Protein AF-0000000082541937 (afdb_homodimer)

Organism: Quercus lobata (NCBI:txid97700)

Radius of gyration: 30.72 Å; Cα contacts (8 Å, |Δi|>4): 1133; chains: 2; bounding box: 49×147×85 Å

pLDDT: mean 83.55, std 17.48, range [22.91, 98.81]

Secondary structure (DSSP, 8-state):
------SS--HHHHHHHTTTT-GGGEEEEETTEEEEEEE-TTS-EEEEEEEEGGGS-GGGHHHHHHHHHHHHH---TTBPPEEEEEEETTEEEEEEE--TT-BHHHHHTTTTS----HHHHHHHHHHHHHHHHHHHHSSSS----S---GGGEEE-TT--EEE-S-SS---SSEEEEETTTS-TTHHHH----GGG-THHHHHHHHHHH---SB-TTS-HHHHBHHHHHHHHHHTT-GGGGS-TTS---HHHHHHHHHHHHHHHHHT-SSGGGSPPHHHHHHHHHHHHHHHHHHHHHHHHHHHHHHHHHHHHHHGGGSSTT-/------SS--HHHHHHHTTTT-GGGEEEEETTEEEEEEE-TTS-EEEEEEEEGGGS-GGGHHHHHHHHHHHHH---TTBPPEEEEEEETTEEEEEEE--TT-BHHHHHTTTTS----HHHHHHHHHHHHHHHHHHHHSSSS----S---GGGEEE-TT--EEE-S-SS---TTEEEEETTTS-TTHHHH----GGG-THHHHHHHHHHH---SB-TTS-HHHHBHHHHHHHHHHTT-GGGGS-TTS---HHHHHHHHHHHHHHHHHT-SSGGGSPPHHHHHHHHHHHHHHHHHHHHHHHHHHHHHHHHHHHHHHGGGSSTT-

InterPro domains:
  IPR000719 Protein kinase domain [PF00069] (26-285)
  IPR000719 Protein kinase domain [PS50011] (21-286)
  IPR000719 Protein kinase domain [SM00220] (21-286)
  IPR008271 Serine/threonine-protein kinase, active site [PS00108] (143-155)
  IPR011009 Protein kinase-like domain superfamily [SSF56112] (6-287)
  IPR017441 Protein kinase, ATP binding site [PS00107] (27-53)

Solvent-accessible surface area (backbone atoms only — not comparable to full-atom values): 34013 Å² total; per-residue (Å²): 130,86,57,64,54,78,35,90,63,53,68,67,52,49,35,62,25,24,60,65,70,34,75,90,33,50,73,45,75,47,69,71,30,42,29,28,41,31,43,41,94,88,61,50,54,28,26,38,35,39,21,52,32,34,61,46,49,71,85,28,55,69,62,40,50,53,41,51,53,53,44,54,67,52,80,50,93,20,34,51,43,46,56,33,46,39,56,56,93,67,26,32,36,38,35,28,52,52,61,87,52,44,32,43,38,47,40,57,66,33,73,82,73,51,77,75,49,70,66,55,42,50,52,27,51,46,31,45,35,51,32,53,34,43,34,41,66,73,40,100,58,64,45,55,55,47,58,49,39,42,77,38,23,30,18,38,92,83,56,44,31,22,41,45,88,56,61,68,60,78,51,92,54,45,46,70,36,43,55,75,22,55,32,59,49,31,77,72,66,74,54,85,48,81,61,33,44,20,4,51,19,35,32,49,43,30,63,49,31,45,50,55,60,61,34,85,89,45,58,78,77,48,16,38,32,42,61,29,48,50,50,33,40,76,70,71,39,44,72,75,43,43,27,82,88,53,83,80,50,73,44,47,50,54,42,50,49,52,49,52,51,52,20,50,33,32,53,38,66,46,61,90,61,30,67,54,48,68,56,48,43,53,52,50,51,48,45,54,51,52,38,52,53,46,54,52,52,53,53,49,50,54,50,46,50,51,51,53,54,53,56,60,64,62,66,67,68,67,66,72,82,109,128,86,58,63,54,79,37,90,63,53,70,68,52,49,33,60,23,24,59,65,70,34,73,90,32,50,75,45,74,46,68,70,30,39,28,28,41,30,42,41,95,86,62,50,54,27,28,37,36,39,20,51,32,32,61,46,51,71,87,27,58,66,62,40,48,53,39,51,53,54,45,52,68,53,80,50,93,21,34,52,42,47,55,33,46,38,55,55,92,68,27,31,35,38,35,27,52,50,62,86,52,44,31,43,40,46,40,56,65,33,73,82,73,52,78,74,49,69,68,54,44,50,50,25,52,47,31,45,34,53,32,51,34,42,34,41,66,74,40,100,59,64,45,58,57,46,57,50,37,46,77,38,25,30,18,38,91,85,55,44,32,24,42,46,88,54,61,70,61,77,52,92,53,45,46,70,36,42,55,75,22,56,31,60,49,31,78,73,66,73,54,86,49,81,60,33,43,19,4,50,19,34,32,50,42,31,62,51,29,45,50,56,59,60,33,85,88,46,58,78,77,48,17,39,34,44,59,30,47,50,52,32,40,75,71,71,41,46,74,78,44,43,27,83,88,54,82,78,50,73,43,47,50,56,43,49,49,51,48,51,51,50,20,52,34,32,54,39,64,46,60,89,63,30,67,54,47,68,56,49,43,54,52,49,50,49,46,53,53,52,37,55,54,46,54,52,50,52,54,51,50,55,49,48,50,53,51,52,55,53,54,60,64,63,66,67,67,66,67,72,81,109

Sequence (644 aa):
MRQTVVLQVTMEEILKATRNFSPSFKIGQGGFGTVFRGRLEDGTLVAVKRAKKSVYDKHLGVEFQSEIRTLAQVEHLNLVKFYGYLEHGDEGIVVVEYVPNGTLREHLDCIHGNILDLVARLDIAIDVDHAINNLHTYTDHPIVHRDIKSSNILLTENFRAKVADFGVTHGFTEVKGTAGYLDPEYLRTYQLTEKSDVSFGALLVELVTGRRPNEPKRELKERITAKWAMKKFIDGEAITTLDPRLECDAADNLAIEKILELALQCLAPRRQNRPCMRRCAEILWSIRRDYREVSASAKVTTKRETLEGLNYTSSGLHDEFLMRQTVVLQVTMEEILKATRNFSPSFKIGQGGFGTVFRGRLEDGTLVAVKRAKKSVYDKHLGVEFQSEIRTLAQVEHLNLVKFYGYLEHGDEGIVVVEYVPNGTLREHLDCIHGNILDLVARLDIAIDVDHAINNLHTYTDHPIVHRDIKSSNILLTENFRAKVADFGVTHGFTEVKGTAGYLDPEYLRTYQLTEKSDVSFGALLVELVTGRRPNEPKRELKERITAKWAMKKFIDGEAITTLDPRLECDAADNLAIEKILELALQCLAPRRQNRPCMRRCAEILWSIRRDYREVSASAKVTTKRETLEGLNYTSSGLHDEFL

Nearest PDB structures (foldseek):
  8peh-assembly3_A  TM=9.026E-01  e=3.530E-29  Lotus japonicus
  8peh-assembly1_B  TM=8.751E-01  e=6.278E-29  Lotus japonicus
  8peh-assembly2_C  TM=8.704E-01  e=7.045E-29  Lotus japonicus
  8hod-assembly1_A  TM=8.540E-01  e=2.979E-24  Saccharum hybrid cultivar
  5lpz-assembly1_A  TM=8.492E-01  e=1.257E-22  Arabidopsis thaliana

Foldseek 3Di:
DDWPWPFDADPVQVCQFCVNVDPVQWDDQDPAATWGWGAGPVGFIKIKGKGFCVSQPPVCPVVQVVLQVQLQPDDDPQAWHWGTWTDDPRMIMTITHDAPQAWQLCQLVCVVVDHDALLLLLQQLLSVLVSLLCQQPVGPHRWAQFEDARNQWGAHPVGHTHGHNTRGHPPLPDDDYAVLQFQLVCVVVVDDHSLGRLNSLVRLQCSFQSDGCADPVDDPCPGGSLNNQLVCLVVVNQVVRGHPVYDDDPLSVVLSNQSNVLSCQSSDNDSVSHDHSVVVSVSSVVSSVSSVVVVVVVVVVVVVVVVVVVVVVVVPPPPDPD/DPWPWPFDADPVQVCQFCVNVDPVQWDDQDPAATWGWGAGPVGFIKIKGKGFCVLQPPVCPVVQVVLQVQLQPDDDPQAWHWGTWTDDPRMIMTITHDAPQAWQLCQLVCVVVDHDALLLLLQQLLSVLVSLLCQQPVGPHRWAQFEDARNQWGAHPVGHTHGHNTRGHPDLPDDDYDVLQFQLVCVVVVDDHSLGRLNSLVRLQCSFQSDGCADPVDDPCPGGSLNNQLVCLVVVNQVVRGHPVYDDDPLSVVLSNQSNVLSCQSSDNDSVSHDHSVVVSVSSVVSSVSSVVVVVVVVVVVVVVVVVVVVVVVVPPPPPPD

Structure (mmCIF, N/CA/C/O backbone):
data_AF-0000000082541937-model_v1
#
loop_
_entity.id
_entity.type
_entity.pdbx_description
1 polymer 'Protein kinase domain-containing protein'
#
loop_
_atom_site.group_PDB
_atom_site.id
_atom_site.type_symbol
_atom_site.label_atom_id
_atom_site.label_alt_id
_atom_site.label_comp_id
_atom_site.label_asym_id
_atom_site.label_entity_id
_atom_site.label_seq_id
_atom_site.pdbx_PDB_ins_code
_atom_site.Cartn_x
_atom_site.Cartn_y
_atom_site.Cartn_z
_atom_site.occupancy
_atom_site.B_iso_or_equiv
_atom_site.auth_seq_id
_atom_site.auth_comp_id
_atom_site.auth_asym_id
_atom_site.auth_atom_id
_atom_site.pdbx_PDB_model_num
ATOM 1 N N . MET A 1 1 ? 19.109 15.117 -20 1 25.31 1 MET A N 1
ATOM 2 C CA . MET A 1 1 ? 18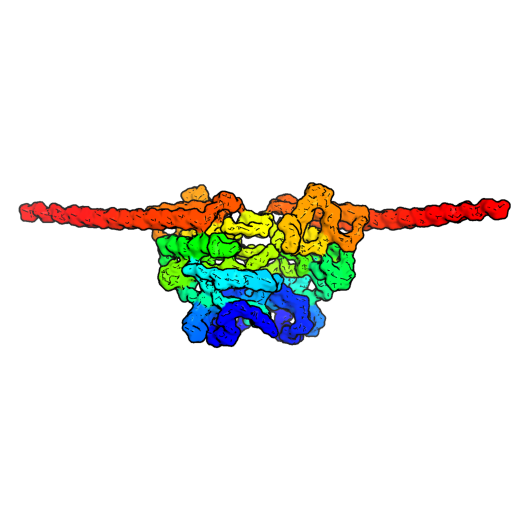.25 14.258 -19.188 1 25.31 1 MET A CA 1
ATOM 3 C C . MET A 1 1 ? 18.938 12.922 -18.906 1 25.31 1 MET A C 1
ATOM 5 O O . MET A 1 1 ? 19.312 12.203 -19.828 1 25.31 1 MET A O 1
ATOM 9 N N . ARG A 1 2 ? 19.703 12.906 -17.938 1 29.3 2 ARG A N 1
ATOM 10 C CA . ARG A 1 2 ? 20.672 11.844 -17.688 1 29.3 2 ARG A CA 1
ATOM 11 C C . ARG A 1 2 ? 19.984 10.484 -17.594 1 29.3 2 ARG A C 1
ATOM 13 O O . ARG A 1 2 ? 19.047 10.305 -16.828 1 29.3 2 ARG A O 1
ATOM 20 N N . GLN A 1 3 ? 19.922 9.734 -18.75 1 36.06 3 GLN A N 1
ATOM 21 C CA . GLN A 1 3 ? 19.5 8.344 -18.859 1 36.06 3 GLN A CA 1
ATOM 22 C C . GLN A 1 3 ? 20.266 7.453 -17.875 1 36.06 3 GLN A C 1
ATOM 24 O O . GLN A 1 3 ? 21.484 7.289 -18 1 36.06 3 GLN A O 1
ATOM 29 N N . THR A 1 4 ? 20.156 7.605 -16.75 1 37.56 4 THR A N 1
ATOM 30 C CA . THR A 1 4 ? 20.922 6.621 -15.984 1 37.56 4 THR A CA 1
ATOM 31 C C . THR A 1 4 ? 20.547 5.203 -16.406 1 37.56 4 THR A C 1
ATOM 33 O O . THR A 1 4 ? 19.391 4.781 -16.234 1 37.56 4 THR A O 1
ATOM 36 N N . VAL A 1 5 ? 21 4.855 -17.578 1 44.69 5 VAL A N 1
ATOM 37 C CA . VAL A 1 5 ? 20.906 3.527 -18.172 1 44.69 5 VAL A CA 1
ATOM 38 C C . VAL A 1 5 ? 21.703 2.529 -17.344 1 44.69 5 VAL A C 1
ATOM 40 O O . VAL A 1 5 ? 22.906 2.699 -17.141 1 44.69 5 VAL A O 1
ATOM 43 N N . VAL A 1 6 ? 21.156 2.121 -16.266 1 48.03 6 VAL A N 1
ATOM 44 C CA . VAL A 1 6 ? 22.016 1.044 -15.766 1 48.03 6 VAL A CA 1
ATOM 45 C C . VAL A 1 6 ? 22.234 0.013 -16.875 1 48.03 6 VAL A C 1
ATOM 47 O O . VAL A 1 6 ? 23.203 -0.746 -16.844 1 48.03 6 VAL A O 1
ATOM 50 N N . LEU A 1 7 ? 21.078 -0.647 -17.5 1 53.12 7 LEU A N 1
ATOM 51 C CA . LEU A 1 7 ? 21.297 -1.843 -18.297 1 53.12 7 LEU A CA 1
ATOM 52 C C . LEU A 1 7 ? 21.438 -1.485 -19.781 1 53.12 7 LEU A C 1
ATOM 54 O O . LEU A 1 7 ? 21.188 -0.344 -20.172 1 53.12 7 LEU A O 1
ATOM 58 N N . GLN A 1 8 ? 21.562 -2.676 -20.672 1 62 8 GLN A N 1
ATOM 59 C CA . GLN A 1 8 ? 21.938 -3.176 -21.984 1 62 8 GLN A CA 1
ATOM 60 C C . GLN A 1 8 ? 21 -2.652 -23.078 1 62 8 GLN A C 1
ATOM 62 O O . GLN A 1 8 ? 21.219 -2.914 -24.25 1 62 8 GLN A O 1
ATOM 67 N N . VAL A 1 9 ? 19.922 -1.922 -22.656 1 76.69 9 VAL A N 1
ATOM 68 C CA . VAL A 1 9 ? 18.984 -1.61 -23.734 1 76.69 9 VAL A CA 1
ATOM 69 C C . VAL A 1 9 ? 18.75 -0.103 -23.797 1 76.69 9 VAL A C 1
ATOM 71 O O . VAL A 1 9 ? 18.609 0.553 -22.766 1 76.69 9 VAL A O 1
ATOM 74 N N . THR A 1 10 ? 18.797 0.51 -24.875 1 83.94 10 THR A N 1
ATOM 75 C CA . THR A 1 10 ? 18.547 1.935 -25.062 1 83.94 10 THR A CA 1
ATOM 76 C C . THR A 1 10 ? 17.062 2.201 -25.328 1 83.94 10 THR A C 1
ATOM 78 O O . THR A 1 10 ? 16.312 1.283 -25.656 1 83.94 10 THR A O 1
ATOM 81 N N . MET A 1 11 ? 16.641 3.439 -25.172 1 88.12 11 MET A N 1
ATOM 82 C CA . MET A 1 11 ? 15.258 3.816 -25.453 1 88.12 11 MET A CA 1
ATOM 83 C C . MET A 1 11 ? 14.914 3.576 -26.906 1 88.12 11 MET A C 1
ATOM 85 O O . MET A 1 11 ? 13.789 3.178 -27.234 1 88.12 11 MET A O 1
ATOM 89 N N . GLU A 1 12 ? 15.859 3.838 -27.703 1 88.62 12 GLU A N 1
ATOM 90 C CA . GLU A 1 12 ? 15.648 3.602 -29.125 1 88.62 12 GLU A CA 1
ATOM 91 C C . GLU A 1 12 ? 15.32 2.137 -29.406 1 88.62 12 GLU A C 1
ATOM 93 O O . GLU A 1 12 ? 14.422 1.833 -30.188 1 88.62 12 GLU A O 1
ATOM 98 N N . GLU A 1 13 ? 16.016 1.282 -28.828 1 89.94 13 GLU A N 1
ATOM 99 C CA . GLU A 1 13 ? 15.773 -0.151 -28.969 1 89.94 13 GLU A CA 1
ATOM 100 C C . GLU A 1 13 ? 14.391 -0.535 -28.453 1 89.94 13 GLU A C 1
ATOM 102 O O . GLU A 1 13 ? 13.703 -1.367 -29.047 1 89.94 13 GLU A O 1
ATOM 107 N N . ILE A 1 14 ? 13.992 0.088 -27.375 1 91.38 14 ILE A N 1
ATOM 108 C CA . ILE A 1 14 ? 12.703 -0.209 -26.75 1 91.38 14 ILE A CA 1
ATOM 109 C C . ILE A 1 14 ? 11.578 0.266 -27.672 1 91.38 14 ILE A C 1
ATOM 111 O O . ILE A 1 14 ? 10.594 -0.452 -27.891 1 91.38 14 ILE A O 1
ATOM 115 N N . LEU A 1 15 ? 11.758 1.462 -28.172 1 93 15 LEU A N 1
ATOM 116 C CA . LEU A 1 15 ? 10.742 2.012 -29.078 1 93 15 LEU A CA 1
ATOM 117 C C . LEU A 1 15 ? 10.586 1.139 -30.312 1 93 15 LEU A C 1
ATOM 119 O O . LEU A 1 15 ? 9.461 0.873 -30.75 1 93 15 LEU A O 1
ATOM 123 N N . LYS A 1 16 ? 11.68 0.683 -30.797 1 93.31 16 LYS A N 1
ATOM 124 C CA . LYS A 1 16 ? 11.656 -0.212 -31.953 1 93.31 16 LYS A CA 1
ATOM 125 C C . LYS A 1 16 ? 11.008 -1.549 -31.594 1 93.31 16 LYS A C 1
ATOM 127 O O . LYS A 1 16 ? 10.156 -2.051 -32.344 1 93.31 16 LYS A O 1
ATOM 132 N N . ALA A 1 17 ? 11.383 -2.061 -30.5 1 93.06 17 ALA A N 1
ATOM 133 C CA . ALA A 1 17 ? 10.922 -3.379 -30.078 1 93.06 17 ALA A CA 1
ATOM 134 C C . ALA A 1 17 ? 9.414 -3.373 -29.828 1 93.06 17 ALA A C 1
ATOM 136 O O . ALA A 1 17 ? 8.734 -4.379 -30.062 1 93.06 17 ALA A O 1
ATOM 137 N N . THR A 1 18 ? 8.867 -2.266 -29.375 1 93.62 18 THR A N 1
ATOM 138 C CA . THR A 1 18 ? 7.465 -2.18 -28.984 1 93.62 18 THR A CA 1
ATOM 139 C C . THR A 1 18 ? 6.66 -1.427 -30.047 1 93.62 18 THR A C 1
ATOM 141 O O . THR A 1 18 ? 5.488 -1.112 -29.828 1 93.62 18 THR A O 1
ATOM 144 N N . ARG A 1 19 ? 7.285 -1.073 -31.156 1 93.25 19 ARG A N 1
ATOM 145 C CA . ARG A 1 19 ? 6.656 -0.236 -32.188 1 93.25 19 ARG A CA 1
ATOM 146 C C . ARG A 1 19 ? 6.039 1.011 -31.547 1 93.25 19 ARG A C 1
ATOM 148 O O . ARG A 1 19 ? 4.855 1.286 -31.75 1 93.25 19 ARG A O 1
ATOM 155 N N . ASN A 1 20 ? 6.848 1.672 -30.812 1 92.31 20 ASN A N 1
ATOM 156 C CA . ASN A 1 20 ? 6.469 2.898 -30.125 1 92.31 20 ASN A CA 1
ATOM 157 C C . ASN A 1 20 ? 5.289 2.67 -29.188 1 92.31 20 ASN A C 1
ATOM 159 O O . ASN A 1 20 ? 4.297 3.4 -29.234 1 92.31 20 ASN A O 1
ATOM 163 N N . PHE A 1 21 ? 5.391 1.565 -28.516 1 90 21 PHE A N 1
ATOM 164 C CA . PHE A 1 21 ? 4.383 1.194 -27.531 1 90 21 PHE A CA 1
ATOM 165 C C . PHE A 1 21 ? 3.002 1.111 -28.172 1 90 21 PHE A C 1
ATOM 167 O O . PHE A 1 21 ? 2.031 1.646 -27.625 1 90 21 PHE A O 1
ATOM 174 N N . SER A 1 22 ? 2.936 0.407 -29.188 1 91.5 22 SER A N 1
ATOM 175 C CA . SER A 1 22 ? 1.679 0.185 -29.891 1 91.5 22 SER A CA 1
ATOM 176 C C . SER A 1 22 ? 0.698 -0.613 -29.031 1 91.5 22 SER A C 1
ATOM 178 O O . SER A 1 22 ? 1.091 -1.56 -28.359 1 91.5 22 SER A O 1
ATOM 180 N N . PRO A 1 23 ? -0.543 -0.315 -29.078 1 87.5 23 PRO A N 1
ATOM 181 C CA . PRO A 1 23 ? -1.56 -1.052 -28.328 1 87.5 23 PRO A CA 1
ATOM 182 C C . PRO A 1 23 ? -1.632 -2.525 -28.719 1 87.5 23 PRO A C 1
ATOM 184 O O . PRO A 1 23 ? -1.989 -3.369 -27.891 1 87.5 23 PRO A O 1
ATOM 187 N N . SER A 1 24 ? -1.283 -2.801 -29.906 1 91.62 24 SER A N 1
ATOM 188 C CA . SER A 1 24 ? -1.328 -4.184 -30.375 1 91.62 24 SER A CA 1
ATOM 189 C C . SER A 1 24 ? -0.287 -5.039 -29.656 1 91.62 24 SER A C 1
ATOM 191 O O . SER A 1 24 ? -0.374 -6.27 -29.672 1 91.62 24 SER A O 1
ATOM 193 N N . PHE A 1 25 ? 0.659 -4.422 -29.016 1 92.62 25 PHE A N 1
ATOM 194 C CA . PHE A 1 25 ? 1.728 -5.145 -28.344 1 92.62 25 PHE A CA 1
ATOM 195 C C . PHE A 1 25 ? 1.517 -5.129 -26.828 1 92.62 25 PHE A C 1
ATOM 197 O O . PHE A 1 25 ? 2.334 -5.664 -26.078 1 92.62 25 PHE A O 1
ATOM 204 N N . LYS A 1 26 ? 0.385 -4.574 -26.438 1 89.38 26 LYS A N 1
ATOM 205 C CA . LYS A 1 26 ? 0.058 -4.531 -25.016 1 89.38 26 LYS A CA 1
ATOM 206 C C . LYS A 1 26 ? -0.353 -5.91 -24.516 1 89.38 26 LYS A C 1
ATOM 208 O O . LYS A 1 26 ? -1.196 -6.574 -25.109 1 89.38 26 LYS A O 1
ATOM 213 N N . ILE A 1 27 ? 0.22 -6.363 -23.438 1 86.94 27 ILE A N 1
ATOM 214 C CA . ILE A 1 27 ? -0.089 -7.703 -22.953 1 86.94 27 ILE A CA 1
ATOM 215 C C . ILE A 1 27 ? -0.705 -7.613 -21.547 1 86.94 27 ILE A C 1
ATOM 217 O O . ILE A 1 27 ? -1.237 -8.602 -21.031 1 86.94 27 ILE A O 1
ATOM 221 N N . GLY A 1 28 ? -0.513 -6.523 -20.969 1 78.12 28 GLY A N 1
ATOM 222 C CA . GLY A 1 28 ? -1.1 -6.41 -19.641 1 78.12 28 GLY A CA 1
ATOM 223 C C . GLY A 1 28 ? -1.113 -4.992 -19.109 1 78.12 28 GLY A C 1
ATOM 224 O O . GLY A 1 28 ? -0.412 -4.121 -19.641 1 78.12 28 GLY A O 1
ATOM 225 N N . GLN A 1 29 ? -2.055 -4.762 -18.156 1 70.81 29 GLN A N 1
ATOM 226 C CA . GLN A 1 29 ? -2.152 -3.477 -17.484 1 70.81 29 GLN A CA 1
ATOM 227 C C . GLN A 1 29 ? -2.525 -3.66 -16.016 1 70.81 29 GLN A C 1
ATOM 229 O O . GLN A 1 29 ? -3.375 -4.488 -15.68 1 70.81 29 GLN A O 1
ATOM 234 N N . GLY A 1 30 ? -1.687 -3.223 -15.133 1 60.78 30 GLY A N 1
ATOM 235 C CA . GLY A 1 30 ? -2.018 -3.266 -13.711 1 60.78 30 GLY A CA 1
ATOM 236 C C . GLY A 1 30 ? -1.674 -1.981 -12.984 1 60.78 30 GLY A C 1
ATOM 237 O O . GLY A 1 30 ? -1.497 -0.933 -13.609 1 60.78 30 GLY A O 1
ATOM 238 N N . GLY A 1 31 ? -1.792 -1.936 -11.656 1 57.56 31 GLY A N 1
ATOM 239 C CA . GLY A 1 31 ? -1.537 -0.793 -10.789 1 57.56 31 GLY A CA 1
ATOM 240 C C . GLY A 1 31 ? -0.174 -0.166 -11.016 1 57.56 31 GLY A C 1
ATOM 241 O O . GLY A 1 31 ? 0.022 1.021 -10.75 1 57.56 31 GLY A O 1
ATOM 242 N N . PHE A 1 32 ? 0.719 -0.97 -11.586 1 59.75 32 PHE A N 1
ATOM 243 C CA . PHE A 1 32 ? 2.09 -0.48 -11.664 1 59.75 32 PHE A CA 1
ATOM 244 C C . PHE A 1 32 ? 2.438 -0.06 -13.086 1 59.75 32 PHE A C 1
ATOM 246 O O . PHE A 1 32 ? 3.584 0.294 -13.367 1 59.75 32 PHE A O 1
ATOM 253 N N . GLY A 1 33 ? 1.487 -0.169 -13.984 1 72.44 33 GLY A N 1
ATOM 254 C CA . GLY A 1 33 ? 1.798 0.304 -15.328 1 72.44 33 GLY A CA 1
ATOM 255 C C . GLY A 1 33 ? 1.334 -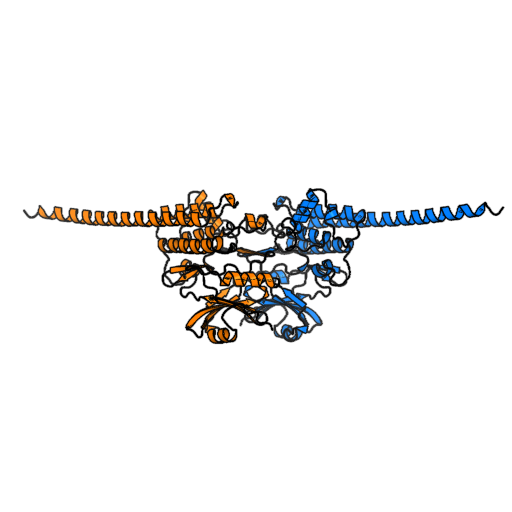0.643 -16.422 1 72.44 33 GLY A C 1
ATOM 256 O O . GLY A 1 33 ? 0.521 -1.534 -16.172 1 72.44 33 GLY A O 1
ATOM 257 N N . THR A 1 34 ? 1.756 -0.276 -17.562 1 82.31 34 THR A N 1
ATOM 258 C CA . THR A 1 34 ? 1.393 -1.051 -18.75 1 82.31 34 THR A CA 1
ATOM 259 C C . THR A 1 34 ? 2.572 -1.893 -19.234 1 82.31 34 THR A C 1
ATOM 261 O O . THR A 1 34 ? 3.721 -1.451 -19.172 1 82.31 34 THR A O 1
ATOM 264 N N . VAL A 1 35 ? 2.199 -3.086 -19.625 1 89.62 35 VAL A N 1
ATOM 265 C CA . VAL A 1 35 ? 3.254 -3.986 -20.078 1 89.62 35 VAL A CA 1
ATOM 266 C C . VAL A 1 35 ? 3.082 -4.277 -21.578 1 89.62 35 VAL A C 1
ATOM 268 O O . VAL A 1 35 ? 1.975 -4.578 -22.031 1 89.62 35 VAL A O 1
ATOM 271 N N . PHE A 1 36 ? 4.199 -4.156 -22.359 1 92.81 36 PHE A N 1
ATOM 272 C CA . PHE A 1 36 ? 4.219 -4.43 -23.781 1 92.81 36 PHE A CA 1
ATOM 273 C C . PHE A 1 36 ? 5.184 -5.562 -24.109 1 92.81 36 PHE A C 1
ATOM 275 O O . PHE A 1 36 ? 6.23 -5.695 -23.469 1 92.81 36 PHE A O 1
ATOM 282 N N . ARG A 1 37 ? 4.789 -6.324 -25.047 1 95 37 ARG A N 1
ATOM 283 C CA . ARG A 1 37 ? 5.746 -7.293 -25.578 1 95 37 ARG A CA 1
ATOM 284 C C . ARG A 1 37 ? 6.594 -6.68 -26.688 1 95 37 ARG A C 1
ATOM 286 O O . ARG A 1 37 ? 6.164 -5.742 -27.359 1 95 37 ARG A O 1
ATOM 293 N N . GLY A 1 38 ? 7.781 -7.16 -26.781 1 94.12 38 GLY A N 1
ATOM 294 C CA . GLY A 1 38 ? 8.688 -6.699 -27.828 1 94.12 38 GLY A CA 1
ATOM 295 C C . GLY A 1 38 ? 9.781 -7.695 -28.156 1 94.12 38 GLY A C 1
ATOM 296 O O . GLY A 1 38 ? 9.898 -8.734 -27.5 1 94.12 38 GLY A O 1
ATOM 297 N N . ARG A 1 39 ? 10.461 -7.34 -29.25 1 93.44 39 ARG A N 1
ATOM 298 C CA . ARG A 1 39 ? 11.617 -8.117 -29.672 1 93.44 39 ARG A CA 1
ATOM 299 C C . ARG A 1 39 ? 12.82 -7.215 -29.922 1 93.44 39 ARG A C 1
ATOM 301 O O . ARG A 1 39 ? 12.734 -6.266 -30.703 1 93.44 39 ARG A O 1
ATOM 308 N N . LEU A 1 40 ? 13.844 -7.539 -29.234 1 90.75 40 LEU A N 1
ATOM 309 C CA . LEU A 1 40 ? 15.062 -6.766 -29.422 1 90.75 40 LEU A CA 1
ATOM 310 C C . LEU A 1 40 ? 15.742 -7.137 -30.734 1 90.75 40 LEU A C 1
ATOM 312 O O . LEU A 1 40 ? 15.32 -8.07 -31.422 1 90.75 40 LEU A O 1
ATOM 316 N N . GLU A 1 41 ? 16.781 -6.371 -31.031 1 87.62 41 GLU A N 1
ATOM 317 C CA . GLU A 1 41 ? 17.484 -6.551 -32.312 1 87.62 41 GLU A CA 1
ATOM 318 C C . GLU A 1 41 ? 18.109 -7.938 -32.406 1 87.62 41 GLU A C 1
ATOM 320 O O . GLU A 1 41 ? 18.172 -8.516 -33.469 1 87.62 41 GLU A O 1
ATOM 325 N N . ASP A 1 42 ? 18.531 -8.438 -31.312 1 88.81 42 ASP A N 1
ATOM 326 C CA . ASP A 1 42 ? 19.188 -9.742 -31.312 1 88.81 42 ASP A CA 1
ATOM 327 C C . ASP A 1 42 ? 18.156 -10.875 -31.297 1 88.81 42 ASP A C 1
ATOM 329 O O . ASP A 1 42 ? 18.516 -12.047 -31.234 1 88.81 42 ASP A O 1
ATOM 333 N N . GLY A 1 43 ? 16.891 -10.555 -31.312 1 91.19 43 GLY A N 1
ATOM 334 C CA . GLY A 1 43 ? 15.844 -11.547 -31.359 1 91.19 43 GLY A CA 1
ATOM 335 C C . GLY A 1 43 ? 15.25 -11.875 -30 1 91.19 43 GLY A C 1
ATOM 336 O O . GLY A 1 43 ? 14.242 -12.578 -29.906 1 91.19 43 GLY A O 1
ATOM 337 N N . THR A 1 44 ? 15.82 -11.352 -29.016 1 91.25 44 THR A N 1
ATOM 338 C CA . THR A 1 44 ? 15.359 -11.641 -27.656 1 91.25 44 THR A CA 1
ATOM 339 C C . THR A 1 44 ? 13.953 -11.086 -27.438 1 91.25 44 THR A C 1
ATOM 341 O O . THR A 1 44 ? 13.68 -9.922 -27.75 1 91.25 44 THR A O 1
ATOM 344 N N . LEU A 1 45 ? 13.094 -11.984 -26.953 1 94 45 LEU A N 1
ATOM 345 C CA . LEU A 1 45 ? 11.75 -11.539 -26.609 1 94 45 LEU A CA 1
ATOM 346 C C . LEU A 1 45 ? 11.727 -10.898 -25.219 1 94 45 LEU A C 1
ATOM 348 O O . LEU A 1 45 ? 12.273 -11.453 -24.266 1 94 45 LEU A O 1
ATOM 352 N N . VAL A 1 46 ? 11.055 -9.664 -25.203 1 94.06 46 VAL A N 1
ATOM 353 C CA . VAL A 1 46 ? 11.094 -8.93 -23.938 1 94.06 46 VAL A CA 1
ATOM 354 C C . VAL A 1 46 ? 9.695 -8.422 -23.594 1 94.06 46 VAL A C 1
ATOM 356 O O . VAL A 1 46 ? 8.836 -8.312 -24.469 1 94.06 46 VAL A O 1
ATOM 359 N N . ALA A 1 47 ? 9.477 -8.266 -22.344 1 93.75 47 ALA A N 1
ATOM 360 C CA . ALA A 1 47 ? 8.344 -7.516 -21.797 1 93.75 47 ALA A CA 1
ATOM 361 C C . ALA A 1 47 ? 8.789 -6.168 -21.25 1 93.75 47 ALA A C 1
ATOM 363 O O . ALA A 1 47 ? 9.734 -6.098 -20.453 1 93.75 47 ALA A O 1
ATOM 364 N N . VAL A 1 48 ? 8.141 -5.145 -21.688 1 91.81 48 VAL A N 1
ATOM 365 C CA . VAL A 1 48 ? 8.5 -3.783 -21.297 1 91.81 48 VAL A CA 1
ATOM 366 C C . VAL A 1 48 ? 7.395 -3.186 -20.438 1 91.81 48 VAL A C 1
ATOM 368 O O . VAL A 1 48 ? 6.27 -2.986 -20.891 1 91.81 48 VAL A O 1
ATOM 371 N N . LYS A 1 49 ? 7.789 -2.945 -19.172 1 85.81 49 LYS A N 1
ATOM 372 C CA . LYS A 1 49 ? 6.848 -2.348 -18.234 1 85.81 49 LYS A CA 1
ATOM 373 C C . LYS A 1 49 ? 7.07 -0.844 -18.109 1 85.81 49 LYS A C 1
ATOM 375 O O . LYS A 1 49 ? 8.18 -0.4 -17.812 1 85.81 49 LYS A O 1
ATOM 380 N N . ARG A 1 50 ? 6.051 -0.185 -18.422 1 83 50 ARG A N 1
ATOM 381 C CA . ARG A 1 50 ? 6.086 1.271 -18.328 1 83 50 ARG A CA 1
ATOM 382 C C . ARG A 1 50 ? 5.262 1.762 -17.141 1 83 50 ARG A C 1
ATOM 384 O O . ARG A 1 50 ? 4.102 1.379 -16.984 1 83 50 ARG A O 1
ATOM 391 N N . ALA A 1 51 ? 5.961 2.461 -16.266 1 73.38 51 ALA A N 1
ATOM 392 C CA . ALA A 1 51 ? 5.242 3.033 -15.133 1 73.38 51 ALA A CA 1
ATOM 393 C C . ALA A 1 51 ? 5.711 4.457 -14.852 1 73.38 51 ALA A C 1
ATOM 395 O O . ALA A 1 51 ? 6.793 4.859 -15.281 1 73.38 51 ALA A O 1
ATOM 396 N N . LYS A 1 52 ? 4.758 5.148 -14.219 1 65.06 52 LYS A N 1
ATOM 397 C CA . LYS A 1 52 ? 5.188 6.473 -13.781 1 65.06 52 LYS A CA 1
ATOM 398 C C . LYS A 1 52 ? 6.34 6.375 -12.789 1 65.06 52 LYS A C 1
ATOM 400 O O . LYS A 1 52 ? 6.383 5.457 -11.961 1 65.06 52 LYS A O 1
ATOM 405 N N . LYS A 1 53 ? 7.219 7.324 -12.906 1 62.97 53 LYS A N 1
ATOM 406 C CA . LYS A 1 53 ? 8.398 7.363 -12.047 1 62.97 53 LYS A CA 1
ATOM 407 C C . LYS A 1 53 ? 8.008 7.336 -10.578 1 62.97 53 LYS A C 1
ATOM 409 O O . LYS A 1 53 ? 8.75 6.801 -9.742 1 62.97 53 LYS A O 1
ATOM 414 N N . SER A 1 54 ? 6.816 7.922 -10.383 1 58.06 54 SER A N 1
ATOM 415 C CA . SER A 1 54 ? 6.379 8.047 -8.992 1 58.06 54 SER A CA 1
ATOM 416 C C . SER A 1 54 ? 6.09 6.68 -8.383 1 58.06 54 SER A C 1
ATOM 418 O O . SER A 1 54 ? 6.129 6.52 -7.16 1 58.06 54 SER A O 1
ATOM 420 N N . VAL A 1 55 ? 5.75 5.773 -9.281 1 55.88 55 VAL A N 1
ATOM 421 C CA . VAL A 1 55 ? 5.547 4.406 -8.82 1 55.88 55 VAL A CA 1
ATOM 422 C C . VAL A 1 55 ? 6.863 3.836 -8.297 1 55.88 55 VAL A C 1
ATOM 424 O O . VAL A 1 55 ? 6.871 3.037 -7.355 1 55.88 55 VAL A O 1
ATOM 427 N N . TYR A 1 56 ? 7.836 4.375 -8.984 1 52.69 56 TYR A N 1
ATOM 428 C CA . TYR A 1 56 ? 9.172 3.953 -8.57 1 52.69 56 TYR A CA 1
ATOM 429 C C . TYR A 1 56 ? 9.781 4.953 -7.594 1 52.69 56 TYR A C 1
ATOM 431 O O . TYR A 1 56 ? 9.938 6.133 -7.918 1 52.69 56 TYR A O 1
ATOM 439 N N . ASP A 1 57 ? 9.18 5.199 -6.363 1 50.06 57 ASP A N 1
ATOM 440 C CA . ASP A 1 57 ? 9.438 6.199 -5.332 1 50.06 57 ASP A CA 1
ATOM 441 C C . ASP A 1 57 ? 10.594 7.109 -5.734 1 50.06 57 ASP A C 1
ATOM 443 O O . ASP A 1 57 ? 11.633 6.637 -6.203 1 50.06 57 ASP A O 1
ATOM 447 N N . LYS A 1 58 ? 10.328 8.344 -5.949 1 45.25 58 LYS A N 1
ATOM 448 C CA . LYS A 1 58 ? 11.242 9.453 -6.203 1 45.25 58 LYS A CA 1
ATOM 449 C C . LYS A 1 58 ? 12.508 9.32 -5.367 1 45.25 58 LYS A C 1
ATOM 451 O O . LYS A 1 58 ? 13.586 9.75 -5.789 1 45.25 58 LYS A O 1
ATOM 456 N N . HIS A 1 59 ? 12.359 9.094 -4.07 1 43.5 59 HIS A N 1
ATOM 457 C CA . HIS A 1 59 ? 13.562 9.203 -3.256 1 43.5 59 HIS A CA 1
ATOM 458 C C . HIS A 1 59 ? 14.539 8.07 -3.566 1 43.5 59 HIS A C 1
ATOM 460 O O . HIS A 1 59 ? 15.562 7.922 -2.891 1 43.5 59 HIS A O 1
ATOM 466 N N . LEU A 1 60 ? 14.133 7.316 -4.535 1 46.09 60 LEU A N 1
ATOM 467 C CA . LEU A 1 60 ? 14.922 6.129 -4.848 1 46.09 60 LEU A CA 1
ATOM 468 C C . LEU A 1 60 ? 16.156 6.5 -5.672 1 46.09 60 LEU A C 1
ATOM 470 O O . LEU A 1 60 ? 16.75 5.641 -6.324 1 46.09 60 LEU A O 1
ATOM 474 N N . GLY A 1 61 ? 16.469 7.738 -5.531 1 46.06 61 GLY A N 1
ATOM 475 C CA . GLY A 1 61 ? 17.578 7.914 -6.461 1 46.06 61 GLY A CA 1
ATOM 476 C C . GLY A 1 61 ? 18.672 6.887 -6.281 1 46.06 61 GLY A C 1
ATOM 477 O O . GLY A 1 61 ? 18.922 6.078 -7.176 1 46.06 61 GLY A O 1
ATOM 478 N N . VAL A 1 62 ? 19.422 7.035 -5.242 1 53.44 62 VAL A N 1
ATOM 479 C CA . VAL A 1 62 ? 20.594 6.191 -5.09 1 53.44 62 VAL A CA 1
ATOM 480 C C . VAL A 1 62 ? 20.188 4.777 -4.691 1 53.44 62 VAL A C 1
ATOM 482 O O . VAL A 1 62 ? 20.719 3.797 -5.215 1 53.44 62 VAL A O 1
ATOM 485 N N . GLU A 1 63 ? 19.156 4.742 -3.848 1 56.66 63 GLU A N 1
ATOM 486 C CA . GLU A 1 63 ? 18.719 3.439 -3.363 1 56.66 63 GLU A CA 1
ATOM 487 C C . GLU A 1 63 ? 18 2.652 -4.461 1 56.66 63 GLU A C 1
ATOM 489 O O . GLU A 1 63 ? 18.172 1.436 -4.566 1 56.66 63 GLU A O 1
ATOM 494 N N . PHE A 1 64 ? 17.453 3.42 -5.285 1 61 64 PHE A N 1
ATOM 495 C CA . PHE A 1 64 ? 16.766 2.771 -6.395 1 61 64 PHE A CA 1
ATOM 496 C C . PHE A 1 64 ? 17.766 2.193 -7.391 1 61 64 PHE A C 1
ATOM 498 O O . PHE A 1 64 ? 17.594 1.068 -7.867 1 61 64 PHE A O 1
ATOM 505 N N . GLN A 1 65 ? 18.781 2.99 -7.508 1 62.53 65 GLN A N 1
ATOM 506 C CA . GLN A 1 65 ? 19.797 2.523 -8.438 1 62.53 65 GLN A CA 1
ATOM 507 C C . GLN A 1 65 ? 20.469 1.25 -7.934 1 62.53 65 GLN A C 1
ATOM 509 O O . GLN A 1 65 ? 20.75 0.336 -8.711 1 62.53 65 GLN A O 1
ATOM 514 N N . SER A 1 66 ? 20.703 1.227 -6.664 1 63.88 66 SER A N 1
ATOM 515 C CA . SER A 1 66 ? 21.312 0.046 -6.059 1 63.88 66 SER A CA 1
ATOM 516 C C . SER A 1 66 ? 20.391 -1.161 -6.145 1 63.88 66 SER A C 1
ATOM 518 O O . SER A 1 66 ? 20.844 -2.281 -6.395 1 63.88 66 SER A O 1
ATOM 520 N N . GLU A 1 67 ? 19.188 -0.879 -6.07 1 65.62 67 GLU A N 1
ATOM 521 C CA . GLU A 1 67 ? 18.203 -1.958 -6.152 1 65.62 67 GLU A CA 1
ATOM 522 C C . GLU A 1 67 ? 18.125 -2.523 -7.566 1 65.62 67 GLU A C 1
ATOM 524 O O . GLU A 1 67 ? 18.062 -3.74 -7.754 1 65.62 67 GLU A O 1
ATOM 529 N N . ILE A 1 68 ? 18.188 -1.623 -8.445 1 68.19 68 ILE A N 1
ATOM 530 C CA . ILE A 1 68 ? 18.109 -2.037 -9.844 1 68.19 68 ILE A CA 1
ATOM 531 C C . ILE A 1 68 ? 19.344 -2.854 -10.211 1 68.19 68 ILE A C 1
ATOM 533 O O . ILE A 1 68 ? 19.25 -3.857 -10.914 1 68.19 68 ILE A O 1
ATOM 537 N N . ARG A 1 69 ? 20.438 -2.461 -9.68 1 70.06 69 ARG A N 1
ATOM 538 C CA . ARG A 1 69 ? 21.688 -3.174 -9.938 1 70.06 69 ARG A CA 1
ATOM 539 C C . ARG A 1 69 ? 21.641 -4.582 -9.352 1 70.06 69 ARG A C 1
ATOM 541 O O . ARG A 1 69 ? 22.109 -5.535 -9.969 1 70.06 69 ARG A O 1
ATOM 548 N N . THR A 1 70 ? 21.078 -4.641 -8.242 1 71 70 THR A N 1
ATOM 549 C CA . THR A 1 70 ? 20.953 -5.941 -7.59 1 71 70 THR A CA 1
ATOM 550 C C . THR A 1 70 ? 20.031 -6.859 -8.391 1 71 70 THR A C 1
ATOM 552 O O . THR A 1 70 ? 20.328 -8.039 -8.578 1 71 70 THR A O 1
ATOM 555 N N . LEU A 1 71 ? 19.016 -6.305 -8.898 1 74.75 71 LEU A N 1
ATOM 556 C CA . LEU A 1 71 ? 18.078 -7.098 -9.672 1 74.75 71 LEU A CA 1
ATOM 557 C C . LEU A 1 71 ? 18.719 -7.598 -10.961 1 74.75 71 LEU A C 1
ATOM 559 O O . LEU A 1 71 ? 18.453 -8.727 -11.398 1 74.75 71 LEU A O 1
ATOM 563 N N . ALA A 1 72 ? 19.578 -6.758 -11.445 1 75 72 ALA A N 1
ATOM 564 C CA . ALA A 1 72 ? 20.219 -7.082 -12.711 1 75 72 ALA A CA 1
ATOM 565 C C . ALA A 1 72 ? 21.188 -8.25 -12.547 1 75 72 ALA A C 1
ATOM 567 O O . ALA A 1 72 ? 21.516 -8.938 -13.516 1 75 72 ALA A O 1
ATOM 568 N N . GLN A 1 73 ? 21.578 -8.547 -11.391 1 77.62 73 GLN A N 1
ATOM 569 C CA . GLN A 1 73 ? 22.578 -9.586 -11.156 1 77.62 73 GLN A CA 1
ATOM 570 C C . GLN A 1 73 ? 21.922 -10.914 -10.812 1 77.62 73 GLN A C 1
ATOM 572 O O . GLN A 1 73 ? 22.578 -11.961 -10.805 1 77.62 73 GLN A O 1
ATOM 577 N N . VAL A 1 74 ? 20.719 -10.844 -10.625 1 82.62 74 VAL A N 1
ATOM 578 C CA . VAL A 1 74 ? 20.031 -12.055 -10.195 1 82.62 74 VAL A CA 1
ATOM 579 C C . VAL A 1 74 ? 19.594 -12.867 -11.414 1 82.62 74 VAL A C 1
ATOM 581 O O . VAL A 1 74 ? 18.859 -12.375 -12.266 1 82.62 74 VAL A O 1
ATOM 584 N N . GLU A 1 75 ? 20.203 -14.086 -11.531 1 87.19 75 GLU A N 1
ATOM 585 C CA . GLU A 1 75 ? 19.797 -15.016 -12.578 1 87.19 75 GLU A CA 1
ATOM 586 C C . GLU A 1 75 ? 19.391 -16.375 -12 1 87.19 75 GLU A C 1
ATOM 588 O O . GLU A 1 75 ? 20.141 -16.953 -11.219 1 87.19 75 GLU A O 1
ATOM 593 N N . HIS A 1 76 ? 18.281 -16.766 -12.32 1 91.19 76 HIS A N 1
ATOM 594 C CA . HIS A 1 76 ? 17.734 -18.062 -11.922 1 91.19 76 HIS A CA 1
ATOM 595 C C . HIS A 1 76 ? 16.672 -18.547 -12.906 1 91.19 76 HIS A C 1
ATOM 597 O O . HIS A 1 76 ? 15.914 -17.75 -13.453 1 91.19 76 HIS A O 1
ATOM 603 N N . LEU A 1 77 ? 16.625 -19.859 -13.078 1 94.12 77 LEU A N 1
ATOM 604 C CA . LEU A 1 77 ? 15.75 -20.438 -14.078 1 94.12 77 LEU A CA 1
ATOM 605 C C . LEU A 1 77 ? 14.289 -20.109 -13.781 1 94.12 77 LEU A C 1
ATOM 607 O O . LEU A 1 77 ? 13.477 -19.984 -14.695 1 94.12 77 LEU A O 1
ATOM 611 N N . ASN A 1 78 ? 13.953 -19.922 -12.492 1 97 78 ASN A N 1
ATOM 612 C CA . ASN A 1 78 ? 12.57 -19.688 -12.094 1 97 78 ASN A CA 1
ATOM 613 C C . ASN A 1 78 ? 12.328 -18.219 -11.758 1 97 78 ASN A C 1
ATOM 615 O O . ASN A 1 78 ? 11.328 -17.875 -11.117 1 97 78 ASN A O 1
ATOM 619 N N . LEU A 1 79 ? 13.219 -17.297 -12.133 1 94.75 79 LEU A N 1
ATOM 620 C CA . LEU A 1 79 ? 13.047 -15.859 -12.023 1 94.75 79 LEU A CA 1
ATOM 621 C C . LEU A 1 79 ? 13.023 -15.211 -13.398 1 94.75 79 LEU A C 1
ATOM 623 O O . LEU A 1 79 ? 13.812 -15.57 -14.281 1 94.75 79 LEU A O 1
ATOM 627 N N . VAL A 1 80 ? 12.07 -14.336 -13.492 1 93.12 80 VAL A N 1
ATOM 628 C CA . VAL A 1 80 ? 12.055 -13.57 -14.734 1 93.12 80 VAL A CA 1
ATOM 629 C C . VAL A 1 80 ? 13.352 -12.773 -14.867 1 93.12 80 VAL A C 1
ATOM 631 O O . VAL A 1 80 ? 13.758 -12.078 -13.93 1 93.12 80 VAL A O 1
ATOM 634 N N . LYS A 1 81 ? 13.961 -12.922 -15.961 1 90.38 81 LYS A N 1
ATOM 635 C CA . LYS A 1 81 ? 15.234 -12.242 -16.172 1 90.38 81 LYS A CA 1
ATOM 636 C C . LYS A 1 81 ? 15.031 -10.734 -16.328 1 90.38 81 LYS A C 1
ATOM 638 O O . LYS A 1 81 ? 14.125 -10.289 -17.031 1 90.38 81 LYS A O 1
ATOM 643 N N . PHE A 1 82 ? 15.852 -10.023 -15.602 1 87 82 PHE A N 1
ATOM 644 C CA . PHE A 1 82 ? 15.844 -8.57 -15.664 1 87 82 PHE A CA 1
ATOM 645 C C . PHE A 1 82 ? 16.891 -8.062 -16.641 1 87 82 PHE A C 1
ATOM 647 O O . PHE A 1 82 ? 18.078 -8.383 -16.516 1 87 82 PHE A O 1
ATOM 654 N N . TYR A 1 83 ? 16.469 -7.273 -17.641 1 85.44 83 TYR A N 1
ATOM 655 C CA . TYR A 1 83 ? 17.422 -6.805 -18.641 1 85.44 83 TYR A CA 1
ATOM 656 C C . TYR A 1 83 ? 17.844 -5.367 -18.375 1 85.44 83 TYR A C 1
ATOM 658 O O . TYR A 1 83 ? 18.969 -4.973 -18.688 1 85.44 83 TYR A O 1
ATOM 666 N N . GLY A 1 84 ? 16.844 -4.562 -17.812 1 80.75 84 GLY A N 1
ATOM 667 C CA . GLY A 1 84 ? 17.281 -3.197 -17.562 1 80.75 84 GLY A CA 1
ATOM 668 C C . GLY A 1 84 ? 16.156 -2.279 -17.141 1 80.75 84 GLY A C 1
ATOM 669 O O . GLY A 1 84 ? 14.992 -2.691 -17.109 1 80.75 84 GLY A O 1
ATOM 670 N N . TYR A 1 85 ? 16.594 -1.11 -16.703 1 81.44 85 TYR A N 1
ATOM 671 C CA . TYR A 1 85 ? 15.719 -0.017 -16.312 1 81.44 85 TYR A CA 1
ATOM 672 C C . TYR A 1 85 ? 16.141 1.29 -16.969 1 81.44 85 TYR A C 1
ATOM 674 O O . TYR A 1 85 ? 17.328 1.577 -17.078 1 81.44 85 TYR A O 1
ATOM 682 N N . LEU A 1 86 ? 15.156 2.004 -17.516 1 80.75 86 LEU A N 1
ATOM 683 C CA . LEU A 1 86 ? 15.414 3.295 -18.141 1 80.75 86 LEU A CA 1
ATOM 684 C C . LEU A 1 86 ? 14.414 4.34 -17.672 1 80.75 86 LEU A C 1
ATOM 686 O O . LEU A 1 86 ? 13.258 4.012 -17.375 1 80.75 86 LEU A O 1
ATOM 690 N N . GLU A 1 87 ? 14.898 5.492 -17.516 1 78.62 87 GLU A N 1
ATOM 691 C CA . GLU A 1 87 ? 14.016 6.625 -17.234 1 78.62 87 GLU A CA 1
ATOM 692 C C . GLU A 1 87 ? 13.812 7.473 -18.484 1 78.62 87 GLU A C 1
ATOM 694 O O . GLU A 1 87 ? 14.766 7.781 -19.203 1 78.62 87 GLU A O 1
ATOM 699 N N . HIS A 1 88 ? 12.648 7.668 -18.828 1 76.62 88 HIS A N 1
ATOM 700 C CA . HIS A 1 88 ? 12.258 8.5 -19.953 1 76.62 88 HIS A CA 1
ATOM 701 C C . HIS A 1 88 ? 11.188 9.508 -19.562 1 76.62 88 HIS A C 1
ATOM 703 O O . HIS A 1 88 ? 10.023 9.148 -19.406 1 76.62 88 HIS A O 1
ATOM 709 N N . GLY A 1 89 ? 11.648 10.758 -19.484 1 73.56 89 GLY A N 1
ATOM 710 C CA . GLY A 1 89 ? 10.703 11.734 -18.969 1 73.56 89 GLY A CA 1
ATOM 711 C C . GLY A 1 89 ? 10.258 11.453 -17.547 1 73.56 89 GLY A C 1
ATOM 712 O O . GLY A 1 89 ? 11.094 11.312 -16.641 1 73.56 89 GLY A O 1
ATOM 713 N N . ASP A 1 90 ? 8.891 11.227 -17.375 1 70.81 90 ASP A N 1
ATOM 714 C CA . ASP A 1 90 ? 8.328 10.969 -16.062 1 70.81 90 ASP A CA 1
ATOM 715 C C . ASP A 1 90 ? 8.008 9.484 -15.883 1 70.81 90 ASP A C 1
ATOM 717 O O . ASP A 1 90 ? 7.305 9.102 -14.945 1 70.81 90 ASP A O 1
ATOM 721 N N . GLU A 1 91 ? 8.633 8.789 -16.812 1 76.38 91 GLU A N 1
ATOM 722 C CA . GLU A 1 91 ? 8.305 7.371 -16.734 1 76.38 91 GLU A CA 1
ATOM 723 C C . GLU A 1 91 ? 9.547 6.527 -16.484 1 76.38 91 GLU A C 1
ATOM 725 O O . GLU A 1 91 ? 10.648 6.879 -16.922 1 76.38 91 GLU A O 1
ATOM 730 N N . GLY A 1 92 ? 9.336 5.582 -15.703 1 79.62 92 GLY A N 1
ATOM 731 C CA . GLY A 1 92 ? 10.297 4.496 -15.562 1 79.62 92 GLY A CA 1
ATOM 732 C C . GLY A 1 92 ? 9.938 3.275 -16.391 1 79.62 92 GLY A C 1
ATOM 733 O O . GLY A 1 92 ? 8.773 2.885 -16.453 1 79.62 92 GLY A O 1
ATOM 734 N N . ILE A 1 93 ? 10.93 2.793 -17.109 1 83.81 93 ILE A N 1
ATOM 735 C CA . ILE A 1 93 ? 10.719 1.665 -18 1 83.81 93 ILE A CA 1
ATOM 736 C C . ILE A 1 93 ? 11.57 0.481 -17.562 1 83.81 93 ILE A C 1
ATOM 738 O O . ILE A 1 93 ? 12.797 0.603 -17.438 1 83.81 93 ILE A O 1
ATOM 74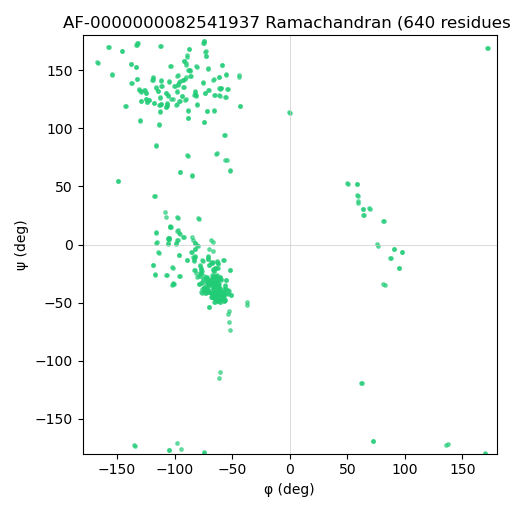2 N N . VAL A 1 94 ? 10.875 -0.624 -17.297 1 84.81 94 VAL A N 1
ATOM 743 C CA . VAL A 1 94 ? 11.555 -1.854 -16.906 1 84.81 94 VAL A CA 1
ATOM 744 C C . VAL A 1 94 ? 11.5 -2.865 -18.047 1 84.81 94 VAL A C 1
ATOM 746 O O . VAL A 1 94 ? 10.43 -3.111 -18.609 1 84.81 94 VAL A O 1
ATOM 749 N N . VAL A 1 95 ? 12.625 -3.395 -18.359 1 88.44 95 VAL A N 1
ATOM 750 C CA . VAL A 1 95 ? 12.695 -4.395 -19.422 1 88.44 95 VAL A CA 1
ATOM 751 C C . VAL A 1 95 ? 13.047 -5.754 -18.828 1 88.44 95 VAL A C 1
ATOM 753 O O . VAL A 1 95 ? 14.086 -5.906 -18.172 1 88.44 95 VAL A O 1
ATOM 756 N N . VAL A 1 96 ? 12.117 -6.723 -19.062 1 90.38 96 VAL A N 1
ATOM 757 C CA . VAL A 1 96 ? 12.328 -8.062 -18.531 1 90.38 96 VAL A CA 1
ATOM 758 C C . VAL A 1 96 ? 12.055 -9.102 -19.625 1 90.38 96 VAL A C 1
ATOM 760 O O . VAL A 1 96 ? 11.594 -8.758 -20.719 1 90.38 96 VAL A O 1
ATOM 763 N N . GLU A 1 97 ? 12.383 -10.305 -19.281 1 92.44 97 GLU A N 1
ATOM 764 C CA . GLU A 1 97 ? 12.109 -11.445 -20.141 1 92.44 97 GLU A CA 1
ATOM 765 C C . GLU A 1 97 ? 10.617 -11.609 -20.391 1 92.44 97 GLU A C 1
ATOM 767 O O . GLU A 1 97 ? 9.805 -11.445 -19.484 1 92.44 97 GLU A O 1
ATOM 772 N N . TYR A 1 98 ? 10.32 -11.828 -21.656 1 94.88 98 TYR A N 1
ATOM 773 C CA . TYR A 1 98 ? 8.938 -12.18 -21.969 1 94.88 98 TYR A CA 1
ATOM 774 C C . TYR A 1 98 ? 8.68 -13.664 -21.75 1 94.88 98 TYR A C 1
ATOM 776 O O . TYR A 1 98 ? 9.422 -14.508 -22.266 1 94.88 98 TYR A O 1
ATOM 784 N N . VAL A 1 99 ? 7.637 -14.016 -21.031 1 94.81 99 VAL A N 1
ATOM 785 C CA . VAL A 1 99 ? 7.211 -15.391 -20.797 1 94.81 99 VAL A CA 1
ATOM 786 C C . VAL A 1 99 ? 5.863 -15.641 -21.469 1 94.81 99 VAL A C 1
ATOM 788 O O . VAL A 1 99 ? 4.867 -14.984 -21.125 1 94.81 99 VAL A O 1
ATOM 791 N N . PRO A 1 100 ? 5.695 -16.531 -22.375 1 90.19 100 PRO A N 1
ATOM 792 C CA . PRO A 1 100 ? 4.625 -16.547 -23.375 1 90.19 100 PRO A CA 1
ATOM 793 C C . PRO A 1 100 ? 3.324 -17.141 -22.844 1 90.19 100 PRO A C 1
ATOM 795 O O . PRO A 1 100 ? 2.254 -16.906 -23.406 1 90.19 100 PRO A O 1
ATOM 798 N N . ASN A 1 101 ? 3.271 -17.969 -21.781 1 93.75 101 ASN A N 1
ATOM 799 C CA . ASN A 1 101 ? 2.09 -18.75 -21.438 1 93.75 101 ASN A CA 1
ATOM 800 C C . ASN A 1 101 ? 1.265 -18.062 -20.359 1 93.75 101 ASN A C 1
ATOM 802 O O . ASN A 1 101 ? 0.561 -18.719 -19.578 1 93.75 101 ASN A O 1
ATOM 806 N N . GLY A 1 102 ? 1.369 -16.734 -20.188 1 91.88 102 GLY A N 1
ATOM 807 C CA . GLY A 1 102 ? 0.539 -15.961 -19.281 1 91.88 102 GLY A CA 1
ATOM 808 C C . GLY A 1 102 ? 0.871 -16.188 -17.812 1 91.88 102 GLY A C 1
ATOM 809 O O . GLY A 1 102 ? 1.891 -16.812 -17.5 1 91.88 102 GLY A O 1
ATOM 810 N N . THR A 1 103 ? 0.003 -15.695 -16.969 1 94.25 103 THR A N 1
ATOM 811 C CA . THR A 1 103 ? 0.219 -15.781 -15.531 1 94.25 103 THR A CA 1
ATOM 812 C C . THR A 1 103 ? -0.429 -17.031 -14.961 1 94.25 103 THR A C 1
ATOM 814 O O . THR A 1 103 ? -1.355 -17.594 -15.555 1 94.25 103 THR A O 1
ATOM 817 N N . LEU A 1 104 ? 0.053 -17.453 -13.82 1 97.5 104 LEU A N 1
ATOM 818 C CA . LEU A 1 104 ? -0.582 -18.531 -13.07 1 97.5 104 LEU A CA 1
ATOM 819 C C . LEU A 1 104 ? -2.041 -18.203 -12.773 1 97.5 104 LEU A C 1
ATOM 821 O O . LEU A 1 104 ? -2.904 -19.078 -12.836 1 97.5 104 LEU A O 1
ATOM 825 N N . ARG A 1 105 ? -2.361 -16.938 -12.523 1 95.69 105 ARG A N 1
ATOM 826 C CA . ARG A 1 105 ? -3.73 -16.516 -12.242 1 95.69 105 ARG A CA 1
ATOM 827 C C . ARG A 1 105 ? -4.648 -16.828 -13.422 1 95.69 105 ARG A C 1
ATOM 829 O O . ARG A 1 105 ? -5.742 -17.359 -13.234 1 95.69 105 ARG A O 1
ATOM 836 N N . GLU A 1 106 ? -4.199 -16.547 -14.586 1 94.06 106 GLU A N 1
ATOM 837 C CA . GLU A 1 106 ? -4.984 -16.812 -15.781 1 94.06 106 GLU A CA 1
ATOM 838 C C . GLU A 1 106 ? -5.281 -18.312 -15.922 1 94.06 106 GLU A C 1
ATOM 840 O O . GLU A 1 106 ? -6.379 -18.688 -16.328 1 94.06 106 GLU A O 1
ATOM 845 N N . HIS A 1 107 ? -4.328 -19.078 -15.602 1 96.44 107 HIS A N 1
ATOM 846 C CA . HIS A 1 107 ? -4.492 -20.531 -15.719 1 96.44 107 HIS A CA 1
ATOM 847 C C . HIS A 1 107 ? -5.406 -21.078 -14.625 1 96.44 107 HIS A C 1
ATOM 849 O O . HIS A 1 107 ? -6.219 -21.969 -14.875 1 96.44 107 HIS A O 1
ATOM 855 N N . LEU A 1 108 ? -5.277 -20.547 -13.422 1 97.12 108 LEU A N 1
ATOM 856 C CA . LEU A 1 108 ? -6.16 -20.969 -12.344 1 97.12 108 LEU A CA 1
ATOM 857 C C . LEU A 1 108 ? -7.602 -20.547 -12.633 1 97.12 108 LEU A C 1
ATOM 859 O O . LEU A 1 108 ? -8.539 -21.234 -12.211 1 97.12 108 LEU A O 1
ATOM 863 N N . ASP A 1 109 ? -7.766 -19.453 -13.383 1 94.88 109 ASP A N 1
ATOM 864 C CA . ASP A 1 109 ? -9.086 -18.984 -13.781 1 94.88 109 ASP A CA 1
ATOM 865 C C . ASP A 1 109 ? -9.594 -19.734 -15.008 1 94.88 109 ASP A C 1
ATOM 867 O O . ASP A 1 109 ? -10.719 -19.516 -15.461 1 94.88 109 ASP A O 1
ATOM 871 N N . CYS A 1 110 ? -8.82 -20.578 -15.562 1 92.56 110 CYS A N 1
ATOM 872 C CA . CYS A 1 110 ? -9.148 -21.391 -16.719 1 92.56 110 CYS A CA 1
ATOM 873 C C . CYS A 1 110 ? -9.5 -20.516 -17.922 1 92.56 110 CYS A C 1
ATOM 875 O O . CYS A 1 110 ? -10.43 -20.812 -18.672 1 92.56 110 CYS A O 1
ATOM 877 N N . ILE A 1 111 ? -8.805 -19.406 -18.016 1 87 111 ILE A N 1
ATOM 878 C CA . ILE A 1 111 ? -9.055 -18.484 -19.125 1 87 111 ILE A CA 1
ATOM 879 C C . ILE A 1 111 ? -8.734 -19.156 -20.453 1 87 111 ILE A C 1
ATOM 881 O O . ILE A 1 111 ? -9.391 -18.891 -21.469 1 87 111 ILE A O 1
ATOM 885 N N . HIS A 1 112 ? -7.848 -20.125 -20.453 1 85.19 112 HIS A N 1
ATOM 886 C CA . HIS A 1 112 ? -7.426 -20.797 -21.688 1 85.19 112 HIS A CA 1
ATOM 887 C C . HIS A 1 112 ? -8.164 -22.109 -21.875 1 85.19 112 HIS A C 1
ATOM 889 O O . HIS A 1 112 ? -7.844 -22.891 -22.781 1 85.19 112 HIS A O 1
ATOM 895 N N . GLY A 1 113 ? -9.055 -22.469 -20.984 1 85.44 113 GLY A N 1
ATOM 896 C CA . GLY A 1 113 ? -9.914 -23.641 -21.141 1 85.44 113 GLY A CA 1
ATOM 897 C C . GLY A 1 113 ? -9.352 -24.875 -20.453 1 85.44 113 GLY A C 1
ATOM 898 O O . GLY A 1 113 ? -10.086 -25.828 -20.203 1 85.44 113 GLY A O 1
ATOM 899 N N . ASN A 1 114 ? -8.07 -24.875 -20.188 1 90.19 114 ASN A N 1
ATOM 900 C CA . ASN A 1 114 ? -7.461 -26.031 -19.562 1 90.19 114 ASN A CA 1
ATOM 901 C C . ASN A 1 114 ? -7.324 -25.844 -18.047 1 90.19 114 ASN A C 1
ATOM 903 O O . ASN A 1 114 ? -7.023 -24.75 -17.578 1 90.19 114 ASN A O 1
ATOM 907 N N . ILE A 1 115 ? -7.648 -26.938 -17.391 1 93.06 115 ILE A N 1
ATOM 908 C CA . ILE A 1 115 ? -7.504 -26.938 -15.938 1 93.06 115 ILE A CA 1
ATOM 909 C C . ILE A 1 115 ? -6.109 -27.438 -15.555 1 93.06 115 ILE A C 1
ATOM 911 O O . ILE A 1 115 ? -5.672 -28.484 -16.016 1 93.06 115 ILE A O 1
ATOM 915 N N . LEU A 1 116 ? -5.418 -26.672 -14.82 1 94.44 116 LEU A N 1
ATOM 916 C CA . LEU A 1 116 ? -4.156 -27.125 -14.25 1 94.44 116 LEU A CA 1
ATOM 917 C C . LEU A 1 116 ? -4.391 -28.141 -13.141 1 94.44 116 LEU A C 1
ATOM 919 O O . LEU A 1 116 ? -4.988 -27.812 -12.109 1 94.44 116 LEU A O 1
ATOM 923 N N . ASP A 1 117 ? -3.951 -29.344 -13.359 1 92.88 117 ASP A N 1
ATOM 924 C CA . ASP A 1 117 ? -4.211 -30.359 -12.344 1 92.88 117 ASP A CA 1
ATOM 925 C C . ASP A 1 117 ? -3.311 -30.156 -11.125 1 92.88 117 ASP A C 1
ATOM 927 O O . ASP A 1 117 ? -2.443 -29.281 -11.125 1 92.88 117 ASP A O 1
ATOM 931 N N . LEU A 1 118 ? -3.502 -30.922 -10.125 1 94.19 118 LEU A N 1
ATOM 932 C CA . LEU A 1 118 ? -2.834 -30.703 -8.852 1 94.19 118 LEU A CA 1
ATOM 933 C C . LEU A 1 118 ? -1.34 -30.984 -8.961 1 94.19 118 LEU A C 1
ATOM 935 O O . LEU A 1 118 ? -0.528 -30.328 -8.305 1 94.19 118 LEU A O 1
ATOM 939 N N . VAL A 1 119 ? -0.962 -31.906 -9.805 1 93.31 119 VAL A N 1
ATOM 940 C CA . VAL A 1 119 ? 0.447 -32.25 -9.992 1 93.31 119 VAL A CA 1
ATOM 941 C C . VAL A 1 119 ? 1.183 -31.031 -10.586 1 93.31 119 VAL A C 1
ATOM 943 O O . VAL A 1 119 ? 2.254 -30.656 -10.102 1 93.31 119 VAL A O 1
ATOM 946 N N . ALA A 1 120 ? 0.609 -30.531 -11.594 1 95.44 120 ALA A N 1
ATOM 947 C CA . ALA A 1 120 ? 1.193 -29.344 -12.211 1 95.44 120 ALA A CA 1
ATOM 948 C C . ALA A 1 120 ? 1.264 -28.188 -11.219 1 95.44 120 ALA A C 1
ATOM 950 O O . ALA A 1 120 ? 2.246 -27.438 -11.195 1 95.44 120 ALA A O 1
ATOM 951 N N . ARG A 1 121 ? 0.248 -28.016 -10.43 1 97.38 121 ARG A N 1
ATOM 952 C CA . ARG A 1 121 ? 0.211 -26.953 -9.414 1 97.38 121 ARG A CA 1
ATOM 953 C C . ARG A 1 121 ? 1.309 -27.156 -8.375 1 97.38 121 ARG A C 1
ATOM 955 O O . ARG A 1 121 ? 1.943 -26.188 -7.945 1 97.38 121 ARG A O 1
ATOM 962 N N . LEU A 1 122 ? 1.515 -28.406 -8 1 97 122 LEU A N 1
ATOM 963 C CA . LEU A 1 122 ? 2.574 -28.719 -7.051 1 97 122 LEU A CA 1
ATOM 964 C C . LEU A 1 122 ? 3.947 -28.422 -7.648 1 97 122 LEU A C 1
ATOM 966 O O . LEU A 1 122 ? 4.82 -27.875 -6.969 1 97 122 LEU A O 1
ATOM 970 N N . ASP A 1 123 ? 4.117 -28.766 -8.891 1 97.75 123 ASP A N 1
ATOM 971 C CA . ASP A 1 123 ? 5.371 -28.469 -9.578 1 97.75 123 ASP A CA 1
ATOM 972 C C . ASP A 1 123 ? 5.625 -26.969 -9.625 1 97.75 123 ASP A C 1
ATOM 974 O O . ASP A 1 123 ? 6.758 -26.516 -9.445 1 97.75 123 ASP A O 1
ATOM 978 N N . ILE A 1 124 ? 4.617 -26.266 -9.852 1 98.5 124 ILE A N 1
ATOM 979 C CA . ILE A 1 124 ? 4.715 -24.797 -9.883 1 98.5 124 ILE A CA 1
ATOM 980 C C . ILE A 1 124 ? 5.121 -24.281 -8.508 1 98.5 124 ILE A C 1
ATOM 982 O O . ILE A 1 124 ? 5.992 -23.422 -8.398 1 98.5 124 ILE A O 1
ATOM 986 N N . ALA A 1 125 ? 4.531 -24.797 -7.457 1 98.75 125 ALA A N 1
ATOM 987 C CA . ALA A 1 125 ? 4.895 -24.406 -6.098 1 98.75 125 ALA A CA 1
ATOM 988 C C . ALA A 1 125 ? 6.383 -24.641 -5.844 1 98.75 125 ALA A C 1
ATOM 990 O O . ALA A 1 125 ? 7.055 -23.781 -5.25 1 98.75 125 ALA A O 1
ATOM 991 N N . ILE A 1 126 ? 6.855 -25.734 -6.297 1 98.5 126 ILE A N 1
ATOM 992 C CA . ILE A 1 126 ? 8.258 -26.094 -6.109 1 98.5 126 ILE A CA 1
ATOM 993 C C . ILE A 1 126 ? 9.148 -25.125 -6.879 1 98.5 126 ILE A C 1
ATOM 995 O O . ILE A 1 126 ? 10.156 -24.641 -6.352 1 98.5 126 ILE A O 1
ATOM 999 N N . ASP A 1 127 ? 8.797 -24.844 -8.102 1 98.62 127 ASP A N 1
ATOM 1000 C CA . ASP A 1 127 ? 9.539 -23.875 -8.906 1 98.62 127 ASP A CA 1
ATOM 1001 C C . ASP A 1 127 ? 9.617 -22.516 -8.203 1 98.62 127 ASP A C 1
ATOM 1003 O O . ASP A 1 127 ? 10.688 -21.906 -8.133 1 98.62 127 ASP A O 1
ATOM 1007 N N . VAL A 1 128 ? 8.484 -22.016 -7.695 1 98.69 128 VAL A N 1
ATOM 1008 C CA . VAL A 1 128 ? 8.422 -20.719 -7.027 1 98.69 128 VAL A CA 1
ATOM 1009 C C . VAL A 1 128 ? 9.289 -20.734 -5.773 1 98.69 128 VAL A C 1
ATOM 1011 O O . VAL A 1 128 ? 10.016 -19.781 -5.492 1 98.69 128 VAL A O 1
ATOM 1014 N N . ASP A 1 129 ? 9.211 -21.828 -5.043 1 98.56 129 ASP A N 1
ATOM 1015 C CA . ASP A 1 129 ? 10.039 -21.969 -3.85 1 98.56 129 ASP A CA 1
ATOM 1016 C C . ASP A 1 129 ? 11.523 -21.828 -4.191 1 98.56 129 ASP A C 1
ATOM 1018 O O . ASP A 1 129 ? 12.258 -21.109 -3.504 1 98.56 129 ASP A O 1
ATOM 1022 N N . HIS A 1 130 ? 11.922 -22.484 -5.23 1 97.62 130 HIS A N 1
ATOM 1023 C CA . HIS A 1 130 ? 13.312 -22.422 -5.652 1 97.62 130 HIS A CA 1
ATOM 1024 C C . HIS A 1 130 ? 13.719 -20.984 -5.98 1 97.62 130 HIS A C 1
ATOM 1026 O O . HIS A 1 130 ? 14.82 -20.547 -5.629 1 97.62 130 HIS A O 1
ATOM 1032 N N . ALA A 1 131 ? 12.891 -20.312 -6.664 1 96.81 131 ALA A N 1
ATOM 1033 C CA . ALA A 1 131 ? 13.164 -18.938 -7.031 1 96.81 131 ALA A CA 1
ATOM 1034 C C . ALA A 1 131 ? 13.328 -18.062 -5.789 1 96.81 131 ALA A C 1
ATOM 1036 O O . ALA A 1 131 ? 14.297 -17.312 -5.676 1 96.81 131 ALA A O 1
ATOM 1037 N N . ILE A 1 132 ? 12.383 -18.156 -4.867 1 96.5 132 ILE A N 1
ATOM 1038 C CA . ILE A 1 132 ? 12.391 -17.328 -3.668 1 96.5 132 ILE A CA 1
ATOM 1039 C C . ILE A 1 132 ? 13.594 -17.688 -2.797 1 96.5 132 ILE A C 1
ATOM 1041 O O . ILE A 1 132 ? 14.227 -16.812 -2.201 1 96.5 132 ILE A O 1
ATOM 1045 N N . ASN A 1 133 ? 13.875 -19 -2.727 1 95.69 133 ASN A N 1
ATOM 1046 C CA . ASN A 1 133 ? 15.062 -19.438 -1.993 1 95.69 133 ASN A CA 1
ATOM 1047 C C . ASN A 1 133 ? 16.328 -18.797 -2.559 1 95.69 133 ASN A C 1
ATOM 1049 O O . ASN A 1 133 ? 17.219 -18.406 -1.805 1 95.69 133 ASN A O 1
ATOM 1053 N N . ASN A 1 134 ? 16.391 -18.781 -3.84 1 93.25 134 ASN A N 1
ATOM 1054 C CA . ASN A 1 134 ? 17.531 -18.141 -4.48 1 93.25 134 ASN A CA 1
ATOM 1055 C C . ASN A 1 134 ? 17.641 -16.672 -4.082 1 93.25 134 ASN A C 1
ATOM 1057 O O . ASN A 1 134 ? 18.734 -16.188 -3.777 1 93.25 134 ASN A O 1
ATOM 1061 N N . LEU A 1 135 ? 16.609 -15.914 -4.051 1 91.44 135 LEU A N 1
ATOM 1062 C CA . LEU A 1 135 ? 16.594 -14.508 -3.676 1 91.44 135 LEU A CA 1
ATOM 1063 C C . LEU A 1 135 ? 17.031 -14.32 -2.229 1 91.44 135 LEU A C 1
ATOM 1065 O O . LEU A 1 135 ? 17.703 -13.344 -1.899 1 91.44 135 LEU A O 1
ATOM 1069 N N . HIS A 1 136 ? 16.656 -15.258 -1.414 1 92.06 136 HIS A N 1
ATOM 1070 C CA . HIS A 1 136 ? 16.922 -15.148 0.015 1 92.06 136 HIS A CA 1
ATOM 1071 C C . HIS A 1 136 ? 18.375 -15.516 0.332 1 92.06 136 HIS A C 1
ATOM 1073 O O . HIS A 1 136 ? 18.953 -14.992 1.285 1 92.06 136 HIS A O 1
ATOM 1079 N N . THR A 1 137 ? 18.922 -16.422 -0.386 1 89.69 137 THR A N 1
ATOM 1080 C CA . THR A 1 137 ? 20.125 -17.078 0.099 1 89.69 137 THR A CA 1
ATOM 1081 C C . THR A 1 137 ? 21.312 -16.812 -0.828 1 89.69 137 THR A C 1
ATOM 1083 O O . THR A 1 137 ? 22.453 -16.781 -0.386 1 89.69 137 THR A O 1
ATOM 1086 N N . TYR A 1 138 ? 21.125 -16.531 -2.059 1 80.69 138 TYR A N 1
ATOM 1087 C CA . TYR A 1 138 ? 22.25 -16.578 -2.994 1 80.69 138 TYR A CA 1
ATOM 1088 C C . TYR A 1 138 ? 22.516 -15.18 -3.561 1 80.69 138 TYR A C 1
ATOM 1090 O O . TYR A 1 138 ? 23.203 -15.047 -4.578 1 80.69 138 TYR A O 1
ATOM 1098 N N . THR A 1 139 ? 21.906 -14.172 -2.998 1 79.19 139 THR A N 1
ATOM 1099 C CA . THR A 1 139 ? 22.234 -12.789 -3.324 1 79.19 139 THR A CA 1
ATOM 1100 C C . THR A 1 139 ? 23.062 -12.148 -2.219 1 79.19 139 THR A C 1
ATOM 1102 O O . THR A 1 139 ? 23.094 -12.641 -1.09 1 79.19 139 THR A O 1
ATOM 1105 N N . ASP A 1 140 ? 23.875 -11.133 -2.545 1 77.38 140 ASP A N 1
ATOM 1106 C CA . ASP A 1 140 ? 24.719 -10.461 -1.561 1 77.38 140 ASP A CA 1
ATOM 1107 C C . ASP A 1 140 ? 23.891 -9.984 -0.368 1 77.38 140 ASP A C 1
ATOM 1109 O O . ASP A 1 140 ? 24.328 -10.102 0.78 1 77.38 140 ASP A O 1
ATOM 1113 N N . HIS A 1 141 ? 22.734 -9.5 -0.726 1 79.06 141 HIS A N 1
ATOM 1114 C CA . HIS A 1 141 ? 21.75 -9.156 0.291 1 79.06 141 HIS A CA 1
ATOM 1115 C C . HIS A 1 141 ? 20.391 -9.789 -0.02 1 79.06 141 HIS A C 1
ATOM 1117 O O . HIS A 1 141 ? 19.938 -9.758 -1.165 1 79.06 141 HIS A O 1
ATOM 1123 N N . PRO A 1 142 ? 19.906 -10.391 1.043 1 84 142 PRO A N 1
ATOM 1124 C CA . PRO A 1 142 ? 18.609 -11.055 0.802 1 84 142 PRO A CA 1
ATOM 1125 C C . PRO A 1 142 ? 17.562 -10.117 0.21 1 84 142 PRO A C 1
ATOM 1127 O O . PRO A 1 142 ? 17.469 -8.961 0.625 1 84 142 PRO A O 1
ATOM 1130 N N . ILE A 1 143 ? 16.922 -10.609 -0.774 1 86.56 143 ILE A N 1
ATOM 1131 C CA . ILE A 1 143 ? 15.828 -9.883 -1.405 1 86.56 143 ILE A CA 1
ATOM 1132 C C . ILE A 1 143 ? 14.492 -10.516 -1.019 1 86.56 143 ILE A C 1
ATOM 1134 O O . ILE A 1 143 ? 14.289 -11.719 -1.209 1 86.56 143 ILE A O 1
ATOM 1138 N N . VAL A 1 144 ? 13.664 -9.773 -0.397 1 89.88 144 VAL A N 1
ATOM 1139 C CA . VAL A 1 144 ? 12.328 -10.227 -0.054 1 89.88 144 VAL A CA 1
ATOM 1140 C C . VAL A 1 144 ? 11.344 -9.812 -1.146 1 89.88 144 VAL A C 1
ATOM 1142 O O . VAL A 1 144 ? 11.32 -8.648 -1.557 1 89.88 144 VAL A O 1
ATOM 1145 N N . HIS A 1 145 ? 10.562 -10.703 -1.688 1 89.69 145 HIS A N 1
ATOM 1146 C CA . HIS A 1 145 ? 9.609 -10.406 -2.754 1 89.69 145 HIS A CA 1
ATOM 1147 C C . HIS A 1 145 ? 8.445 -9.57 -2.236 1 89.69 145 HIS A C 1
ATOM 1149 O O . HIS A 1 145 ? 8.086 -8.555 -2.84 1 89.69 145 HIS A O 1
ATOM 1155 N N . ARG A 1 146 ? 7.75 -10.055 -1.142 1 88.94 146 ARG A N 1
ATOM 1156 C CA . ARG A 1 146 ? 6.738 -9.352 -0.361 1 88.94 146 ARG A CA 1
ATOM 1157 C C . ARG A 1 146 ? 5.352 -9.539 -0.969 1 88.94 146 ARG A C 1
ATOM 1159 O O . ARG A 1 146 ? 4.34 -9.25 -0.326 1 88.94 146 ARG A O 1
ATOM 1166 N N . ASP A 1 147 ? 5.281 -10.062 -2.164 1 89.81 147 ASP A N 1
ATOM 1167 C CA . ASP A 1 147 ? 3.965 -10.172 -2.789 1 89.81 147 ASP A CA 1
ATOM 1168 C C . ASP A 1 147 ? 3.896 -11.375 -3.725 1 89.81 147 ASP A C 1
ATOM 1170 O O . ASP A 1 147 ? 3.529 -11.234 -4.895 1 89.81 147 ASP A O 1
ATOM 1174 N N . ILE A 1 148 ? 4.195 -12.484 -3.238 1 95.31 148 ILE A N 1
ATOM 1175 C CA . ILE A 1 148 ? 4.129 -13.727 -4 1 95.31 148 ILE A CA 1
ATOM 1176 C C . ILE A 1 148 ? 2.67 -14.148 -4.176 1 95.31 148 ILE A C 1
ATOM 1178 O O . ILE A 1 148 ? 2.039 -14.625 -3.232 1 95.31 148 ILE A O 1
ATOM 1182 N N . LYS A 1 149 ? 2.166 -13.953 -5.379 1 95.75 149 LYS A N 1
ATOM 1183 C CA . LYS A 1 149 ? 0.794 -14.336 -5.703 1 95.75 149 LYS A CA 1
ATOM 1184 C C . LYS A 1 149 ? 0.686 -14.82 -7.148 1 95.75 149 LYS A C 1
ATOM 1186 O O . LYS A 1 149 ? 1.62 -14.656 -7.934 1 95.75 149 LYS A O 1
ATOM 1191 N N . SER A 1 150 ? -0.38 -15.422 -7.461 1 97.12 150 SER A N 1
ATOM 1192 C CA . SER A 1 150 ? -0.562 -16.094 -8.742 1 97.12 150 SER A CA 1
ATOM 1193 C C . SER A 1 150 ? -0.425 -15.125 -9.906 1 97.12 150 SER A C 1
ATOM 1195 O O . SER A 1 150 ? 0.038 -15.5 -10.984 1 97.12 150 SER A O 1
ATOM 1197 N N . SER A 1 151 ? -0.76 -13.844 -9.719 1 92.62 151 SER A N 1
ATOM 1198 C CA . SER A 1 151 ? -0.685 -12.867 -10.805 1 92.62 151 SER A CA 1
ATOM 1199 C C . SER A 1 151 ? 0.756 -12.445 -11.07 1 92.62 151 SER A C 1
ATOM 1201 O O . SER A 1 151 ? 1.054 -11.852 -12.102 1 92.62 151 SER A O 1
ATOM 1203 N N . ASN A 1 152 ? 1.646 -12.773 -10.164 1 90.62 152 ASN A N 1
ATOM 1204 C CA . ASN A 1 152 ? 3.055 -12.414 -10.305 1 90.62 152 ASN A CA 1
ATOM 1205 C C . ASN A 1 152 ? 3.902 -13.625 -10.695 1 90.62 152 ASN A C 1
ATOM 1207 O O . ASN A 1 152 ? 5.133 -13.555 -10.672 1 90.62 152 ASN A O 1
ATOM 1211 N N . ILE A 1 153 ? 3.25 -14.711 -10.945 1 97.06 153 ILE A N 1
ATOM 1212 C CA . ILE A 1 153 ? 3.912 -15.922 -11.422 1 97.06 153 ILE A CA 1
ATOM 1213 C C . ILE A 1 153 ? 3.576 -16.156 -12.891 1 97.06 153 ILE A C 1
ATOM 1215 O O . ILE A 1 153 ? 2.406 -16.297 -13.258 1 97.06 153 ILE A O 1
ATOM 1219 N N . LEU A 1 154 ? 4.59 -16.141 -13.719 1 96.69 154 LEU A N 1
ATOM 1220 C CA . LEU A 1 154 ? 4.422 -16.422 -15.133 1 96.69 154 LEU A CA 1
ATOM 1221 C C . LEU A 1 154 ? 4.754 -17.875 -15.438 1 96.69 154 LEU A C 1
ATOM 1223 O O . LEU A 1 154 ? 5.598 -18.484 -14.773 1 96.69 154 LEU A O 1
ATOM 1227 N N . LEU A 1 155 ? 4.035 -18.438 -16.406 1 97.12 155 LEU A N 1
ATOM 1228 C CA . LEU A 1 155 ? 4.258 -19.828 -16.766 1 97.12 155 LEU A CA 1
ATOM 1229 C C . LEU A 1 155 ? 4.867 -19.938 -18.156 1 97.12 155 LEU A C 1
ATOM 1231 O O . LEU A 1 155 ? 4.461 -19.219 -19.078 1 97.12 155 LEU A O 1
ATOM 1235 N N . THR A 1 156 ? 5.852 -20.797 -18.266 1 96.31 156 THR A N 1
ATOM 1236 C CA . THR A 1 156 ? 6.406 -21.141 -19.562 1 96.31 156 THR A CA 1
ATOM 1237 C C . THR A 1 156 ? 5.461 -22.062 -20.328 1 96.31 156 THR A C 1
ATOM 1239 O O . THR A 1 156 ? 4.422 -22.469 -19.812 1 96.31 156 THR A O 1
ATOM 1242 N N . GLU A 1 157 ? 5.91 -22.438 -21.531 1 94.06 157 GLU A N 1
ATOM 1243 C CA . GLU A 1 157 ? 5.098 -23.312 -22.375 1 94.06 157 GLU A CA 1
ATOM 1244 C C . GLU A 1 157 ? 4.938 -24.703 -21.734 1 94.06 157 GLU A C 1
ATOM 1246 O O . GLU A 1 157 ? 3.904 -25.344 -21.906 1 94.06 157 GLU A O 1
ATOM 1251 N N . ASN A 1 158 ? 5.906 -25.078 -20.969 1 94.69 158 ASN A N 1
ATOM 1252 C CA . ASN A 1 158 ? 5.863 -26.375 -20.312 1 94.69 158 ASN A CA 1
ATOM 1253 C C . ASN A 1 158 ? 5.352 -26.266 -18.875 1 94.69 158 ASN A C 1
ATOM 1255 O O . ASN A 1 158 ? 5.613 -27.125 -18.047 1 94.69 158 ASN A O 1
ATOM 1259 N N . PHE A 1 159 ? 4.785 -25.125 -18.5 1 95.69 159 PHE A N 1
ATOM 1260 C CA . PHE A 1 159 ? 4.094 -24.844 -17.25 1 95.69 159 PHE A CA 1
ATOM 1261 C C . PHE A 1 159 ? 5.078 -24.828 -16.078 1 95.69 159 PHE A C 1
ATOM 1263 O O . PHE A 1 159 ? 4.746 -25.266 -14.977 1 95.69 159 PHE A O 1
ATOM 1270 N N . ARG A 1 160 ? 6.277 -24.406 -16.453 1 96.81 160 ARG A N 1
ATOM 1271 C CA . ARG A 1 160 ? 7.211 -24.078 -15.383 1 96.81 160 ARG A CA 1
ATOM 1272 C C . ARG A 1 160 ? 7.055 -22.625 -14.953 1 96.81 160 ARG A C 1
ATOM 1274 O O . ARG A 1 160 ? 6.75 -21.75 -15.773 1 96.81 160 ARG A O 1
ATOM 1281 N N . ALA A 1 161 ? 7.328 -22.391 -13.734 1 98.38 161 ALA A N 1
ATOM 1282 C CA . ALA A 1 161 ? 7.012 -21.078 -13.18 1 98.38 161 ALA A CA 1
ATOM 1283 C C . ALA A 1 161 ? 8.227 -20.156 -13.227 1 98.38 161 ALA A C 1
ATOM 1285 O O . ALA A 1 161 ? 9.352 -20.594 -12.977 1 98.38 161 ALA A O 1
ATOM 1286 N N . LYS A 1 162 ? 8.039 -18.938 -13.531 1 97.62 162 LYS A N 1
ATOM 1287 C CA . LYS A 1 162 ? 8.984 -17.828 -13.375 1 97.62 162 LYS A CA 1
ATOM 1288 C C . LYS A 1 162 ? 8.383 -16.703 -12.539 1 97.62 162 LYS A C 1
ATOM 1290 O O . LYS A 1 162 ? 7.324 -16.172 -12.875 1 97.62 162 LYS A O 1
ATOM 1295 N N . VAL A 1 163 ? 9.039 -16.359 -11.477 1 95.94 163 VAL A N 1
ATOM 1296 C CA . VAL A 1 163 ? 8.562 -15.336 -10.555 1 95.94 163 VAL A CA 1
ATOM 1297 C C . VAL A 1 163 ? 8.906 -13.953 -11.086 1 95.94 163 VAL A C 1
ATOM 1299 O O . VAL A 1 163 ? 10.047 -13.703 -11.5 1 95.94 163 VAL A O 1
ATOM 1302 N N . ALA A 1 164 ? 7.898 -13.141 -11.141 1 90.5 164 ALA A N 1
ATOM 1303 C CA . ALA A 1 164 ? 8.086 -11.773 -11.617 1 90.5 164 ALA A CA 1
ATOM 1304 C C . ALA A 1 164 ? 7.883 -10.766 -10.492 1 90.5 164 ALA A C 1
ATOM 1306 O O . ALA A 1 164 ? 7.543 -11.141 -9.367 1 90.5 164 ALA A O 1
ATOM 1307 N N . ASP A 1 165 ? 8.195 -9.477 -10.719 1 81.31 165 ASP A N 1
ATOM 1308 C CA . ASP A 1 165 ? 7.902 -8.32 -9.867 1 81.31 165 ASP A CA 1
ATOM 1309 C C . ASP A 1 165 ? 8.625 -8.438 -8.523 1 81.31 165 ASP A C 1
ATOM 1311 O O . ASP A 1 165 ? 8.047 -8.133 -7.48 1 81.31 165 ASP A O 1
ATOM 1315 N N . PHE A 1 166 ? 9.75 -9.055 -8.492 1 79 166 PHE A N 1
ATOM 1316 C CA . PHE A 1 166 ? 10.539 -9.086 -7.266 1 79 166 PHE A CA 1
ATOM 1317 C C . PHE A 1 166 ? 11.5 -7.898 -7.207 1 79 166 PHE A C 1
ATOM 1319 O O . PHE A 1 166 ? 12.008 -7.457 -8.242 1 79 166 PHE A O 1
ATOM 1326 N N . GLY A 1 167 ? 11.969 -7.438 -6.008 1 61.72 167 GLY A N 1
ATOM 1327 C CA . GLY A 1 167 ? 13.039 -6.48 -5.785 1 61.72 167 GLY A CA 1
ATOM 1328 C C . GLY A 1 167 ? 12.594 -5.039 -5.938 1 61.72 167 GLY A C 1
ATOM 1329 O O . GLY A 1 167 ? 13.312 -4.113 -5.551 1 61.72 167 GLY A O 1
ATOM 1330 N N . VAL A 1 168 ? 11.727 -4.855 -6.781 1 53.84 168 VAL A N 1
ATOM 1331 C CA . VAL A 1 168 ? 11.602 -3.465 -7.207 1 53.84 168 VAL A CA 1
ATOM 1332 C C . VAL A 1 168 ? 11.211 -2.594 -6.016 1 53.84 168 VAL A C 1
ATOM 1334 O O . VAL A 1 168 ? 11.859 -1.575 -5.746 1 53.84 168 VAL A O 1
ATOM 1337 N N . THR A 1 169 ? 10.016 -1.855 -5.777 1 50.91 169 THR A N 1
ATOM 1338 C CA . THR A 1 169 ? 9.695 -0.507 -5.324 1 50.91 169 THR A CA 1
ATOM 1339 C C . THR A 1 169 ? 9.125 -0.533 -3.91 1 50.91 169 THR A C 1
ATOM 1341 O O . THR A 1 169 ? 8.305 0.319 -3.549 1 50.91 169 THR A O 1
ATOM 1344 N N . HIS A 1 170 ? 9.531 -1.576 -3.098 1 52.88 170 HIS A N 1
ATOM 1345 C CA . HIS A 1 170 ? 8.805 -1.306 -1.864 1 52.88 170 HIS A CA 1
ATOM 1346 C C . HIS A 1 170 ? 9.594 -0.38 -0.947 1 52.88 170 HIS A C 1
ATOM 1348 O O . HIS A 1 170 ? 10.688 -0.731 -0.5 1 52.88 170 HIS A O 1
ATOM 1354 N N . GLY A 1 171 ? 9.609 0.938 -1.276 1 53.34 171 GLY A N 1
ATOM 1355 C CA . GLY A 1 171 ? 10.25 1.91 -0.407 1 53.34 171 GLY A CA 1
ATOM 1356 C C . GLY A 1 171 ? 9.93 1.7 1.062 1 53.34 171 GLY A C 1
ATOM 1357 O O . GLY A 1 171 ? 8.922 1.079 1.399 1 53.34 171 GLY A O 1
ATOM 1358 N N . PHE A 1 172 ? 10.891 1.948 1.997 1 55.03 172 PHE A N 1
ATOM 1359 C CA . PHE A 1 172 ? 10.789 1.788 3.443 1 55.03 172 PHE A CA 1
ATOM 1360 C C . PHE A 1 172 ? 9.633 2.604 4 1 55.03 172 PHE A C 1
ATOM 1362 O O . PHE A 1 172 ? 9.109 2.299 5.074 1 55.03 172 PHE A O 1
ATOM 1369 N N . THR A 1 173 ? 9.133 3.455 3.217 1 62.62 173 THR A N 1
ATOM 1370 C CA . THR A 1 173 ? 8.242 4.438 3.83 1 62.62 173 THR A CA 1
ATOM 1371 C C . THR A 1 173 ? 6.785 4.082 3.576 1 62.62 173 THR A C 1
ATOM 1373 O O . THR A 1 173 ? 5.914 4.387 4.398 1 62.62 173 THR A O 1
ATOM 1376 N N . GLU A 1 174 ? 6.578 3.299 2.607 1 74.88 174 GLU A N 1
ATOM 1377 C CA . GLU A 1 174 ? 5.199 3.002 2.236 1 74.88 174 GLU A CA 1
ATOM 1378 C C . GLU A 1 174 ? 4.918 1.503 2.303 1 74.88 174 GLU A C 1
ATOM 1380 O O . GLU A 1 174 ? 5.723 0.695 1.835 1 74.88 174 GLU A O 1
ATOM 1385 N N . VAL A 1 175 ? 3.924 1.211 3.074 1 78.62 175 VAL A N 1
ATOM 1386 C CA . VAL A 1 175 ? 3.434 -0.162 3.121 1 78.62 175 VAL A CA 1
ATOM 1387 C C . VAL A 1 175 ? 2.521 -0.428 1.925 1 78.62 175 VAL A C 1
ATOM 1389 O O . VAL A 1 175 ? 1.629 0.37 1.627 1 78.62 175 VAL A O 1
ATOM 1392 N N . LYS A 1 176 ? 2.922 -1.406 1.151 1 78.44 176 LYS A N 1
ATOM 1393 C CA . LYS A 1 176 ? 2.117 -1.843 0.015 1 78.44 176 LYS A CA 1
ATOM 1394 C C . LYS A 1 176 ? 2.086 -3.365 -0.084 1 78.44 176 LYS A C 1
ATOM 1396 O O . LYS A 1 176 ? 3.105 -4.027 0.126 1 78.44 176 LYS A O 1
ATOM 1401 N N . GLY A 1 177 ? 0.934 -3.873 -0.389 1 81.75 177 GLY A N 1
ATOM 1402 C CA . GLY A 1 177 ? 0.827 -5.312 -0.586 1 81.75 177 GLY A CA 1
ATOM 1403 C C . GLY A 1 177 ? -0.607 -5.793 -0.69 1 81.75 177 GLY A C 1
ATOM 1404 O O . GLY A 1 177 ? -1.539 -4.988 -0.724 1 81.75 177 GLY A O 1
ATOM 1405 N N . THR A 1 178 ? -0.718 -7.066 -0.851 1 86.94 178 THR A N 1
ATOM 1406 C CA . THR A 1 178 ? -2.023 -7.703 -0.985 1 86.94 178 THR A CA 1
ATOM 1407 C C . THR A 1 178 ? -2.541 -8.172 0.373 1 86.94 178 THR A C 1
ATOM 1409 O O . THR A 1 178 ? -1.79 -8.734 1.169 1 86.94 178 THR A O 1
ATOM 1412 N N . ALA A 1 179 ? -3.85 -7.898 0.633 1 85.94 179 ALA A N 1
ATOM 1413 C CA . ALA A 1 179 ? -4.465 -8.328 1.887 1 85.94 179 ALA A CA 1
ATOM 1414 C C . ALA A 1 179 ? -4.312 -9.836 2.086 1 85.94 179 ALA A C 1
ATOM 1416 O O . ALA A 1 179 ? -4.602 -10.617 1.182 1 85.94 179 ALA A O 1
ATOM 1417 N N . GLY A 1 180 ? -3.789 -10.234 3.23 1 87.94 180 GLY A N 1
ATOM 1418 C CA . GLY A 1 180 ? -3.611 -11.641 3.545 1 87.94 180 GLY A CA 1
ATOM 1419 C C . GLY A 1 180 ? -2.258 -12.18 3.125 1 87.94 180 GLY A C 1
ATOM 1420 O O . GLY A 1 180 ? -1.907 -13.32 3.453 1 87.94 180 GLY A O 1
ATOM 1421 N N . TYR A 1 181 ? -1.468 -11.336 2.459 1 92.25 181 TYR A N 1
ATOM 1422 C CA . TYR A 1 181 ? -0.191 -11.797 1.924 1 92.25 181 TYR A CA 1
ATOM 1423 C C . TYR A 1 181 ? 0.974 -11.109 2.627 1 92.25 181 TYR A C 1
ATOM 1425 O O . TYR A 1 181 ? 2.131 -11.492 2.443 1 92.25 181 TYR A O 1
ATOM 1433 N N . LEU A 1 182 ? 0.623 -10.172 3.43 1 91.25 182 LEU A N 1
ATOM 1434 C CA . LEU A 1 182 ? 1.653 -9.383 4.094 1 91.25 182 LEU A CA 1
ATOM 1435 C C . LEU A 1 182 ? 2.121 -10.062 5.375 1 91.25 182 LEU A C 1
ATOM 1437 O O . LEU A 1 182 ? 1.312 -10.641 6.105 1 91.25 182 LEU A O 1
ATOM 1441 N N . ASP A 1 183 ? 3.404 -9.883 5.625 1 92.75 183 ASP A N 1
ATOM 1442 C CA . ASP A 1 183 ? 3.994 -10.336 6.879 1 92.75 183 ASP A CA 1
ATOM 1443 C C . ASP A 1 183 ? 3.434 -9.562 8.07 1 92.75 183 ASP A C 1
ATOM 1445 O O . ASP A 1 183 ? 3.689 -8.359 8.203 1 92.75 183 ASP A O 1
ATOM 1449 N N . PRO A 1 184 ? 2.701 -10.297 8.969 1 91.56 184 PRO A N 1
ATOM 1450 C CA . PRO A 1 184 ? 2.135 -9.594 10.125 1 91.56 184 PRO A CA 1
ATOM 1451 C C . PRO A 1 184 ? 3.207 -8.977 11.023 1 91.56 184 PRO A C 1
ATOM 1453 O O . PRO A 1 184 ? 2.98 -7.922 11.617 1 91.56 184 PRO A O 1
ATOM 1456 N N . GLU A 1 185 ? 4.32 -9.594 11.141 1 91.06 185 GLU A N 1
ATOM 1457 C CA . GLU A 1 185 ? 5.402 -9.039 11.953 1 91.06 185 GLU A CA 1
ATOM 1458 C C . GLU A 1 185 ? 5.973 -7.773 11.312 1 91.06 185 GLU A C 1
ATOM 1460 O O . GLU A 1 185 ? 6.285 -6.805 12.008 1 91.06 185 GLU A O 1
ATOM 1465 N N . TYR A 1 186 ? 6.16 -7.758 10.039 1 89.38 186 TYR A N 1
ATOM 1466 C CA . TYR A 1 186 ? 6.586 -6.566 9.312 1 89.38 186 TYR A CA 1
ATOM 1467 C C . TYR A 1 186 ? 5.621 -5.41 9.539 1 89.38 186 TYR A C 1
ATOM 1469 O O . TYR A 1 186 ? 6.043 -4.262 9.695 1 89.38 186 TYR A O 1
ATOM 1477 N N . LEU A 1 187 ? 4.367 -5.719 9.586 1 87.25 187 LEU A N 1
ATOM 1478 C CA . LEU A 1 187 ? 3.342 -4.691 9.727 1 87.25 187 LEU A CA 1
ATOM 1479 C C . LEU A 1 187 ? 3.406 -4.043 11.102 1 87.25 187 LEU A C 1
ATOM 1481 O O . LEU A 1 187 ? 2.846 -2.967 11.312 1 87.25 187 LEU A O 1
ATOM 1485 N N . ARG A 1 188 ? 4.121 -4.703 11.984 1 84.38 188 ARG A N 1
ATOM 1486 C CA . ARG A 1 188 ? 4.262 -4.172 13.336 1 84.38 188 ARG A CA 1
ATOM 1487 C C . ARG A 1 188 ? 5.625 -3.504 13.523 1 84.38 188 ARG A C 1
ATOM 1489 O O . ARG A 1 188 ? 5.734 -2.484 14.203 1 84.38 188 ARG A O 1
ATOM 1496 N N . THR A 1 189 ? 6.57 -4.086 12.867 1 83.25 189 THR A N 1
ATOM 1497 C CA . THR A 1 189 ? 7.938 -3.662 13.164 1 83.25 189 THR A CA 1
ATOM 1498 C C . THR A 1 189 ? 8.492 -2.818 12.023 1 83.25 189 THR A C 1
ATOM 1500 O O . THR A 1 189 ? 9.477 -2.09 12.203 1 83.25 189 THR A O 1
ATOM 1503 N N . TYR A 1 190 ? 7.934 -3.088 10.852 1 81.94 190 TYR A N 1
ATOM 1504 C CA . TYR A 1 190 ? 8.367 -2.455 9.609 1 81.94 190 TYR A CA 1
ATOM 1505 C C . TYR A 1 190 ? 9.805 -2.844 9.273 1 81.94 190 TYR A C 1
ATOM 1507 O O . TYR A 1 190 ? 10.555 -2.047 8.703 1 81.94 190 TYR A O 1
ATOM 1515 N N . GLN A 1 191 ? 10.188 -3.973 9.773 1 83.38 191 GLN A N 1
ATOM 1516 C CA . GLN A 1 191 ? 11.469 -4.582 9.445 1 83.38 191 GLN A CA 1
ATOM 1517 C C . GLN A 1 191 ? 11.281 -5.867 8.641 1 83.38 191 GLN A C 1
ATOM 1519 O O . GLN A 1 191 ? 10.539 -6.762 9.062 1 83.38 191 GLN A O 1
ATOM 1524 N N . LEU A 1 192 ? 11.969 -5.871 7.516 1 86.19 192 LEU A N 1
ATOM 1525 C CA . LEU A 1 192 ? 11.867 -7.039 6.652 1 86.19 192 LEU A CA 1
ATOM 1526 C C . LEU A 1 192 ? 12.977 -8.039 6.961 1 86.19 192 LEU A C 1
ATOM 1528 O O . LEU A 1 192 ? 14.102 -7.652 7.281 1 86.19 192 LEU A O 1
ATOM 1532 N N . THR A 1 193 ? 12.656 -9.312 6.918 1 89.38 193 THR A N 1
ATOM 1533 C CA . THR A 1 193 ? 13.602 -10.422 6.988 1 89.38 193 THR A CA 1
ATOM 1534 C C . THR A 1 193 ? 13.312 -11.445 5.891 1 89.38 193 THR A C 1
ATOM 1536 O O . THR A 1 193 ? 12.305 -11.336 5.184 1 89.38 193 THR A O 1
ATOM 1539 N N . GLU A 1 194 ? 14.172 -12.438 5.738 1 90.56 194 GLU A N 1
ATOM 1540 C CA . GLU A 1 194 ? 13.961 -13.484 4.746 1 90.56 194 GLU A CA 1
ATOM 1541 C C . GLU A 1 194 ? 12.68 -14.266 5.027 1 90.56 194 GLU A C 1
ATOM 1543 O O . GLU A 1 194 ? 12.133 -14.906 4.133 1 90.56 194 GLU A O 1
ATOM 1548 N N . LYS A 1 195 ? 12.188 -14.133 6.246 1 94.38 195 LYS A N 1
ATOM 1549 C CA . LYS A 1 195 ? 10.984 -14.859 6.641 1 94.38 195 LYS A CA 1
ATOM 1550 C C . LYS A 1 195 ? 9.727 -14.031 6.383 1 94.38 195 LYS A C 1
ATOM 1552 O O . LYS A 1 195 ? 8.617 -14.453 6.727 1 94.38 195 LYS A O 1
ATOM 1557 N N . SER A 1 196 ? 9.938 -12.883 5.727 1 93.38 196 SER A N 1
ATOM 1558 C CA . SER A 1 196 ? 8.82 -11.961 5.531 1 93.38 196 SER A CA 1
ATOM 1559 C C . SER A 1 196 ? 8.016 -12.328 4.293 1 93.38 196 SER A C 1
ATOM 1561 O O . SER A 1 196 ? 6.949 -11.766 4.051 1 93.38 196 SER A O 1
ATOM 1563 N N . ASP A 1 197 ? 8.516 -13.32 3.52 1 94.75 197 ASP A N 1
ATOM 1564 C CA . ASP A 1 197 ? 7.75 -13.758 2.354 1 94.75 197 ASP A CA 1
ATOM 1565 C C . ASP A 1 197 ? 6.703 -14.797 2.742 1 94.75 197 ASP A C 1
ATOM 1567 O O . ASP A 1 197 ? 6.641 -15.875 2.146 1 94.75 197 ASP A O 1
ATOM 1571 N N . VAL A 1 198 ? 5.812 -14.367 3.645 1 94.12 198 VAL A N 1
ATOM 1572 C CA . VAL A 1 198 ? 4.695 -15.188 4.094 1 94.12 198 VAL A CA 1
ATOM 1573 C C . VAL A 1 198 ? 3.744 -15.453 2.93 1 94.12 198 VAL A C 1
ATOM 1575 O O . VAL A 1 198 ? 2.994 -16.438 2.943 1 94.12 198 VAL A O 1
ATOM 1578 N N . SER A 1 199 ? 3.857 -14.609 1.937 1 96.12 199 SER A N 1
ATOM 1579 C CA . SER A 1 199 ? 2.973 -14.688 0.778 1 96.12 199 SER A CA 1
ATOM 1580 C C . SER A 1 199 ? 3.146 -16 0.038 1 96.12 199 SER A C 1
ATOM 1582 O O . SER A 1 199 ? 2.27 -16.422 -0.725 1 96.12 199 SER A O 1
ATOM 1584 N N . PHE A 1 200 ? 4.25 -16.703 0.202 1 98.31 200 PHE A N 1
ATOM 1585 C CA . PHE A 1 200 ? 4.406 -18.031 -0.383 1 98.31 200 PHE A CA 1
ATOM 1586 C C . PHE A 1 200 ? 3.326 -18.969 0.128 1 98.31 200 PHE A C 1
ATOM 1588 O O . PHE A 1 200 ? 2.754 -19.75 -0.644 1 98.31 200 PHE A O 1
ATOM 1595 N N . GLY A 1 201 ? 3.111 -18.922 1.437 1 98.62 201 GLY A N 1
ATOM 1596 C CA . GLY A 1 201 ? 2.023 -19.703 1.999 1 98.62 201 GLY A CA 1
ATOM 1597 C C . GLY A 1 201 ? 0.673 -19.375 1.388 1 98.62 201 GLY A C 1
ATOM 1598 O O . GLY A 1 201 ? -0.128 -20.266 1.123 1 98.62 201 GLY A O 1
ATOM 1599 N N . ALA A 1 202 ? 0.432 -18.109 1.193 1 98.06 202 ALA A N 1
ATOM 1600 C CA . ALA A 1 202 ? -0.812 -17.672 0.562 1 98.06 202 ALA A CA 1
ATOM 1601 C C . ALA A 1 202 ? -0.909 -18.188 -0.871 1 98.06 202 ALA A C 1
ATOM 1603 O O . ALA A 1 202 ? -1.994 -18.547 -1.339 1 98.06 202 ALA A O 1
ATOM 1604 N N . LEU A 1 203 ? 0.208 -18.203 -1.558 1 98.69 203 LEU A N 1
ATOM 1605 C CA . LEU A 1 203 ? 0.227 -18.766 -2.906 1 98.69 203 LEU A CA 1
ATOM 1606 C C . LEU A 1 203 ? -0.166 -20.234 -2.891 1 98.69 203 LEU A C 1
ATOM 1608 O O . LEU A 1 203 ? -0.899 -20.703 -3.77 1 98.69 203 LEU A O 1
ATOM 1612 N N . LEU A 1 204 ? 0.383 -20.984 -1.891 1 98.81 204 LEU A N 1
ATOM 1613 C CA . LEU A 1 204 ? 0.009 -22.375 -1.769 1 98.81 204 LEU A CA 1
ATOM 1614 C C . LEU A 1 204 ? -1.504 -22.531 -1.652 1 98.81 204 LEU A C 1
ATOM 1616 O O . LEU A 1 204 ? -2.088 -23.438 -2.252 1 98.81 204 LEU A O 1
ATOM 1620 N N . VAL A 1 205 ? -2.09 -21.641 -0.951 1 98.69 205 VAL A N 1
ATOM 1621 C CA . VAL A 1 205 ? -3.539 -21.656 -0.778 1 98.69 205 VAL A CA 1
ATOM 1622 C C . VAL A 1 205 ? -4.223 -21.391 -2.117 1 98.69 205 VAL A C 1
ATOM 1624 O O . VAL A 1 205 ? -5.199 -22.062 -2.467 1 98.69 205 VAL A O 1
ATOM 1627 N N . GLU A 1 206 ? -3.727 -20.453 -2.855 1 98.56 206 GLU A N 1
ATOM 1628 C CA . GLU A 1 206 ? -4.277 -20.188 -4.184 1 98.56 206 GLU A CA 1
ATOM 1629 C C . GLU A 1 206 ? -4.207 -21.438 -5.059 1 98.56 206 GLU A C 1
ATOM 1631 O O . GLU A 1 206 ? -5.148 -21.75 -5.793 1 98.56 206 GLU A O 1
ATOM 1636 N N . LEU A 1 207 ? -3.117 -22.109 -4.988 1 98.44 207 LEU A N 1
ATOM 1637 C CA . LEU A 1 207 ? -2.889 -23.297 -5.824 1 98.44 207 LEU A CA 1
ATOM 1638 C C . LEU A 1 207 ? -3.869 -24.406 -5.473 1 98.44 207 LEU A C 1
ATOM 1640 O O . LEU A 1 207 ? -4.344 -25.125 -6.359 1 98.44 207 LEU A O 1
ATOM 1644 N N . VAL A 1 208 ? -4.184 -24.547 -4.207 1 98.12 208 VAL A N 1
ATOM 1645 C CA . VAL A 1 208 ? -5.09 -25.594 -3.754 1 98.12 208 VAL A CA 1
ATOM 1646 C C . VAL A 1 208 ? -6.531 -25.203 -4.082 1 98.12 208 VAL A C 1
ATOM 1648 O O . VAL A 1 208 ? -7.297 -26.031 -4.586 1 98.12 208 VAL A O 1
ATOM 1651 N N . THR A 1 209 ? -6.887 -23.938 -3.883 1 98.12 209 THR A N 1
ATOM 1652 C CA . THR A 1 209 ? -8.289 -23.531 -3.879 1 98.12 209 THR A CA 1
ATOM 1653 C C . THR A 1 209 ? -8.711 -23.016 -5.254 1 98.12 209 THR A C 1
ATOM 1655 O O . THR A 1 209 ? -9.891 -23.031 -5.59 1 98.12 209 THR A O 1
ATOM 1658 N N . GLY A 1 210 ? -7.75 -22.5 -5.98 1 97.62 210 GLY A N 1
ATOM 1659 C CA . GLY A 1 210 ? -8.078 -21.844 -7.238 1 97.62 210 GLY A CA 1
ATOM 1660 C C . GLY A 1 210 ? -8.68 -20.469 -7.055 1 97.62 210 GLY A C 1
ATOM 1661 O O . GLY A 1 210 ? -8.969 -19.766 -8.031 1 97.62 210 GLY A O 1
ATOM 1662 N N . ARG A 1 211 ? -8.828 -20.047 -5.828 1 97.06 211 ARG A N 1
ATOM 1663 C CA . ARG A 1 211 ? -9.422 -18.75 -5.523 1 97.06 211 ARG A CA 1
ATOM 1664 C C . ARG A 1 211 ? -8.398 -17.641 -5.668 1 97.06 211 ARG A C 1
ATOM 1666 O O . ARG A 1 211 ? -7.195 -17.875 -5.582 1 97.06 211 ARG A O 1
ATOM 1673 N N . ARG A 1 212 ? -8.898 -16.469 -5.957 1 94.44 212 ARG A N 1
ATOM 1674 C CA . ARG A 1 212 ? -8.055 -15.273 -5.938 1 94.44 212 ARG A CA 1
ATOM 1675 C C . ARG A 1 212 ? -7.715 -14.867 -4.508 1 94.44 212 ARG A C 1
ATOM 1677 O O . ARG A 1 212 ? -8.352 -15.32 -3.557 1 94.44 212 ARG A O 1
ATOM 1684 N N . PRO A 1 213 ? -6.703 -14.055 -4.398 1 93.31 213 PRO A N 1
ATOM 1685 C CA . PRO A 1 213 ? -6.34 -13.617 -3.047 1 93.31 213 PRO A CA 1
ATOM 1686 C C . PRO A 1 213 ? -7.516 -13.008 -2.287 1 93.31 213 PRO A C 1
ATOM 1688 O O . PRO A 1 213 ? -7.691 -13.273 -1.095 1 93.31 213 PRO A O 1
ATOM 1691 N N . ASN A 1 214 ? -8.25 -12.211 -2.988 1 89.12 214 ASN A N 1
ATOM 1692 C CA . ASN A 1 214 ? -9.43 -11.555 -2.428 1 89.12 214 ASN A CA 1
ATOM 1693 C C . ASN A 1 214 ? -10.68 -11.844 -3.254 1 89.12 214 ASN A C 1
ATOM 1695 O O . ASN A 1 214 ? -10.648 -11.781 -4.484 1 89.12 214 ASN A O 1
ATOM 1699 N N . GLU A 1 215 ? -11.711 -12.25 -2.5 1 90.25 215 GLU A N 1
ATOM 1700 C CA . GLU A 1 215 ? -13.016 -12.516 -3.102 1 90.25 215 GLU A CA 1
ATOM 1701 C C . GLU A 1 215 ? -14.078 -11.555 -2.574 1 90.25 215 GLU A C 1
ATOM 1703 O O . GLU A 1 215 ? -14.852 -11.906 -1.684 1 90.25 215 GLU A O 1
ATOM 1708 N N . PRO A 1 216 ? -14.172 -10.359 -3.189 1 80.31 216 PRO A N 1
ATOM 1709 C CA . PRO A 1 216 ? -15.016 -9.305 -2.625 1 80.31 216 PRO A CA 1
ATOM 1710 C C . PRO A 1 216 ? -16.5 -9.664 -2.646 1 80.31 216 PRO A C 1
ATOM 1712 O O . PRO A 1 216 ? -17.281 -9.133 -1.845 1 80.31 216 PRO A O 1
ATOM 1715 N N . LYS A 1 217 ? -16.891 -10.516 -3.477 1 85.56 217 LYS A N 1
ATOM 1716 C CA . LYS A 1 217 ? -18.297 -10.859 -3.617 1 85.56 217 LYS A CA 1
ATOM 1717 C C . LYS A 1 217 ? -18.719 -11.906 -2.586 1 85.56 217 LYS A C 1
ATOM 1719 O O . LYS A 1 217 ? -19.906 -12.172 -2.406 1 85.56 217 LYS A O 1
ATOM 1724 N N . ARG A 1 218 ? -17.734 -12.445 -1.956 1 89.56 218 ARG A N 1
ATOM 1725 C CA . ARG A 1 218 ? -18.047 -13.461 -0.955 1 89.56 218 ARG A CA 1
ATOM 1726 C C . ARG A 1 218 ? -18.312 -12.828 0.405 1 89.56 218 ARG A C 1
ATOM 1728 O O . ARG A 1 218 ? -18.125 -11.625 0.585 1 89.56 218 ARG A O 1
ATOM 1735 N N . GLU A 1 219 ? -18.859 -13.695 1.307 1 90.5 219 GLU A N 1
ATOM 1736 C CA . GLU A 1 219 ? -19.078 -13.234 2.674 1 90.5 219 GLU A CA 1
ATOM 1737 C C . GLU A 1 219 ? -17.766 -12.781 3.32 1 90.5 219 GLU A C 1
ATOM 1739 O O . GLU A 1 219 ? -16.703 -13.266 2.965 1 90.5 219 GLU A O 1
ATOM 1744 N N . LEU A 1 220 ? -17.891 -11.945 4.227 1 85 220 LEU A N 1
ATOM 1745 C CA . LEU A 1 220 ? -16.734 -11.305 4.867 1 85 220 LEU A CA 1
ATOM 1746 C C . LEU A 1 220 ? -15.727 -12.336 5.328 1 85 220 LEU A C 1
ATOM 1748 O O . LEU A 1 220 ? -14.531 -12.203 5.055 1 85 220 LEU A O 1
ATOM 1752 N N . LYS A 1 221 ? -16.188 -13.359 5.898 1 88.81 221 LYS A N 1
ATOM 1753 C CA . LYS A 1 221 ? -15.305 -14.367 6.477 1 88.81 221 LYS A CA 1
ATOM 1754 C C . LYS A 1 221 ? -14.594 -15.164 5.387 1 88.81 221 LYS A C 1
ATOM 1756 O O . LYS A 1 221 ? -13.641 -15.898 5.664 1 88.81 221 LYS A O 1
ATOM 1761 N N . GLU A 1 222 ? -15.023 -15 4.141 1 93.19 222 GLU A N 1
ATOM 1762 C CA . GLU A 1 222 ? -14.469 -15.789 3.045 1 93.19 222 GLU A CA 1
ATOM 1763 C C . GLU A 1 222 ? -13.734 -14.906 2.041 1 93.19 222 GLU A C 1
ATOM 1765 O O . GLU A 1 222 ? -13.203 -15.398 1.041 1 93.19 222 GLU A O 1
ATOM 1770 N N . ARG A 1 223 ? -13.664 -13.641 2.311 1 90.12 223 ARG A N 1
ATOM 1771 C CA . ARG A 1 223 ? -13.164 -12.703 1.31 1 90.12 223 ARG A CA 1
ATOM 1772 C C . ARG A 1 223 ? -11.656 -12.836 1.148 1 90.12 223 ARG A C 1
ATOM 1774 O O . ARG A 1 223 ? -11.133 -12.758 0.033 1 90.12 223 ARG A O 1
ATOM 1781 N N . ILE A 1 224 ? -11.023 -12.984 2.307 1 92.44 224 ILE A N 1
ATOM 1782 C CA . ILE A 1 224 ? -9.586 -13.203 2.25 1 92.44 224 ILE A CA 1
ATOM 1783 C C . ILE A 1 224 ? -9.297 -14.703 2.127 1 92.44 224 ILE A C 1
ATOM 1785 O O . ILE A 1 224 ? -9.422 -15.445 3.104 1 92.44 224 ILE A O 1
ATOM 1789 N N . THR A 1 225 ? -8.867 -15.102 1.01 1 96.12 225 THR A N 1
ATOM 1790 C CA . THR A 1 225 ? -8.781 -16.516 0.651 1 96.12 225 THR A CA 1
ATOM 1791 C C . THR A 1 225 ? -7.871 -17.266 1.618 1 96.12 225 THR A C 1
ATOM 1793 O O . THR A 1 225 ? -8.227 -18.344 2.107 1 96.12 225 THR A O 1
ATOM 1796 N N . ALA A 1 226 ? -6.719 -16.703 1.896 1 95.88 226 ALA A N 1
ATOM 1797 C CA . ALA A 1 226 ? -5.758 -17.375 2.775 1 95.88 226 ALA A CA 1
ATOM 1798 C C . ALA A 1 226 ? -6.348 -17.578 4.168 1 95.88 226 ALA A C 1
ATOM 1800 O O . ALA A 1 226 ? -6.234 -18.672 4.734 1 95.88 226 ALA A O 1
ATOM 1801 N N . LYS A 1 227 ? -7.035 -16.609 4.684 1 94.56 227 LYS A N 1
ATOM 1802 C CA . LYS A 1 227 ? -7.637 -16.719 6.012 1 94.56 227 LYS A CA 1
ATOM 1803 C C . LYS A 1 227 ? -8.766 -17.75 6.023 1 94.56 227 LYS A C 1
ATOM 1805 O O . LYS A 1 227 ? -8.859 -18.562 6.945 1 94.56 227 LYS A O 1
ATOM 1810 N N . TRP A 1 228 ? -9.547 -17.625 5.027 1 96.88 228 TRP A N 1
ATOM 1811 C CA . TRP A 1 228 ? -10.648 -18.562 4.887 1 96.88 228 TRP A CA 1
ATOM 1812 C C . TRP A 1 228 ? -10.133 -20 4.832 1 96.88 228 TRP A C 1
ATOM 1814 O O . TRP A 1 228 ? -10.617 -20.875 5.562 1 96.88 228 TRP A O 1
ATOM 1824 N N . ALA A 1 229 ? -9.164 -20.234 4.023 1 98.06 229 ALA A N 1
ATOM 1825 C CA . ALA A 1 229 ? -8.641 -21.578 3.83 1 98.06 229 ALA A CA 1
ATOM 1826 C C . ALA A 1 229 ? -8 -22.109 5.109 1 98.06 229 ALA A C 1
ATOM 1828 O O . ALA A 1 229 ? -8.156 -23.297 5.445 1 98.06 229 ALA A O 1
ATOM 1829 N N . MET A 1 230 ? -7.27 -21.266 5.828 1 97.31 230 MET A N 1
ATOM 1830 C CA . MET A 1 230 ? -6.648 -21.688 7.082 1 97.31 230 MET A CA 1
ATOM 1831 C C . MET A 1 230 ? -7.703 -22.062 8.117 1 97.31 230 MET A C 1
ATOM 1833 O O . MET A 1 230 ? -7.547 -23.031 8.852 1 97.31 230 MET A O 1
ATOM 1837 N N . LYS A 1 231 ? -8.766 -21.25 8.141 1 97.38 231 LYS A N 1
ATOM 1838 C CA . LYS A 1 231 ? -9.859 -21.578 9.055 1 97.38 231 LYS A CA 1
ATOM 1839 C C . LYS A 1 231 ? -10.469 -22.938 8.727 1 97.38 231 LYS A C 1
ATOM 1841 O O . LYS A 1 231 ? -10.68 -23.75 9.625 1 97.38 231 LYS A O 1
ATOM 1846 N N . LYS A 1 232 ? -10.719 -23.156 7.496 1 97.88 232 LYS A N 1
ATOM 1847 C CA . LYS A 1 232 ? -11.273 -24.438 7.066 1 97.88 232 LYS A CA 1
ATOM 1848 C C . LYS A 1 232 ? -10.336 -25.594 7.422 1 97.88 232 LYS A C 1
ATOM 1850 O O . LYS A 1 232 ? -10.781 -26.641 7.875 1 97.88 232 LYS A O 1
ATOM 1855 N N . PHE A 1 233 ? -9.086 -25.391 7.227 1 97.88 233 PHE A N 1
ATOM 1856 C CA . PHE A 1 233 ? -8.094 -26.406 7.539 1 97.88 233 PHE A CA 1
ATOM 1857 C C . PHE A 1 233 ? -8.094 -26.719 9.031 1 97.88 233 PHE A C 1
ATOM 1859 O O . PHE A 1 233 ? -8.117 -27.891 9.422 1 97.88 233 PHE A O 1
ATOM 1866 N N . ILE A 1 234 ? -8.055 -25.688 9.867 1 97.38 234 ILE A N 1
ATOM 1867 C CA . ILE A 1 234 ? -8.016 -25.844 11.32 1 97.38 234 ILE A CA 1
ATOM 1868 C C . ILE A 1 234 ? -9.289 -26.531 11.805 1 97.38 234 ILE A C 1
ATOM 1870 O O . ILE A 1 234 ? -9.25 -27.328 12.742 1 97.38 234 ILE A O 1
ATOM 1874 N N . ASP A 1 235 ? -10.375 -26.281 11.086 1 97.38 235 ASP A N 1
ATOM 1875 C CA . ASP A 1 235 ? -11.664 -26.891 11.43 1 97.38 235 ASP A CA 1
ATOM 1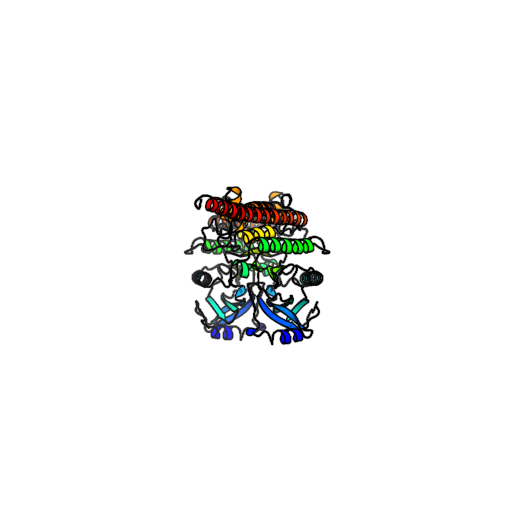876 C C . ASP A 1 235 ? -11.75 -28.328 10.914 1 97.38 235 ASP A C 1
ATOM 1878 O O . ASP A 1 235 ? -12.773 -29 11.086 1 97.38 235 ASP A O 1
ATOM 1882 N N . GLY A 1 236 ? -10.734 -28.844 10.25 1 96.31 236 GLY A N 1
ATOM 1883 C CA . GLY A 1 236 ? -10.711 -30.203 9.742 1 96.31 236 GLY A CA 1
ATOM 1884 C C . GLY A 1 236 ? -11.445 -30.375 8.43 1 96.31 236 GLY A C 1
ATOM 1885 O O . GLY A 1 236 ? -11.867 -31.484 8.078 1 96.31 236 GLY A O 1
ATOM 1886 N N . GLU A 1 237 ? -11.633 -29.25 7.715 1 97 237 GLU A N 1
ATOM 1887 C CA . GLU A 1 237 ? -12.398 -29.266 6.473 1 97 237 GLU A CA 1
ATOM 1888 C C . GLU A 1 237 ? -11.523 -28.859 5.285 1 97 237 GLU A C 1
ATOM 1890 O O . GLU A 1 237 ? -11.961 -28.125 4.402 1 97 237 GLU A O 1
ATOM 1895 N N . ALA A 1 238 ? -10.312 -29.359 5.258 1 96.31 238 ALA A N 1
ATOM 1896 C CA . ALA A 1 238 ? -9.344 -28.984 4.227 1 96.31 238 ALA A CA 1
ATOM 1897 C C . ALA A 1 238 ? -9.875 -29.297 2.834 1 96.31 238 ALA A C 1
ATOM 1899 O O . ALA A 1 238 ? -9.719 -28.5 1.905 1 96.31 238 ALA A O 1
ATOM 1900 N N . ILE A 1 239 ? -10.484 -30.422 2.693 1 94.81 239 ILE A N 1
ATOM 1901 C CA . ILE A 1 239 ? -10.898 -30.938 1.389 1 94.81 239 ILE A CA 1
ATOM 1902 C C . ILE A 1 239 ? -11.938 -30 0.779 1 94.81 239 ILE A C 1
ATOM 1904 O O . ILE A 1 239 ? -12.055 -29.906 -0.445 1 94.81 239 ILE A O 1
ATOM 1908 N N . THR A 1 240 ? -12.703 -29.281 1.613 1 95.75 240 THR A N 1
ATOM 1909 C CA . THR A 1 240 ? -13.758 -28.391 1.133 1 95.75 240 THR A CA 1
ATOM 1910 C C . THR A 1 240 ? -13.172 -27.172 0.45 1 95.75 240 THR A C 1
ATOM 1912 O O . THR A 1 240 ? -13.875 -26.438 -0.244 1 95.75 240 THR A O 1
ATOM 1915 N N . THR A 1 241 ? -11.844 -26.953 0.611 1 97.25 241 THR A N 1
ATOM 1916 C CA . THR A 1 241 ? -11.211 -25.781 0.028 1 97.25 241 THR A CA 1
ATOM 1917 C C . THR A 1 241 ? -10.719 -26.062 -1.385 1 97.25 241 THR A C 1
ATOM 1919 O O . THR A 1 241 ? -10.367 -25.156 -2.129 1 97.25 241 THR A O 1
ATOM 1922 N N . LEU A 1 242 ? -10.688 -27.328 -1.738 1 97.38 242 LEU A N 1
ATOM 1923 C CA . LEU A 1 242 ? -10.125 -27.734 -3.023 1 97.38 242 LEU A CA 1
ATOM 1924 C C . LEU A 1 242 ? -10.875 -27.078 -4.176 1 97.38 242 LEU A C 1
ATOM 1926 O O . LEU A 1 242 ? -12.109 -26.984 -4.148 1 97.38 242 LEU A O 1
ATOM 1930 N N . ASP A 1 243 ? -10.133 -26.562 -5.125 1 97.19 243 ASP A N 1
ATOM 1931 C CA . ASP A 1 243 ? -10.727 -26.078 -6.371 1 97.19 243 ASP A CA 1
ATOM 1932 C C . ASP A 1 243 ? -11.781 -27.062 -6.887 1 97.19 243 ASP A C 1
ATOM 1934 O O . ASP A 1 243 ? -11.469 -28.219 -7.16 1 97.19 243 ASP A O 1
ATOM 1938 N N . PRO A 1 244 ? -13 -26.641 -7.008 1 94.69 244 PRO A N 1
ATOM 1939 C CA . PRO A 1 244 ? -14.07 -27.562 -7.41 1 94.69 244 PRO A CA 1
ATOM 1940 C C . PRO A 1 244 ? -13.867 -28.125 -8.812 1 94.69 244 PRO A C 1
ATOM 1942 O O . PRO A 1 244 ? -14.477 -29.141 -9.172 1 94.69 244 PRO A O 1
ATOM 1945 N N . ARG A 1 245 ? -13.055 -27.656 -9.625 1 94 245 ARG A N 1
ATOM 1946 C CA . ARG A 1 245 ? -12.812 -28.125 -10.992 1 94 245 ARG A CA 1
ATOM 1947 C C . ARG A 1 245 ? -11.852 -29.312 -11.008 1 94 245 ARG A C 1
ATOM 1949 O O . ARG A 1 245 ? -11.727 -30 -12.023 1 94 245 ARG A O 1
ATOM 1956 N N . LEU A 1 246 ? -11.242 -29.453 -9.836 1 93.69 246 LEU A N 1
ATOM 1957 C CA . LEU A 1 246 ? -10.289 -30.547 -9.75 1 93.69 246 LEU A CA 1
ATOM 1958 C C . LEU A 1 246 ? -10.969 -31.828 -9.266 1 93.69 246 LEU A C 1
ATOM 1960 O O . LEU A 1 246 ? -11.883 -31.766 -8.438 1 93.69 246 LEU A O 1
ATOM 1964 N N . GLU A 1 247 ? -10.539 -32.938 -9.828 1 86.81 247 GLU A N 1
ATOM 1965 C CA . GLU A 1 247 ? -10.984 -34.219 -9.297 1 86.81 247 GLU A CA 1
ATOM 1966 C C . GLU A 1 247 ? -10.281 -34.562 -7.98 1 86.81 247 GLU A C 1
ATOM 1968 O O . GLU A 1 247 ? -9.117 -34.188 -7.785 1 86.81 247 GLU A O 1
ATOM 1973 N N . CYS A 1 248 ? -11.094 -35.094 -7.121 1 86 248 CYS A N 1
ATOM 1974 C CA . CYS A 1 248 ? -10.516 -35.375 -5.809 1 86 248 CYS A CA 1
ATOM 1975 C C . CYS A 1 248 ? -10.461 -36.875 -5.551 1 86 248 CYS A C 1
ATOM 1977 O O . CYS A 1 248 ? -11.508 -37.5 -5.383 1 86 248 CYS A O 1
ATOM 1979 N N . ASP A 1 249 ? -9.305 -37.375 -5.691 1 86.5 249 ASP A N 1
ATOM 1980 C CA . ASP A 1 249 ? -9.086 -38.75 -5.27 1 86.5 249 ASP A CA 1
ATOM 1981 C C . ASP A 1 249 ? -8.312 -38.812 -3.955 1 86.5 249 ASP A C 1
ATOM 1983 O O . ASP A 1 249 ? -8.164 -37.812 -3.273 1 86.5 249 ASP A O 1
ATOM 1987 N N . ALA A 1 250 ? -7.992 -40 -3.506 1 85.62 250 ALA A N 1
ATOM 1988 C CA . ALA A 1 250 ? -7.328 -40.156 -2.215 1 85.62 250 ALA A CA 1
ATOM 1989 C C . ALA A 1 250 ? -5.973 -39.469 -2.195 1 85.62 250 ALA A C 1
ATOM 1991 O O . ALA A 1 250 ? -5.582 -38.875 -1.184 1 85.62 250 ALA A O 1
ATOM 1992 N N . ALA A 1 251 ? -5.305 -39.531 -3.301 1 87.31 251 ALA A N 1
ATOM 1993 C CA . ALA A 1 251 ? -3.994 -38.906 -3.41 1 87.31 251 ALA A CA 1
ATOM 1994 C C . ALA A 1 251 ? -4.113 -37.375 -3.287 1 87.31 251 ALA A C 1
ATOM 1996 O O . ALA A 1 251 ? -3.312 -36.75 -2.604 1 87.31 251 ALA A O 1
ATOM 1997 N N . ASP A 1 252 ? -5.125 -36.844 -3.83 1 90 252 ASP A N 1
ATOM 1998 C CA . ASP A 1 252 ? -5.367 -35.406 -3.777 1 90 252 ASP A CA 1
ATOM 1999 C C . ASP A 1 252 ? -5.68 -34.969 -2.354 1 90 252 ASP A C 1
ATOM 2001 O O . ASP A 1 252 ? -5.18 -33.938 -1.897 1 90 252 ASP A O 1
ATOM 2005 N N . ASN A 1 253 ? -6.473 -35.781 -1.752 1 90.88 253 ASN A N 1
ATOM 2006 C CA . ASN A 1 253 ? -6.867 -35.438 -0.388 1 90.88 253 ASN A CA 1
ATOM 2007 C C . ASN A 1 253 ? -5.656 -35.344 0.535 1 90.88 253 ASN A C 1
ATOM 2009 O O . ASN A 1 253 ? -5.547 -34.406 1.322 1 90.88 253 ASN A O 1
ATOM 2013 N N . LEU A 1 254 ? -4.801 -36.312 0.412 1 91.88 254 LEU A N 1
ATOM 2014 C CA . LEU A 1 254 ? -3.604 -36.312 1.246 1 91.88 254 LEU A CA 1
ATOM 2015 C C . LEU A 1 254 ? -2.697 -35.156 0.899 1 91.88 254 LEU A C 1
ATOM 2017 O O . LEU A 1 254 ? -2.15 -34.5 1.791 1 91.88 254 LEU A O 1
ATOM 2021 N N . ALA A 1 255 ? -2.547 -34.906 -0.342 1 94.81 255 ALA A N 1
ATOM 2022 C CA . ALA A 1 255 ? -1.689 -33.812 -0.799 1 94.81 255 ALA A CA 1
ATOM 2023 C C . ALA A 1 255 ? -2.211 -32.469 -0.312 1 94.81 255 ALA A C 1
ATOM 2025 O O . ALA A 1 255 ? -1.438 -31.625 0.166 1 94.81 255 ALA A O 1
ATOM 2026 N N . ILE A 1 256 ? -3.475 -32.281 -0.341 1 95.94 256 ILE A N 1
ATOM 2027 C CA . ILE A 1 256 ? -4.098 -31.031 0.036 1 95.94 256 ILE A CA 1
ATOM 2028 C C . ILE A 1 256 ? -3.893 -30.766 1.528 1 95.94 256 ILE A C 1
ATOM 2030 O O . ILE A 1 256 ? -3.586 -29.656 1.938 1 95.94 256 ILE A O 1
ATOM 2034 N N . GLU A 1 257 ? -4.055 -31.766 2.266 1 96.75 257 GLU A N 1
ATOM 2035 C CA . GLU A 1 257 ? -3.846 -31.656 3.707 1 96.75 257 GLU A CA 1
ATOM 2036 C C . GLU A 1 257 ? -2.42 -31.219 4.023 1 96.75 257 GLU A C 1
ATOM 2038 O O . GLU A 1 257 ? -2.207 -30.328 4.848 1 96.75 257 GLU A O 1
ATOM 2043 N N . LYS A 1 258 ? -1.55 -31.844 3.357 1 97.81 258 LYS A N 1
ATOM 2044 C CA . LYS A 1 258 ? -0.143 -31.562 3.619 1 97.81 258 LYS A CA 1
ATOM 2045 C C . LYS A 1 258 ? 0.242 -30.172 3.102 1 97.81 258 LYS A C 1
ATOM 2047 O O . LYS A 1 258 ? 1.024 -29.469 3.736 1 97.81 258 LYS A O 1
ATOM 2052 N N . ILE A 1 259 ? -0.27 -29.797 1.959 1 98.5 259 ILE A N 1
ATOM 2053 C CA . ILE A 1 259 ? 0.017 -28.484 1.389 1 98.5 259 ILE A CA 1
ATOM 2054 C C . ILE A 1 259 ? -0.531 -27.391 2.305 1 98.5 259 ILE A C 1
ATOM 2056 O O . ILE A 1 259 ? 0.157 -26.422 2.59 1 98.5 259 ILE A O 1
ATOM 2060 N N . LEU A 1 260 ? -1.759 -27.562 2.793 1 98.62 260 LEU A N 1
ATOM 2061 C CA . LEU A 1 260 ? -2.371 -26.562 3.658 1 98.62 260 LEU A CA 1
ATOM 2062 C C . LEU A 1 260 ? -1.67 -26.516 5.012 1 98.62 260 LEU A C 1
ATOM 2064 O O . LEU A 1 260 ? -1.569 -25.453 5.625 1 98.62 260 LEU A O 1
ATOM 2068 N N . GLU A 1 261 ? -1.164 -27.641 5.438 1 98.62 261 GLU A N 1
ATOM 2069 C CA . GLU A 1 261 ? -0.352 -27.641 6.648 1 98.62 261 GLU A CA 1
ATOM 2070 C C . GLU A 1 261 ? 0.9 -26.781 6.473 1 98.62 261 GLU A C 1
ATOM 2072 O O . GLU A 1 261 ? 1.251 -26 7.352 1 98.62 261 GLU A O 1
ATOM 2077 N N . LEU A 1 262 ? 1.54 -27 5.395 1 98.75 262 LEU A N 1
ATOM 2078 C CA . LEU A 1 262 ? 2.709 -26.188 5.086 1 98.75 262 LEU A CA 1
ATOM 2079 C C . LEU A 1 262 ? 2.33 -24.719 4.98 1 98.75 262 LEU A C 1
ATOM 2081 O O . LEU A 1 262 ? 3.045 -23.844 5.492 1 98.75 262 LEU A O 1
ATOM 2085 N N . ALA A 1 263 ? 1.208 -24.406 4.32 1 98.75 263 ALA A N 1
ATOM 2086 C CA . ALA A 1 263 ? 0.732 -23.031 4.188 1 98.75 263 ALA A CA 1
ATOM 2087 C C . ALA A 1 263 ? 0.506 -22.391 5.559 1 98.75 263 ALA A C 1
ATOM 2089 O O . ALA A 1 263 ? 0.876 -21.234 5.785 1 98.75 263 ALA A O 1
ATOM 2090 N N . LEU A 1 264 ? -0.059 -23.156 6.441 1 98.5 264 LEU A N 1
ATOM 2091 C CA . LEU A 1 264 ? -0.31 -22.672 7.797 1 98.5 264 LEU A CA 1
ATOM 2092 C C . LEU A 1 264 ? 0.994 -22.297 8.492 1 98.5 264 LEU A C 1
ATOM 2094 O O . LEU A 1 264 ? 1.056 -21.281 9.195 1 98.5 264 LEU A O 1
ATOM 2098 N N . GLN A 1 265 ? 1.998 -23.125 8.281 1 98.44 265 GLN A N 1
ATOM 2099 C CA . GLN A 1 265 ? 3.301 -22.844 8.867 1 98.44 265 GLN A CA 1
ATOM 2100 C C . GLN A 1 265 ? 3.9 -21.562 8.281 1 98.44 265 GLN A C 1
ATOM 2102 O O . GLN A 1 265 ? 4.422 -20.719 9.008 1 98.44 265 GLN A O 1
ATOM 2107 N N . CYS A 1 266 ? 3.805 -21.375 6.992 1 98.44 266 CYS A N 1
ATOM 2108 C CA . CYS A 1 266 ? 4.367 -20.234 6.297 1 98.44 266 CYS A CA 1
ATOM 2109 C C . CYS A 1 266 ? 3.66 -18.938 6.715 1 98.44 266 CYS A C 1
ATOM 2111 O O . CYS A 1 266 ? 4.266 -17.875 6.727 1 98.44 266 CYS A O 1
ATOM 2113 N N . LEU A 1 267 ? 2.402 -19.062 7.098 1 97.31 267 LEU A N 1
ATOM 2114 C CA . LEU A 1 267 ? 1.565 -17.906 7.395 1 97.31 267 LEU A CA 1
ATOM 2115 C C . LEU A 1 267 ? 1.556 -17.609 8.891 1 97.31 267 LEU A C 1
ATOM 2117 O O . LEU A 1 267 ? 0.763 -16.797 9.359 1 97.31 267 LEU A O 1
ATOM 2121 N N . ALA A 1 268 ? 2.418 -18.281 9.609 1 97.12 268 ALA A N 1
ATOM 2122 C CA . ALA A 1 268 ? 2.465 -18.062 11.047 1 97.12 268 ALA A CA 1
ATOM 2123 C C . ALA A 1 268 ? 2.682 -16.594 11.375 1 97.12 268 ALA A C 1
ATOM 2125 O O . ALA A 1 268 ? 3.406 -15.891 10.664 1 97.12 268 ALA A O 1
ATOM 2126 N N . PRO A 1 269 ? 2.117 -16.062 12.445 1 93.12 269 PRO A N 1
ATOM 2127 C CA . PRO A 1 269 ? 2.209 -14.633 12.789 1 93.12 269 PRO A CA 1
ATOM 2128 C C . PRO A 1 269 ? 3.627 -14.211 13.156 1 93.12 269 PRO A C 1
ATOM 2130 O O . PRO A 1 269 ? 4 -13.047 12.945 1 93.12 269 PRO A O 1
ATOM 2133 N N . ARG A 1 270 ? 4.43 -15.117 13.672 1 94.56 270 ARG A N 1
ATOM 2134 C CA . ARG A 1 270 ? 5.789 -14.797 14.086 1 94.56 270 ARG A CA 1
ATOM 2135 C C . ARG A 1 270 ? 6.812 -15.477 13.188 1 94.56 270 ARG A C 1
ATOM 2137 O O . ARG A 1 270 ? 6.652 -16.641 12.828 1 94.56 270 ARG A O 1
ATOM 2144 N N . ARG A 1 271 ? 7.828 -14.781 12.906 1 95.75 271 ARG A N 1
ATOM 2145 C CA . ARG A 1 271 ? 8.82 -15.258 11.953 1 95.75 271 ARG A CA 1
ATOM 2146 C C . ARG A 1 271 ? 9.508 -16.531 12.453 1 95.75 271 ARG A C 1
ATOM 2148 O O . ARG A 1 271 ? 9.891 -17.391 11.664 1 95.75 271 ARG A O 1
ATOM 2155 N N . GLN A 1 272 ? 9.625 -16.688 13.805 1 96.44 272 GLN A N 1
ATOM 2156 C CA . GLN A 1 272 ? 10.32 -17.828 14.375 1 96.44 272 GLN A CA 1
ATOM 2157 C C . GLN A 1 272 ? 9.57 -19.125 14.094 1 96.44 272 GLN A C 1
ATOM 2159 O O . GLN A 1 272 ? 10.164 -20.219 14.133 1 96.44 272 GLN A O 1
ATOM 2164 N N . ASN A 1 273 ? 8.328 -19.047 13.82 1 97.25 273 ASN A N 1
ATOM 2165 C CA . ASN A 1 273 ? 7.484 -20.219 13.594 1 97.25 273 ASN A CA 1
ATOM 2166 C C . ASN A 1 273 ? 7.324 -20.516 12.109 1 97.25 273 ASN A C 1
ATOM 2168 O O . ASN A 1 273 ? 6.586 -21.422 11.727 1 97.25 273 ASN A O 1
ATOM 2172 N N . ARG A 1 274 ? 7.973 -19.797 11.273 1 98.12 274 ARG A N 1
ATOM 2173 C CA . ARG A 1 274 ? 7.887 -19.984 9.828 1 98.12 274 ARG A CA 1
ATOM 2174 C C . ARG A 1 274 ? 9.086 -20.781 9.305 1 98.12 274 ARG A C 1
ATOM 2176 O O . ARG A 1 274 ? 10.211 -20.562 9.742 1 98.12 274 ARG A O 1
ATOM 2183 N N . PRO A 1 275 ? 8.852 -21.719 8.438 1 97.75 275 PRO A N 1
ATOM 2184 C CA . PRO A 1 275 ? 9.984 -22.422 7.828 1 97.75 275 PRO A CA 1
ATOM 2185 C C . PRO A 1 275 ? 10.758 -21.562 6.84 1 97.75 275 PRO A C 1
ATOM 2187 O O . PRO A 1 275 ? 10.227 -20.562 6.332 1 97.75 275 PRO A O 1
ATOM 2190 N N . CYS A 1 276 ? 12.031 -21.812 6.676 1 96.88 276 CYS A N 1
ATOM 2191 C CA . CYS A 1 276 ? 12.766 -21.219 5.566 1 96.88 276 CYS A CA 1
ATOM 2192 C C . CYS A 1 276 ? 12.391 -21.875 4.246 1 96.88 276 CYS A C 1
ATOM 2194 O O . CYS A 1 276 ? 11.75 -22.922 4.23 1 96.88 276 CYS A O 1
ATOM 2196 N N . MET A 1 277 ? 12.75 -21.281 3.162 1 97.31 277 MET A N 1
ATOM 2197 C CA . MET A 1 277 ? 12.336 -21.766 1.85 1 97.31 277 MET A CA 1
ATOM 2198 C C . MET A 1 277 ? 12.945 -23.141 1.56 1 97.31 277 MET A C 1
ATOM 2200 O O . MET A 1 277 ? 12.328 -23.969 0.892 1 97.31 277 MET A O 1
ATOM 2204 N N . ARG A 1 278 ? 14.156 -23.375 2.078 1 96.31 278 ARG A N 1
ATOM 2205 C CA . ARG A 1 278 ? 14.773 -24.688 1.911 1 96.31 278 ARG A CA 1
ATOM 2206 C C . ARG A 1 278 ? 13.898 -25.797 2.506 1 96.31 278 ARG A C 1
ATOM 2208 O O . ARG A 1 278 ? 13.688 -26.828 1.884 1 96.31 278 ARG A O 1
ATOM 2215 N N . ARG A 1 279 ? 13.43 -25.547 3.689 1 97.81 279 ARG A N 1
ATOM 2216 C CA . ARG A 1 279 ? 12.547 -26.5 4.359 1 97.81 279 ARG A CA 1
ATOM 2217 C C . ARG A 1 279 ? 11.234 -26.656 3.604 1 97.81 279 ARG A C 1
ATOM 2219 O O . ARG A 1 279 ? 10.711 -27.766 3.494 1 97.81 279 ARG A O 1
ATOM 2226 N N . CYS A 1 280 ? 10.672 -25.594 3.086 1 98.44 280 CYS A N 1
ATOM 2227 C CA . CYS A 1 280 ? 9.461 -25.672 2.275 1 98.44 280 CYS A CA 1
ATOM 2228 C C . CYS A 1 280 ? 9.656 -26.578 1.068 1 98.44 280 CYS A C 1
ATOM 2230 O O . CYS A 1 280 ? 8.797 -27.391 0.751 1 98.44 280 CYS A O 1
ATOM 2232 N N . ALA A 1 281 ? 10.82 -26.422 0.428 1 97.62 281 ALA A N 1
ATOM 2233 C CA . ALA A 1 281 ? 11.133 -27.25 -0.739 1 97.62 281 ALA A CA 1
ATOM 2234 C C . ALA A 1 281 ? 11.148 -28.734 -0.376 1 97.62 281 ALA A C 1
ATOM 2236 O O . ALA A 1 281 ? 10.602 -29.562 -1.105 1 97.62 281 ALA A O 1
ATOM 2237 N N . GLU A 1 282 ? 11.758 -29.016 0.742 1 98.06 282 GLU A N 1
ATOM 2238 C CA . GLU A 1 282 ? 11.82 -30.391 1.196 1 98.06 282 GLU A CA 1
ATOM 2239 C C . GLU A 1 282 ? 10.43 -30.984 1.402 1 98.06 282 GLU A C 1
ATOM 2241 O O . GLU A 1 282 ? 10.156 -32.125 0.99 1 98.06 282 GLU A O 1
ATOM 2246 N N . ILE A 1 283 ? 9.633 -30.25 2.004 1 98.31 283 ILE A N 1
ATOM 2247 C CA . ILE A 1 283 ? 8.281 -30.703 2.295 1 98.31 283 ILE A CA 1
ATOM 2248 C C . ILE A 1 283 ? 7.496 -30.859 0.992 1 98.31 283 ILE A C 1
ATOM 2250 O O . ILE A 1 283 ? 6.82 -31.875 0.788 1 98.31 283 ILE A O 1
ATOM 2254 N N . LEU A 1 284 ? 7.621 -29.938 0.097 1 98.31 284 LEU A N 1
ATOM 2255 C CA . LEU A 1 284 ? 6.902 -29.984 -1.17 1 98.31 284 LEU A CA 1
ATOM 2256 C C . LEU A 1 284 ? 7.359 -31.188 -2.006 1 98.31 284 LEU A C 1
ATOM 2258 O O . LEU A 1 284 ? 6.543 -31.859 -2.639 1 98.31 284 LEU A O 1
ATOM 2262 N N . TRP A 1 285 ? 8.633 -31.438 -1.958 1 96.88 285 TRP A N 1
ATOM 2263 C CA . TRP A 1 285 ? 9.164 -32.594 -2.68 1 96.88 285 TRP A CA 1
ATOM 2264 C C . TRP A 1 285 ? 8.633 -33.875 -2.098 1 96.88 285 TRP A C 1
ATOM 2266 O O . TRP A 1 285 ? 8.328 -34.812 -2.836 1 96.88 285 TRP A O 1
ATOM 2276 N N . SER A 1 286 ? 8.539 -33.906 -0.836 1 97.12 286 SER A N 1
ATOM 2277 C CA . SER A 1 286 ? 7.98 -35.062 -0.18 1 97.12 286 SER A CA 1
ATOM 2278 C C . SER A 1 286 ? 6.52 -35.281 -0.57 1 97.12 286 SER A C 1
ATOM 2280 O O . SER A 1 286 ? 6.094 -36.406 -0.825 1 97.12 286 SER A O 1
ATOM 2282 N N . ILE A 1 287 ? 5.77 -34.25 -0.587 1 96.94 287 ILE A N 1
ATOM 2283 C CA . ILE A 1 287 ? 4.367 -34.312 -0.991 1 96.94 287 ILE A CA 1
ATOM 2284 C C . ILE A 1 287 ? 4.27 -34.812 -2.432 1 96.94 287 ILE A C 1
ATOM 2286 O O . ILE A 1 287 ? 3.441 -35.656 -2.742 1 96.94 287 ILE A O 1
ATOM 2290 N N . ARG A 1 288 ? 5.117 -34.281 -3.268 1 95.12 288 ARG A N 1
ATOM 2291 C CA . ARG A 1 288 ? 5.117 -34.625 -4.684 1 95.12 288 ARG A CA 1
ATOM 2292 C C . ARG A 1 288 ? 5.449 -36.125 -4.875 1 95.12 288 ARG A C 1
ATOM 2294 O O . ARG A 1 288 ? 4.836 -36.781 -5.703 1 95.12 288 ARG A O 1
ATOM 2301 N N . ARG A 1 289 ? 6.391 -36.594 -4.113 1 93.19 289 ARG A N 1
ATOM 2302 C CA . ARG A 1 289 ? 6.785 -38 -4.164 1 93.19 289 ARG A CA 1
ATOM 2303 C C . ARG A 1 289 ? 5.648 -38.906 -3.699 1 93.19 289 ARG A C 1
ATOM 2305 O O . ARG A 1 289 ? 5.328 -39.906 -4.355 1 93.19 289 ARG A O 1
ATOM 2312 N N . ASP A 1 290 ? 5.066 -38.531 -2.615 1 91.38 290 ASP A N 1
ATOM 2313 C CA . ASP A 1 290 ? 3.951 -39.312 -2.078 1 91.38 290 ASP A CA 1
ATOM 2314 C C . ASP A 1 290 ? 2.781 -39.344 -3.057 1 91.38 290 ASP A C 1
ATOM 2316 O O . ASP A 1 290 ? 2.098 -40.344 -3.189 1 91.38 290 ASP A O 1
ATOM 2320 N N . TYR A 1 291 ? 2.586 -38.281 -3.666 1 89.75 291 TYR A N 1
ATOM 2321 C CA . TYR A 1 291 ? 1.5 -38.156 -4.633 1 89.75 291 TYR A CA 1
ATOM 2322 C C . TYR A 1 291 ? 1.687 -39.156 -5.785 1 89.75 291 TYR A C 1
ATOM 2324 O O . TYR A 1 291 ? 0.734 -39.812 -6.207 1 89.75 291 TYR A O 1
ATOM 2332 N N . ARG A 1 292 ? 2.807 -39.25 -6.285 1 85.88 292 ARG A N 1
ATOM 2333 C CA . ARG A 1 292 ? 3.123 -40.156 -7.387 1 85.88 292 ARG A CA 1
ATOM 2334 C C . ARG A 1 292 ? 2.955 -41.625 -6.965 1 85.88 292 ARG A C 1
ATOM 2336 O O . ARG A 1 292 ? 2.479 -42.438 -7.746 1 85.88 292 ARG A O 1
ATOM 2343 N N . GLU A 1 293 ? 3.277 -41.906 -5.773 1 84.31 293 GLU A N 1
ATOM 2344 C CA . GLU A 1 293 ? 3.217 -43.25 -5.266 1 84.31 293 GLU A CA 1
ATOM 2345 C C . GLU A 1 293 ? 1.772 -43.719 -5.09 1 84.31 293 GLU A C 1
ATOM 2347 O O . GLU A 1 293 ? 1.425 -44.844 -5.449 1 84.31 293 GLU A O 1
ATOM 2352 N N . VAL A 1 294 ? 0.974 -42.844 -4.605 1 81.62 294 VAL A N 1
ATOM 2353 C CA . VAL A 1 294 ? -0.421 -43.188 -4.359 1 81.62 294 VAL A CA 1
ATOM 2354 C C . VAL A 1 294 ? -1.169 -43.281 -5.688 1 81.62 294 VAL A C 1
ATOM 2356 O O . VAL A 1 294 ? -2.004 -44.156 -5.875 1 81.62 294 VAL A O 1
ATOM 2359 N N . SER A 1 295 ? -0.902 -42.438 -6.637 1 74.81 295 SER A N 1
ATOM 2360 C CA . SER A 1 295 ? -1.56 -42.438 -7.941 1 74.81 295 SER A CA 1
ATOM 2361 C C . SER A 1 295 ? -1.176 -43.656 -8.75 1 74.81 295 SER A C 1
ATOM 2363 O O . SER A 1 295 ? -2 -44.219 -9.484 1 74.81 295 SER A O 1
ATOM 2365 N N . ALA A 1 296 ? 0.006 -44.156 -8.602 1 72.56 296 ALA A N 1
ATOM 2366 C CA . ALA A 1 296 ? 0.48 -45.344 -9.297 1 72.56 296 ALA A CA 1
ATOM 2367 C C . ALA A 1 296 ? -0.156 -46.625 -8.719 1 72.56 296 ALA A C 1
ATOM 2369 O O . ALA A 1 296 ? -0.492 -47.531 -9.461 1 72.56 296 ALA A O 1
ATOM 2370 N N . SER A 1 297 ? -0.292 -46.562 -7.441 1 67.81 297 SER A N 1
ATOM 2371 C CA . SER A 1 297 ? -0.881 -47.75 -6.789 1 67.81 297 SER A CA 1
ATOM 2372 C C . SER A 1 297 ? -2.363 -47.875 -7.125 1 67.81 297 SER A C 1
ATOM 2374 O O . SER A 1 297 ? -2.877 -48.969 -7.273 1 67.81 297 SER A O 1
ATOM 2376 N N . ALA A 1 298 ? -3.066 -46.812 -7.27 1 62.72 298 ALA A N 1
ATOM 2377 C CA . ALA A 1 298 ? -4.484 -46.844 -7.613 1 62.72 298 ALA A CA 1
ATOM 2378 C C . ALA A 1 298 ? -4.691 -47.344 -9.039 1 62.72 298 ALA A C 1
ATOM 2380 O O . ALA A 1 298 ? -5.656 -48.062 -9.32 1 62.72 298 ALA A O 1
ATOM 2381 N N . LYS A 1 299 ? -3.805 -47.062 -9.938 1 58.88 299 LYS A N 1
ATOM 2382 C CA . LYS A 1 299 ? -3.895 -47.531 -11.32 1 58.88 299 LYS A CA 1
ATOM 2383 C C . LYS A 1 299 ? -3.641 -49.031 -11.406 1 58.88 299 LYS A C 1
ATOM 2385 O O . LYS A 1 299 ? -4.25 -49.719 -12.227 1 58.88 299 LYS A O 1
ATOM 2390 N N . VAL A 1 300 ? -2.816 -49.469 -10.508 1 55.69 300 VAL A N 1
ATOM 2391 C CA . VAL A 1 300 ? -2.504 -50.906 -10.508 1 55.69 300 VAL A CA 1
ATOM 2392 C C . VAL A 1 300 ? -3.693 -51.688 -9.969 1 55.69 300 VAL A C 1
ATOM 2394 O O . VAL A 1 300 ? -4.039 -52.75 -10.5 1 55.69 300 VAL A O 1
ATOM 2397 N N . THR A 1 301 ? -4.328 -51.094 -8.977 1 53.69 301 THR A N 1
ATOM 2398 C CA . THR A 1 301 ? -5.453 -51.781 -8.383 1 53.69 301 THR A CA 1
ATOM 2399 C C . THR A 1 301 ? -6.637 -51.844 -9.344 1 53.69 301 THR A C 1
ATOM 2401 O O . THR A 1 301 ? -7.348 -52.844 -9.43 1 53.69 301 THR A O 1
ATOM 2404 N N . THR A 1 302 ? -6.828 -50.719 -10.016 1 54.62 302 THR A N 1
ATOM 2405 C CA . THR A 1 302 ? -7.922 -50.719 -10.984 1 54.62 302 THR A CA 1
ATOM 2406 C C . THR A 1 302 ? -7.625 -51.688 -12.133 1 54.62 302 THR A C 1
ATOM 2408 O O . THR A 1 302 ? -8.523 -52.344 -12.633 1 54.62 302 THR A O 1
ATOM 2411 N N . LYS A 1 303 ? -6.406 -51.875 -12.531 1 54.12 303 LYS A N 1
ATOM 2412 C CA . LYS A 1 303 ? -6.035 -52.844 -13.57 1 54.12 303 LYS A CA 1
ATOM 2413 C C . LYS A 1 303 ? -6.188 -54.281 -13.078 1 54.12 303 LYS A C 1
ATOM 2415 O O . LYS A 1 303 ? -6.629 -55.156 -13.828 1 54.12 303 LYS A O 1
ATOM 2420 N N . ARG A 1 304 ? -5.961 -54.469 -11.906 1 54.12 304 ARG A N 1
ATOM 2421 C CA . ARG A 1 304 ? -6.109 -55.812 -11.344 1 54.12 304 ARG A CA 1
ATOM 2422 C C . ARG A 1 304 ? -7.582 -56.188 -11.25 1 54.12 304 ARG A C 1
ATOM 2424 O O . ARG A 1 304 ? -7.941 -57.344 -11.531 1 54.12 304 ARG A O 1
ATOM 2431 N N . GLU A 1 305 ? -8.305 -55.156 -10.883 1 54.53 305 GLU A N 1
ATOM 2432 C CA . GLU A 1 305 ? -9.734 -55.469 -10.789 1 54.53 305 GLU A CA 1
ATOM 2433 C C . GLU A 1 305 ? -10.336 -55.75 -12.164 1 54.53 305 GLU A C 1
ATOM 2435 O O . GLU A 1 305 ? -11.195 -56.594 -12.305 1 54.53 305 GLU A O 1
ATOM 2440 N N . THR A 1 306 ? -9.836 -55.062 -13.125 1 57.56 306 THR A N 1
ATOM 2441 C CA . THR A 1 306 ? -10.305 -55.312 -14.484 1 57.56 306 THR A CA 1
ATOM 2442 C C . THR A 1 306 ? -9.828 -56.688 -14.984 1 57.56 306 THR A C 1
ATOM 2444 O O . THR A 1 306 ? -10.578 -57.375 -15.656 1 57.56 306 THR A O 1
ATOM 2447 N N . LEU A 1 307 ? -8.703 -57.094 -14.602 1 55.53 307 LEU A N 1
ATOM 2448 C CA . LEU A 1 307 ? -8.156 -58.406 -15 1 55.53 307 LEU A CA 1
ATOM 2449 C C . LEU A 1 307 ? -8.852 -59.531 -14.242 1 55.53 307 LEU A C 1
ATOM 2451 O O . LEU A 1 307 ? -9.125 -60.594 -14.82 1 55.53 307 LEU A O 1
ATOM 2455 N N . GLU A 1 308 ? -9.133 -59.281 -13.07 1 56.03 308 GLU A N 1
ATOM 2456 C CA . GLU A 1 308 ? -9.852 -60.281 -12.289 1 56.03 308 GLU A CA 1
ATOM 2457 C C . GLU A 1 308 ? -11.305 -60.406 -12.734 1 56.03 308 GLU A C 1
ATOM 2459 O O . GLU A 1 308 ? -11.883 -61.5 -12.727 1 56.03 308 GLU A O 1
ATOM 2464 N N . GLY A 1 309 ? -11.812 -59.219 -13.172 1 55.38 309 GLY A N 1
ATOM 2465 C CA . GLY A 1 309 ? -13.148 -59.25 -13.742 1 55.38 309 GLY A CA 1
ATOM 2466 C C . GLY A 1 309 ? -13.234 -60 -15.055 1 55.38 309 GLY A C 1
ATOM 2467 O O . GLY A 1 309 ? -14.242 -60.656 -15.344 1 55.38 309 GLY A O 1
ATOM 2468 N N . LEU A 1 310 ? -12.188 -60 -15.773 1 55.03 310 LEU A N 1
ATOM 2469 C CA . LEU A 1 310 ? -12.125 -60.688 -17.047 1 55.03 310 LEU A CA 1
ATOM 2470 C C . LEU A 1 310 ? -11.961 -62.188 -16.828 1 55.03 310 LEU A C 1
ATOM 2472 O O . LEU A 1 310 ? -12.492 -63 -17.609 1 55.03 310 LEU A O 1
ATOM 2476 N N . ASN A 1 311 ? -11.305 -62.562 -15.828 1 52.59 311 ASN A N 1
ATOM 2477 C CA . ASN A 1 311 ? -11.078 -63.969 -15.562 1 52.59 311 ASN A CA 1
ATOM 2478 C C . ASN A 1 311 ? -12.352 -64.688 -15.078 1 52.59 311 ASN A C 1
ATOM 2480 O O . ASN A 1 311 ? -12.523 -65.875 -15.289 1 52.59 311 ASN A O 1
ATOM 2484 N N . TYR A 1 312 ? -13.219 -63.906 -14.422 1 49.5 312 TYR A N 1
ATOM 2485 C CA . TYR A 1 312 ? -14.422 -64.562 -13.906 1 49.5 312 TYR A CA 1
ATOM 2486 C C . TYR A 1 312 ? -15.414 -64.812 -15.023 1 49.5 312 TYR A C 1
ATOM 2488 O O . TYR A 1 312 ? -16.281 -65.688 -14.891 1 49.5 312 TYR A O 1
ATOM 2496 N N . THR A 1 313 ? -15.391 -64.062 -16.125 1 46.75 313 THR A N 1
ATOM 2497 C CA . THR A 1 313 ? -16.391 -64.25 -17.156 1 46.75 313 THR A CA 1
ATOM 2498 C C . THR A 1 313 ? -16.047 -65.5 -18 1 46.75 313 THR A C 1
ATOM 2500 O O . THR A 1 313 ? -16.906 -66.062 -18.656 1 46.75 313 THR A O 1
ATOM 2503 N N . SER A 1 314 ? -14.727 -65.812 -18.047 1 43.5 314 SER A N 1
ATOM 2504 C CA . SER A 1 314 ? -14.352 -66.875 -18.969 1 43.5 314 SER A CA 1
ATOM 2505 C C . SER A 1 314 ? -14.664 -68.25 -18.406 1 43.5 314 SER A C 1
ATOM 2507 O O . SER A 1 314 ? -14.695 -69.25 -19.141 1 43.5 314 SER A O 1
ATOM 2509 N N . SER A 1 315 ? -14.727 -68.375 -17.078 1 42.81 315 SER A N 1
ATOM 2510 C CA . SER A 1 315 ? -14.836 -69.75 -16.547 1 42.81 315 SER A CA 1
ATOM 2511 C C . SER A 1 315 ? -16.25 -70.312 -16.688 1 42.81 315 SER A C 1
ATOM 2513 O O . SER A 1 315 ? -16.484 -71.5 -16.531 1 42.81 315 SER A O 1
ATOM 2515 N N . GLY A 1 316 ? -17.266 -69.375 -16.844 1 38.34 316 GLY A N 1
ATOM 2516 C CA . GLY A 1 316 ? -18.625 -69.875 -16.766 1 38.34 316 GLY A CA 1
ATOM 2517 C C . GLY A 1 316 ? -19.062 -70.562 -18.047 1 38.34 316 GLY A C 1
ATOM 2518 O O . GLY A 1 316 ? -20.188 -71.062 -18.125 1 38.34 316 GLY A O 1
ATOM 2519 N N . LEU A 1 317 ? -18.375 -70.312 -19.172 1 37.84 317 LEU A N 1
ATOM 2520 C CA . LEU A 1 317 ? -19 -70.688 -20.406 1 37.84 317 LEU A CA 1
ATOM 2521 C C . LEU A 1 317 ? -18.766 -72.188 -20.688 1 37.84 317 LEU A C 1
ATOM 2523 O O . LEU A 1 317 ? -19.25 -72.75 -21.688 1 37.84 317 LEU A O 1
ATOM 2527 N N . HIS A 1 318 ? -17.844 -72.812 -19.875 1 35.47 318 HIS A N 1
ATOM 2528 C CA . HIS A 1 318 ? -17.516 -74.125 -20.391 1 35.47 318 HIS A CA 1
ATOM 2529 C C . HIS A 1 318 ? -18.641 -75.125 -20.125 1 35.47 318 HIS A C 1
ATOM 2531 O O . HIS A 1 318 ? -18.703 -76.188 -20.75 1 35.47 318 HIS A O 1
ATOM 2537 N N . ASP A 1 319 ? -19.406 -74.938 -19.016 1 33.41 319 ASP A N 1
ATOM 2538 C CA . ASP A 1 319 ? -20.047 -76.188 -18.562 1 33.41 319 ASP A CA 1
ATOM 2539 C C . ASP A 1 319 ? -21.297 -76.5 -19.391 1 33.41 319 ASP A C 1
ATOM 2541 O O . ASP A 1 319 ? -21.844 -77.625 -19.328 1 33.41 319 ASP A O 1
ATOM 2545 N N . GLU A 1 320 ? -21.969 -75.5 -19.938 1 31.75 320 GLU A N 1
ATOM 2546 C CA . GLU A 1 320 ? -23.359 -75.875 -20.234 1 31.75 320 GLU A CA 1
ATOM 2547 C C . GLU A 1 320 ? -23.453 -76.75 -21.484 1 31.75 320 GLU A C 1
ATOM 2549 O O . GLU A 1 320 ? -24.516 -77.25 -21.812 1 31.75 320 GLU A O 1
ATOM 2554 N N . PHE A 1 321 ? -22.422 -76.688 -22.406 1 29.73 321 PHE A N 1
ATOM 2555 C CA . PHE A 1 321 ? -22.75 -77.312 -23.672 1 29.73 321 PHE A CA 1
ATOM 2556 C C . PHE A 1 321 ? -22.484 -78.812 -23.609 1 29.73 321 PHE A C 1
ATOM 2558 O O . PHE A 1 321 ? -22.625 -79.5 -24.609 1 29.73 321 PHE A O 1
ATOM 2565 N N . LEU A 1 322 ? -22.141 -79.312 -22.406 1 22.91 322 LEU A N 1
ATOM 2566 C CA . LEU A 1 322 ? -22.297 -80.75 -22.516 1 22.91 322 LEU A CA 1
ATOM 2567 C C . LEU A 1 322 ? -23.75 -81.188 -22.312 1 22.91 322 LEU A C 1
ATOM 2569 O O . LEU A 1 322 ? -24.453 -80.625 -21.453 1 22.91 322 LEU A O 1
ATOM 2573 N N . MET B 1 1 ? -15.25 7.223 -26.312 1 25.53 1 MET B N 1
ATOM 2574 C CA . MET B 1 1 ? -14.539 7.066 -25.062 1 25.53 1 MET B CA 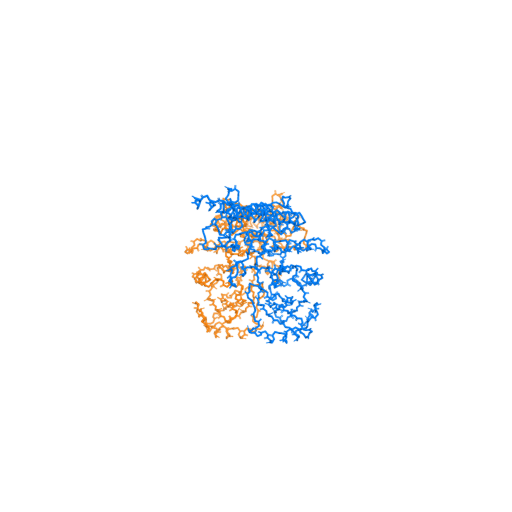1
ATOM 2575 C C . MET B 1 1 ? -15.32 7.684 -23.906 1 25.53 1 MET B C 1
ATOM 2577 O O . MET B 1 1 ? -15.641 8.875 -23.938 1 25.53 1 MET B O 1
ATOM 2581 N N . ARG B 1 2 ? -16.203 6.965 -23.406 1 29.61 2 ARG B N 1
ATOM 2582 C CA . ARG B 1 2 ? -17.25 7.469 -22.516 1 29.61 2 ARG B CA 1
ATOM 2583 C C . ARG B 1 2 ? -16.656 8.188 -21.312 1 29.61 2 ARG B C 1
ATOM 2585 O O . ARG B 1 2 ? -15.812 7.641 -20.609 1 29.61 2 ARG B O 1
ATOM 2592 N N . GLN B 1 3 ? -16.516 9.555 -21.406 1 36.25 3 GLN B N 1
ATOM 2593 C CA . GLN B 1 3 ? -16.172 10.477 -20.344 1 36.25 3 GLN B CA 1
ATOM 2594 C C . GLN B 1 3 ? -17.078 10.281 -19.125 1 36.25 3 GLN B C 1
ATOM 2596 O O . GLN B 1 3 ? -18.281 10.539 -19.203 1 36.25 3 GLN B O 1
ATOM 2601 N N . THR B 1 4 ? -17.047 9.289 -18.547 1 37.69 4 THR B N 1
ATOM 2602 C CA . THR B 1 4 ? -17.938 9.312 -17.391 1 37.69 4 THR B CA 1
ATOM 2603 C C . THR B 1 4 ? -17.609 10.484 -16.469 1 37.69 4 THR B C 1
ATOM 2605 O O . THR B 1 4 ? -16.516 10.547 -15.914 1 37.69 4 THR B O 1
ATOM 2608 N N . VAL B 1 5 ? -17.969 11.633 -16.969 1 44.88 5 VAL B N 1
ATOM 2609 C CA . VAL B 1 5 ? -17.906 12.914 -16.266 1 44.88 5 VAL B CA 1
ATOM 2610 C C . VAL B 1 5 ? -18.844 12.891 -15.055 1 44.88 5 VAL B C 1
ATOM 2612 O O . VAL B 1 5 ? -20.047 12.68 -15.203 1 44.88 5 VAL B O 1
ATOM 2615 N N . VAL B 1 6 ? -18.422 12.273 -14.008 1 48.78 6 VAL B N 1
ATOM 2616 C CA . VAL B 1 6 ? -19.391 12.555 -12.961 1 48.78 6 VAL B CA 1
ATOM 2617 C C . VAL B 1 6 ? -19.594 14.07 -12.828 1 48.78 6 VAL B C 1
ATOM 2619 O O . VAL B 1 6 ? -20.641 14.523 -12.367 1 48.78 6 VAL B O 1
ATOM 2622 N N . LEU B 1 7 ? -18.453 14.93 -12.492 1 53.47 7 LEU B N 1
ATOM 2623 C CA . LEU B 1 7 ? -18.719 16.297 -12.062 1 53.47 7 LEU B CA 1
ATOM 2624 C C . LEU B 1 7 ? -18.562 17.281 -13.219 1 53.47 7 LEU B C 1
ATOM 2626 O O . LEU B 1 7 ? -18.109 16.906 -14.297 1 53.47 7 LEU B O 1
ATOM 2630 N N . GLN B 1 8 ? -18.609 18.734 -12.852 1 62.19 8 GLN B N 1
ATOM 2631 C CA . GLN B 1 8 ? -18.875 20.109 -13.273 1 62.19 8 GLN B CA 1
ATOM 2632 C C . GLN B 1 8 ? -17.797 20.594 -14.242 1 62.19 8 GLN B C 1
ATOM 2634 O O . GLN B 1 8 ? -17.891 21.703 -14.766 1 62.19 8 GLN B O 1
ATOM 2639 N N . VAL B 1 9 ? -16.75 19.734 -14.477 1 76.81 9 VAL B N 1
ATOM 2640 C CA . VAL B 1 9 ? -15.68 20.344 -15.273 1 76.81 9 VAL B CA 1
ATOM 2641 C C . VAL B 1 9 ? -15.367 19.469 -16.469 1 76.81 9 VAL B C 1
ATOM 2643 O O . VAL B 1 9 ? -15.312 18.234 -16.359 1 76.81 9 VAL B O 1
ATOM 2646 N N . THR B 1 10 ? -15.258 19.938 -17.609 1 83.94 10 THR B N 1
ATOM 2647 C CA . THR B 1 10 ? -14.93 19.219 -18.828 1 83.94 10 THR B CA 1
ATOM 2648 C C . THR B 1 10 ? -13.414 19.172 -19.047 1 83.94 10 THR B C 1
ATOM 2650 O O . THR B 1 10 ? -12.68 19.969 -18.438 1 83.94 10 THR B O 1
ATOM 2653 N N . MET B 1 11 ? -12.945 18.266 -19.875 1 88.06 11 MET B N 1
ATOM 2654 C CA . MET B 1 11 ? -11.523 18.188 -20.203 1 88.06 11 MET B CA 1
ATOM 2655 C C . MET B 1 11 ? -11.039 19.484 -20.859 1 88.06 11 MET B C 1
ATOM 2657 O O . MET B 1 11 ? -9.914 19.906 -20.625 1 88.06 11 MET B O 1
ATOM 2661 N N . GLU B 1 12 ? -11.875 20 -21.641 1 88.75 12 GLU B N 1
ATOM 2662 C CA . GLU B 1 12 ? -11.531 21.25 -22.281 1 88.75 12 GLU B CA 1
ATOM 2663 C C . GLU B 1 12 ? -11.258 22.359 -21.266 1 88.75 12 GLU B C 1
ATOM 2665 O O . GLU B 1 12 ? -10.297 23.109 -21.406 1 88.75 12 GLU B O 1
ATOM 2670 N N . GLU B 1 13 ? -12.055 22.453 -20.312 1 90.06 13 GLU B N 1
ATOM 2671 C CA . GLU B 1 13 ? -11.883 23.422 -19.234 1 90.06 13 GLU B CA 1
ATOM 2672 C C . GLU B 1 13 ? -10.578 23.188 -18.469 1 90.06 13 GLU B C 1
ATOM 2674 O O . GLU B 1 13 ? -9.883 24.125 -18.109 1 90.06 13 GLU B O 1
ATOM 2679 N N . ILE B 1 14 ? -10.266 21.938 -18.266 1 91.44 14 ILE B N 1
ATOM 2680 C CA . ILE B 1 14 ? -9.07 21.562 -17.531 1 91.44 14 ILE B CA 1
ATOM 2681 C C . ILE B 1 14 ? -7.824 21.938 -18.328 1 91.44 14 ILE B C 1
ATOM 2683 O O . ILE B 1 14 ? -6.867 22.5 -17.781 1 91.44 14 ILE B O 1
ATOM 2687 N N . LEU B 1 15 ? -7.891 21.609 -19.609 1 93.06 15 LEU B N 1
ATOM 2688 C CA . LEU B 1 15 ? -6.762 21.938 -20.469 1 93.06 15 LEU B CA 1
ATOM 2689 C C . LEU B 1 15 ? -6.52 23.438 -20.516 1 93.06 15 LEU B C 1
ATOM 2691 O O . LEU B 1 15 ? -5.375 23.891 -20.453 1 93.06 15 LEU B O 1
ATOM 2695 N N . LYS B 1 16 ? -7.578 24.156 -20.562 1 93.38 16 LYS B N 1
ATOM 2696 C CA . LYS B 1 16 ? -7.477 25.609 -20.547 1 93.38 16 LYS B CA 1
ATOM 2697 C C . LYS B 1 16 ? -6.949 26.109 -19.219 1 93.38 16 LYS B C 1
ATOM 2699 O O . LYS B 1 16 ? -6.051 26.953 -19.172 1 93.38 16 LYS B O 1
ATOM 2704 N N . ALA B 1 17 ? -7.48 25.578 -18.188 1 93.06 17 ALA B N 1
ATOM 2705 C CA . ALA B 1 17 ? -7.133 26.016 -16.844 1 93.06 17 ALA B CA 1
ATOM 2706 C C . ALA B 1 17 ? -5.664 25.75 -16.531 1 93.06 17 ALA B C 1
ATOM 2708 O O . ALA B 1 17 ? -5.023 26.5 -15.805 1 93.06 17 ALA B O 1
ATOM 2709 N N . THR B 1 18 ? -5.098 24.688 -17.078 1 93.69 18 THR B N 1
ATOM 2710 C CA . THR B 1 18 ? -3.738 24.266 -16.766 1 93.69 18 THR B CA 1
ATOM 2711 C C . THR B 1 18 ? -2.791 24.594 -17.906 1 93.69 18 THR B C 1
ATOM 2713 O O . THR B 1 18 ? -1.63 24.172 -17.906 1 93.69 18 THR B O 1
ATOM 2716 N N . ARG B 1 19 ? -3.279 25.281 -18.938 1 93.25 19 ARG B N 1
ATOM 2717 C CA . ARG B 1 19 ? -2.506 25.547 -20.141 1 93.25 19 ARG B CA 1
ATOM 2718 C C . ARG B 1 19 ? -1.887 24.25 -20.688 1 93.25 19 ARG B C 1
ATOM 2720 O O . ARG B 1 19 ? -0.674 24.188 -20.891 1 93.25 19 ARG B O 1
ATOM 2727 N N . ASN B 1 20 ? -2.738 23.312 -20.844 1 92.38 20 ASN B N 1
ATOM 2728 C CA . ASN B 1 20 ? -2.363 22 -21.359 1 92.38 20 ASN B CA 1
ATOM 2729 C C . ASN B 1 20 ? -1.306 21.344 -20.469 1 92.38 20 ASN B C 1
ATOM 2731 O O . ASN B 1 20 ? -0.273 20.891 -20.969 1 92.38 20 ASN B O 1
ATOM 2735 N N . PHE B 1 21 ? -1.54 21.5 -19.219 1 90.06 21 PHE B N 1
ATOM 2736 C CA . PHE B 1 21 ? -0.667 20.891 -18.219 1 90.06 21 PHE B CA 1
ATOM 2737 C C . PHE B 1 21 ? 0.768 21.375 -18.391 1 90.06 21 PHE B C 1
ATOM 2739 O O . PHE B 1 21 ? 1.705 20.578 -18.375 1 90.06 21 PHE B O 1
ATOM 2746 N N . SER B 1 22 ? 0.9 22.609 -18.438 1 91.5 22 SER B N 1
ATOM 2747 C CA . SER B 1 22 ? 2.211 23.234 -18.547 1 91.5 22 SER B CA 1
ATOM 2748 C C . SER B 1 22 ? 3.051 23 -17.297 1 91.5 22 SER B C 1
ATOM 2750 O O . SER B 1 22 ? 2.539 23.062 -16.188 1 91.5 22 SER B O 1
ATOM 2752 N N . PRO B 1 23 ? 4.309 22.781 -17.438 1 87.5 23 PRO B N 1
ATOM 2753 C CA . PRO B 1 23 ? 5.199 22.578 -16.297 1 87.5 23 PRO B CA 1
ATOM 2754 C C . PRO B 1 23 ? 5.234 23.781 -15.352 1 87.5 23 PRO B C 1
ATOM 2756 O O . PRO B 1 23 ? 5.457 23.625 -14.148 1 87.5 23 PRO B O 1
ATOM 2759 N N . SER B 1 24 ? 4.996 24.906 -15.883 1 91.75 24 SER B N 1
ATOM 2760 C CA . SER B 1 24 ? 5.02 26.125 -15.07 1 91.75 24 SER B CA 1
ATOM 2761 C C . SER B 1 24 ? 3.863 26.141 -14.07 1 91.75 24 SER B C 1
ATOM 2763 O O . SER B 1 24 ? 3.885 26.891 -13.102 1 91.75 24 SER B O 1
ATOM 2765 N N . PHE B 1 25 ? 2.889 25.297 -14.281 1 92.69 25 PHE B N 1
ATOM 2766 C CA . PHE B 1 25 ? 1.718 25.266 -13.414 1 92.69 25 PHE B CA 1
ATOM 2767 C C . PHE B 1 25 ? 1.769 24.047 -12.492 1 92.69 25 PHE B C 1
ATOM 2769 O O . PHE B 1 25 ? 0.847 23.812 -11.703 1 92.69 25 PHE B O 1
ATOM 2776 N N . LYS B 1 26 ? 2.889 23.344 -12.578 1 89.31 26 LYS B N 1
ATOM 2777 C CA . LYS B 1 26 ? 3.062 22.172 -11.719 1 89.31 26 LYS B CA 1
ATOM 2778 C C . LYS B 1 26 ? 3.342 22.594 -10.273 1 89.31 26 LYS B C 1
ATOM 2780 O O . LYS B 1 26 ? 4.207 23.422 -10.023 1 89.31 26 LYS B O 1
ATOM 2785 N N . ILE B 1 27 ? 2.635 22.047 -9.328 1 86.94 27 ILE B N 1
ATOM 2786 C CA . ILE B 1 27 ? 2.816 22.469 -7.938 1 86.94 27 ILE B CA 1
ATOM 2787 C C . ILE B 1 27 ? 3.285 21.281 -7.102 1 86.94 27 ILE B C 1
ATOM 2789 O O . ILE B 1 27 ? 3.705 21.438 -5.953 1 86.94 27 ILE B O 1
ATOM 2793 N N . GLY B 1 28 ? 3.086 20.141 -7.633 1 77.94 28 GLY B N 1
ATOM 2794 C CA . GLY B 1 28 ? 3.531 19 -6.855 1 77.94 28 GLY B CA 1
ATOM 2795 C C . GLY B 1 28 ? 3.57 17.719 -7.66 1 77.94 28 GLY B C 1
ATOM 2796 O O . GLY B 1 28 ? 2.973 17.625 -8.734 1 77.94 28 GLY B O 1
ATOM 2797 N N . GLN B 1 29 ? 4.422 16.797 -7.164 1 70.81 29 GLN B N 1
ATOM 2798 C CA . GLN B 1 29 ? 4.52 15.461 -7.758 1 70.81 29 GLN B CA 1
ATOM 2799 C C . GLN B 1 29 ? 4.723 14.398 -6.688 1 70.81 29 GLN B C 1
ATOM 2801 O O . GLN B 1 29 ? 5.48 14.602 -5.738 1 70.81 29 GLN B O 1
ATOM 2806 N N . GLY B 1 30 ? 3.805 13.477 -6.586 1 60.75 30 GLY B N 1
ATOM 2807 C CA . GLY B 1 30 ? 3.979 12.375 -5.656 1 60.75 30 GLY B CA 1
ATOM 2808 C C . GLY B 1 30 ? 3.633 11.031 -6.254 1 60.75 30 GLY B C 1
ATOM 2809 O O . GLY B 1 30 ? 3.59 10.883 -7.477 1 60.75 30 GLY B O 1
ATOM 2810 N N . GLY B 1 31 ? 3.615 9.945 -5.473 1 57.44 31 GLY B N 1
ATOM 2811 C CA . GLY B 1 31 ? 3.34 8.578 -5.875 1 57.44 31 GLY B CA 1
ATOM 2812 C C . GLY B 1 31 ? 2.051 8.438 -6.66 1 57.44 31 GLY B C 1
ATOM 2813 O O . GLY B 1 31 ? 1.9 7.504 -7.453 1 57.44 31 GLY B O 1
ATOM 2814 N N . PHE B 1 32 ? 1.179 9.414 -6.48 1 59.81 32 PHE B N 1
ATOM 2815 C CA . PHE B 1 32 ? -0.146 9.234 -7.062 1 59.81 32 PHE B CA 1
ATOM 2816 C C . PHE B 1 32 ? -0.318 10.117 -8.297 1 59.81 32 PHE B C 1
ATOM 2818 O O . PHE B 1 32 ? -1.4 10.164 -8.883 1 59.81 32 PHE B O 1
ATOM 2825 N N . GLY B 1 33 ? 0.709 10.859 -8.641 1 72.44 33 GLY B N 1
ATOM 2826 C CA . GLY B 1 33 ? 0.562 11.641 -9.859 1 72.44 33 GLY B CA 1
ATOM 2827 C C . GLY B 1 33 ? 1.091 13.055 -9.727 1 72.44 33 GLY B C 1
ATOM 2828 O O . GLY B 1 33 ? 1.839 13.359 -8.789 1 72.44 33 GLY B O 1
ATOM 2829 N N . THR B 1 34 ? 0.803 13.766 -10.75 1 82.25 34 THR B N 1
ATOM 2830 C CA . THR B 1 34 ? 1.249 15.156 -10.82 1 82.25 34 THR B CA 1
ATOM 2831 C C . THR B 1 34 ? 0.085 16.109 -10.57 1 82.25 34 THR B C 1
ATOM 2833 O O . THR B 1 34 ? -1.038 15.852 -11.008 1 82.25 34 THR B O 1
ATOM 2836 N N . VAL B 1 35 ? 0.435 17.141 -9.836 1 89.5 35 VAL B N 1
ATOM 2837 C CA . VAL B 1 35 ? -0.612 18.109 -9.508 1 89.5 35 VAL B CA 1
ATOM 2838 C C . VAL B 1 35 ? -0.296 19.453 -10.164 1 89.5 35 VAL B C 1
ATOM 2840 O O . VAL B 1 35 ? 0.836 19.938 -10.086 1 89.5 35 VAL B O 1
ATOM 2843 N N . PHE B 1 36 ? -1.315 20.047 -10.844 1 92.75 36 PHE B N 1
ATOM 2844 C CA . PHE B 1 36 ? -1.196 21.344 -11.5 1 92.75 36 PHE B CA 1
ATOM 2845 C C . PHE B 1 36 ? -2.18 22.344 -10.906 1 92.75 36 PHE B C 1
ATOM 2847 O O . PHE B 1 36 ? -3.295 21.969 -10.523 1 92.75 36 PHE B O 1
ATOM 2854 N N . ARG B 1 37 ? -1.728 23.531 -10.836 1 94.94 37 ARG B N 1
ATOM 2855 C CA . ARG B 1 37 ? -2.674 24.594 -10.492 1 94.94 37 ARG B CA 1
ATOM 2856 C C . ARG B 1 37 ? -3.369 25.125 -11.734 1 94.94 37 ARG B C 1
ATOM 2858 O O . ARG B 1 37 ? -2.822 25.062 -12.836 1 94.94 37 ARG B O 1
ATOM 2865 N N . GLY B 1 38 ? -4.559 25.562 -11.539 1 94.12 38 GLY B N 1
ATOM 2866 C CA . GLY B 1 38 ? -5.324 26.156 -12.633 1 94.12 38 GLY B CA 1
ATOM 2867 C C . GLY B 1 38 ? -6.43 27.078 -12.156 1 94.12 38 GLY B C 1
ATOM 2868 O O . GLY B 1 38 ? -6.66 27.219 -10.953 1 94.12 38 GLY B O 1
ATOM 2869 N N . ARG B 1 39 ? -6.965 27.766 -13.172 1 93.5 39 ARG B N 1
ATOM 2870 C CA . ARG B 1 39 ? -8.109 28.641 -12.938 1 93.5 39 ARG B CA 1
ATOM 2871 C C . ARG B 1 39 ? -9.227 28.344 -13.93 1 93.5 39 ARG B C 1
ATOM 2873 O O . ARG B 1 39 ? -9.016 28.391 -15.148 1 93.5 39 ARG B O 1
ATOM 2880 N N . LEU B 1 40 ? -10.328 28.047 -13.375 1 90.75 40 LEU B N 1
ATOM 2881 C CA . LEU B 1 40 ? -11.484 27.797 -14.227 1 90.75 40 LEU B CA 1
ATOM 2882 C C . LEU B 1 40 ? -12.039 29.094 -14.797 1 90.75 40 LEU B C 1
ATOM 2884 O O . LEU B 1 40 ? -11.594 30.188 -14.43 1 90.75 40 LEU B O 1
ATOM 2888 N N . GLU B 1 41 ? -13 28.906 -15.695 1 87.56 41 GLU B N 1
ATOM 2889 C CA . GLU B 1 41 ? -13.57 30.062 -16.406 1 87.56 41 GLU B CA 1
ATOM 2890 C C . GLU B 1 41 ? -14.25 31.016 -15.43 1 87.56 41 GLU B C 1
ATOM 2892 O O . GLU B 1 41 ? -14.227 32.219 -15.641 1 87.56 41 GLU B O 1
ATOM 2897 N N . ASP B 1 42 ? -14.812 30.484 -14.422 1 88.75 42 ASP B N 1
ATOM 2898 C CA . ASP B 1 42 ? -15.523 31.328 -13.461 1 88.75 42 ASP B CA 1
ATOM 2899 C C . ASP B 1 42 ? -14.562 31.953 -12.453 1 88.75 42 ASP B C 1
ATOM 2901 O O . ASP B 1 42 ? -14.992 32.625 -11.523 1 88.75 42 ASP B O 1
ATOM 2905 N N . GLY B 1 43 ? -13.305 31.688 -12.586 1 91.19 43 GLY B N 1
ATOM 2906 C CA . GLY B 1 43 ? -12.297 32.281 -11.719 1 91.19 43 GLY B CA 1
ATOM 2907 C C . GLY B 1 43 ? -11.875 31.375 -10.578 1 91.19 43 GLY B C 1
ATOM 2908 O O . GLY B 1 43 ? -10.914 31.672 -9.859 1 91.19 43 GLY B O 1
ATOM 2909 N N . THR B 1 44 ? -12.523 30.312 -10.453 1 91.19 44 THR B N 1
ATOM 2910 C CA . THR B 1 44 ? -12.227 29.391 -9.359 1 91.19 44 THR B CA 1
ATOM 2911 C C . THR B 1 44 ? -10.828 28.812 -9.508 1 91.19 44 THR B C 1
ATOM 2913 O O . THR B 1 44 ? -10.461 28.312 -10.578 1 91.19 44 THR B O 1
ATOM 2916 N N . LEU B 1 45 ? -10.078 28.922 -8.414 1 94 45 LEU B N 1
ATOM 2917 C CA . LEU B 1 45 ? -8.758 28.312 -8.406 1 94 45 LEU B CA 1
ATOM 2918 C C . LEU B 1 45 ? -8.844 26.828 -8.078 1 94 45 LEU B C 1
ATOM 2920 O O . LEU B 1 45 ? -9.531 26.438 -7.125 1 94 45 LEU B O 1
ATOM 2924 N N . VAL B 1 46 ? -8.117 26.016 -8.961 1 94.12 46 VAL B N 1
ATOM 2925 C CA . VAL B 1 46 ? -8.242 24.578 -8.781 1 94.12 46 VAL B CA 1
ATOM 2926 C C . VAL B 1 46 ? -6.867 23.922 -8.828 1 94.12 46 VAL B C 1
ATOM 2928 O O . VAL B 1 46 ? -5.914 24.5 -9.352 1 94.12 46 VAL B O 1
ATOM 2931 N N . ALA B 1 47 ? -6.777 22.828 -8.164 1 93.69 47 ALA B N 1
ATOM 2932 C CA . ALA B 1 47 ? -5.668 21.891 -8.312 1 93.69 47 ALA B CA 1
ATOM 2933 C C . ALA B 1 47 ? -6.098 20.641 -9.086 1 93.69 47 ALA B C 1
ATOM 2935 O O . ALA B 1 47 ? -7.125 20.031 -8.773 1 93.69 47 ALA B O 1
ATOM 2936 N N . VAL B 1 48 ? -5.344 20.328 -10.086 1 91.75 48 VAL B N 1
ATOM 2937 C CA . VAL B 1 48 ? -5.668 19.219 -10.961 1 91.75 48 VAL B CA 1
ATOM 2938 C C . VAL B 1 48 ? -4.633 18.109 -10.789 1 91.75 48 VAL B C 1
ATOM 2940 O O . VAL B 1 48 ? -3.457 18.281 -11.102 1 91.75 48 VAL B O 1
ATOM 2943 N N . LYS B 1 49 ? -5.145 16.984 -10.266 1 85.56 49 LYS B N 1
ATOM 2944 C CA . LYS B 1 49 ? -4.277 15.828 -10.062 1 85.56 49 LYS B CA 1
ATOM 2945 C C . LYS B 1 49 ? -4.434 14.82 -11.195 1 85.56 49 LYS B C 1
ATOM 2947 O O . LYS B 1 49 ? -5.543 14.367 -11.484 1 85.56 49 LYS B O 1
ATOM 2952 N N . ARG B 1 50 ? -3.354 14.617 -11.805 1 83 50 ARG B N 1
ATOM 2953 C CA . ARG B 1 50 ? -3.322 13.648 -12.898 1 83 50 ARG B CA 1
ATOM 2954 C C . ARG B 1 50 ? -2.609 12.375 -12.469 1 83 50 ARG B C 1
ATOM 2956 O O . ARG B 1 50 ? -1.497 12.422 -11.945 1 83 50 ARG B O 1
ATOM 2963 N N . ALA B 1 51 ? -3.355 11.297 -12.57 1 73.31 51 ALA B N 1
ATOM 2964 C CA . ALA B 1 51 ? -2.736 10.008 -12.25 1 73.31 51 ALA B CA 1
ATOM 2965 C C . ALA B 1 51 ? -3.154 8.938 -13.258 1 73.31 51 ALA B C 1
ATOM 2967 O O . ALA B 1 51 ? -4.152 9.094 -13.961 1 73.31 51 ALA B O 1
ATOM 2968 N N . LYS B 1 52 ? -2.236 7.973 -13.312 1 65 52 LYS B N 1
ATOM 2969 C CA . LYS B 1 52 ? -2.635 6.84 -14.148 1 65 52 LYS B CA 1
ATOM 2970 C C . LYS B 1 52 ? -3.896 6.176 -13.602 1 65 52 LYS B C 1
ATOM 2972 O O . LYS B 1 52 ? -4.082 6.086 -12.391 1 65 52 LYS B O 1
ATOM 2977 N N . LYS B 1 53 ? -4.699 5.73 -14.516 1 62.91 53 LYS B N 1
ATOM 2978 C CA . LYS B 1 53 ? -5.965 5.094 -14.164 1 62.91 53 LYS B CA 1
ATOM 2979 C C . LYS B 1 53 ? -5.742 3.924 -13.211 1 62.91 53 LYS B C 1
ATOM 2981 O O . LYS B 1 53 ? -6.594 3.635 -12.367 1 62.91 53 LYS B O 1
ATOM 2986 N N . SER B 1 54 ? -4.555 3.348 -13.43 1 58.03 54 SER B N 1
ATOM 2987 C CA . SER B 1 54 ? -4.262 2.154 -12.648 1 58.03 54 SER B CA 1
ATOM 2988 C C . SER B 1 54 ? -4.113 2.488 -11.164 1 58.03 54 SER B C 1
ATOM 2990 O O . SER B 1 54 ? -4.293 1.621 -10.312 1 58.03 54 SER B O 1
ATOM 2992 N N . VAL B 1 55 ? -3.715 3.723 -10.953 1 55.78 55 VAL B N 1
ATOM 2993 C CA . VAL B 1 55 ? -3.633 4.184 -9.57 1 55.78 55 VAL B CA 1
ATOM 2994 C C . VAL B 1 55 ? -5.027 4.191 -8.945 1 55.78 55 VAL B C 1
ATOM 2996 O O . VAL B 1 55 ? -5.176 3.941 -7.75 1 55.78 55 VAL B O 1
ATOM 2999 N N . TYR B 1 56 ? -5.887 4.461 -9.898 1 52.69 56 TYR B N 1
ATOM 3000 C CA . TYR B 1 56 ? -7.277 4.473 -9.453 1 52.69 56 TYR B CA 1
ATOM 3001 C C . TYR B 1 56 ? -7.945 3.125 -9.711 1 52.69 56 TYR B C 1
ATOM 3003 O O . TYR B 1 56 ? -7.938 2.629 -10.844 1 52.69 56 TYR B O 1
ATOM 3011 N N . ASP B 1 57 ? -7.473 1.97 -9.086 1 50.12 57 ASP B N 1
ATOM 3012 C CA . ASP B 1 57 ? -7.805 0.56 -9.266 1 50.12 57 ASP B CA 1
ATOM 3013 C C . ASP B 1 57 ? -8.867 0.377 -10.344 1 50.12 57 ASP B C 1
ATOM 3015 O O . ASP B 1 57 ? -9.867 1.096 -10.367 1 50.12 57 ASP B O 1
ATOM 3019 N N . LYS B 1 58 ? -8.516 -0.22 -11.414 1 45.19 58 LYS B N 1
ATOM 3020 C CA . LYS B 1 58 ? -9.336 -0.659 -12.547 1 45.19 58 LYS B CA 1
ATOM 3021 C C . LYS B 1 58 ? -10.695 -1.168 -12.07 1 45.19 58 LYS B C 1
ATOM 3023 O O . LYS B 1 58 ? -11.695 -1.03 -12.773 1 45.19 58 LYS B O 1
ATOM 3028 N N . HIS B 1 59 ? -10.703 -2.092 -11.109 1 43.59 59 HIS B N 1
ATOM 3029 C CA . HIS B 1 59 ? -11.977 -2.742 -10.844 1 43.59 59 HIS B CA 1
ATOM 3030 C C . HIS B 1 59 ? -12.992 -1.761 -10.266 1 43.59 59 HIS B C 1
ATOM 3032 O O . HIS B 1 59 ? -14.094 -2.152 -9.891 1 43.59 59 HIS B O 1
ATOM 3038 N N . LEU B 1 60 ? -12.531 -0.565 -10.172 1 45.84 60 LEU B N 1
ATOM 3039 C CA . LEU B 1 60 ? -13.367 0.426 -9.5 1 45.84 60 LEU B CA 1
ATOM 3040 C C . LEU B 1 60 ? -14.453 0.95 -10.43 1 45.84 60 LEU B C 1
ATOM 3042 O O . LEU B 1 60 ? -15.039 2.004 -10.18 1 45.84 60 LEU B O 1
ATOM 3046 N N . GLY B 1 61 ? -14.719 0.133 -11.383 1 46.56 61 GLY B N 1
ATOM 3047 C CA . GLY B 1 61 ? -15.664 0.882 -12.195 1 46.56 61 GLY B CA 1
ATOM 3048 C C . GLY B 1 61 ? -16.844 1.416 -11.406 1 46.56 61 GLY B C 1
ATOM 3049 O O . GLY B 1 61 ? -17.031 2.631 -11.312 1 46.56 61 GLY B O 1
ATOM 3050 N N . VAL B 1 62 ? -17.641 0.516 -10.945 1 53.28 62 VAL B N 1
ATOM 3051 C CA . VAL B 1 62 ? -18.875 0.971 -10.312 1 53.28 62 VAL B CA 1
ATOM 3052 C C . VAL B 1 62 ? -18.578 1.501 -8.914 1 53.28 62 VAL B C 1
ATOM 3054 O O . VAL B 1 62 ? -19.094 2.543 -8.508 1 53.28 62 VAL B O 1
ATOM 3057 N N . GLU B 1 63 ? -17.641 0.791 -8.266 1 56.81 63 GLU B N 1
ATOM 3058 C CA . GLU B 1 63 ? -17.328 1.182 -6.895 1 56.81 63 GLU B CA 1
ATOM 3059 C C . GLU B 1 63 ? -16.547 2.49 -6.863 1 56.81 63 GLU B C 1
ATOM 3061 O O . GLU B 1 63 ? -16.766 3.328 -5.984 1 56.81 63 GLU B O 1
ATOM 3066 N N . PHE B 1 64 ? -15.875 2.639 -7.906 1 60.94 64 PHE B N 1
ATOM 3067 C CA . PHE B 1 64 ? -15.109 3.873 -7.992 1 60.94 64 PHE B CA 1
ATOM 3068 C C . PHE B 1 64 ? -16.016 5.066 -8.25 1 60.94 64 PHE B C 1
ATOM 3070 O O . PHE B 1 64 ? -15.859 6.121 -7.637 1 60.94 64 PHE B O 1
ATOM 3077 N N . GLN B 1 65 ? -16.969 4.723 -9.07 1 62.5 65 GLN B N 1
ATOM 3078 C CA . GLN B 1 65 ? -17.906 5.797 -9.383 1 62.5 65 GLN B CA 1
ATOM 3079 C C . GLN B 1 65 ? -18.703 6.215 -8.148 1 62.5 65 GLN B C 1
ATOM 3081 O O . GLN B 1 65 ? -18.953 7.402 -7.934 1 62.5 65 GLN B O 1
ATOM 3086 N N . SER B 1 66 ? -19.078 5.234 -7.383 1 63.91 66 SER B N 1
ATOM 3087 C CA . SER B 1 66 ? -19.812 5.512 -6.156 1 63.91 66 SER B CA 1
ATOM 3088 C C . SER B 1 66 ? -18.953 6.277 -5.156 1 63.91 66 SER B C 1
ATOM 3090 O O . SER B 1 66 ? -19.438 7.18 -4.473 1 63.91 66 SER B O 1
ATOM 3092 N N . GLU B 1 67 ? -17.75 5.988 -5.203 1 65.38 67 GLU B N 1
ATOM 3093 C CA . GLU B 1 67 ? -16.828 6.668 -4.293 1 65.38 67 GLU B CA 1
ATOM 3094 C C . GLU B 1 67 ? -16.641 8.125 -4.695 1 65.38 67 GLU B C 1
ATOM 3096 O O . GLU B 1 67 ? -16.625 9.016 -3.842 1 65.38 67 GLU B O 1
ATOM 3101 N N . ILE B 1 68 ? -16.547 8.266 -5.941 1 68.19 68 ILE B N 1
ATOM 3102 C CA . ILE B 1 68 ? -16.359 9.617 -6.453 1 68.19 68 ILE B CA 1
ATOM 3103 C C . ILE B 1 68 ? -17.594 10.469 -6.164 1 68.19 68 ILE B C 1
ATOM 3105 O O . ILE B 1 68 ? -17.469 11.641 -5.793 1 68.19 68 ILE B O 1
ATOM 3109 N N . ARG B 1 69 ? -18.703 9.859 -6.273 1 70.06 69 ARG B N 1
ATOM 3110 C CA . ARG B 1 69 ? -19.953 10.562 -6.004 1 70.06 69 ARG B CA 1
ATOM 3111 C C . ARG B 1 69 ? -20.047 10.961 -4.535 1 70.06 69 ARG B C 1
ATOM 3113 O O . ARG B 1 69 ? -20.5 12.055 -4.211 1 70.06 69 ARG B O 1
ATOM 3120 N N . THR B 1 70 ? -19.609 10.086 -3.752 1 70.94 70 THR B N 1
ATOM 3121 C CA . THR B 1 70 ? -19.641 10.367 -2.32 1 70.94 70 THR B CA 1
ATOM 3122 C C . THR B 1 70 ? -18.688 11.516 -1.98 1 70.94 70 THR B C 1
ATOM 3124 O O . THR B 1 70 ? -19.031 12.391 -1.187 1 70.94 70 THR B O 1
ATOM 3127 N N . LEU B 1 71 ? -17.609 11.516 -2.611 1 74.69 71 LEU B N 1
ATOM 3128 C CA . LEU B 1 71 ? -16.625 12.562 -2.355 1 74.69 71 LEU B CA 1
ATOM 3129 C C . LEU B 1 71 ? -17.156 13.922 -2.812 1 74.69 71 LEU B C 1
ATOM 3131 O O . LEU B 1 71 ? -16.906 14.938 -2.164 1 74.69 71 LEU B O 1
ATOM 3135 N N . ALA B 1 72 ? -17.906 13.828 -3.859 1 75.12 72 ALA B N 1
ATOM 3136 C CA . ALA B 1 72 ? -18.422 15.062 -4.441 1 75.12 72 ALA B CA 1
ATOM 3137 C C . ALA B 1 72 ? -19.469 15.703 -3.529 1 75.12 72 ALA B C 1
ATOM 3139 O O . ALA B 1 72 ? -19.719 16.906 -3.615 1 75.12 72 ALA B O 1
ATOM 3140 N N . GLN B 1 73 ? -20 14.984 -2.633 1 77.69 73 GLN B N 1
ATOM 3141 C CA . GLN B 1 73 ? -21.062 15.484 -1.785 1 77.69 73 GLN B CA 1
ATOM 3142 C C . GLN B 1 73 ? -20.531 16 -0.454 1 77.69 73 GLN B C 1
ATOM 3144 O O . GLN B 1 73 ? -21.234 16.672 0.295 1 77.69 73 GLN B O 1
ATOM 3149 N N . VAL B 1 74 ? -19.344 15.75 -0.269 1 82.62 74 VAL B N 1
ATOM 3150 C CA . VAL B 1 74 ? -18.781 16.109 1.025 1 82.62 74 VAL B CA 1
ATOM 3151 C C . VAL B 1 74 ? -18.266 17.547 0.977 1 82.62 74 VAL B C 1
ATOM 3153 O O . VAL B 1 74 ? -17.422 17.891 0.143 1 82.62 74 VAL B O 1
ATOM 3156 N N . GLU B 1 75 ? -18.922 18.422 1.801 1 87.19 75 GLU B N 1
ATOM 3157 C CA . GLU B 1 75 ? -18.453 19.812 1.938 1 87.19 75 GLU B CA 1
ATOM 3158 C C . GLU B 1 75 ? -18.188 20.156 3.398 1 87.19 75 GLU B C 1
ATOM 3160 O O . GLU B 1 75 ? -19.047 19.938 4.258 1 87.19 75 GLU B O 1
ATOM 3165 N N . HIS B 1 76 ? -17.062 20.594 3.641 1 91.12 76 HIS B N 1
ATOM 3166 C CA . HIS B 1 76 ? -16.641 21.047 4.961 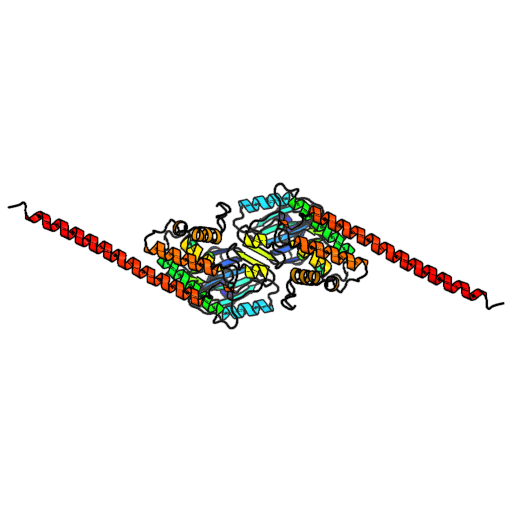1 91.12 76 HIS B CA 1
ATOM 3167 C C . HIS B 1 76 ? -15.508 22.062 4.855 1 91.12 76 HIS B C 1
ATOM 3169 O O . HIS B 1 76 ? -14.648 21.953 3.973 1 91.12 76 HIS B O 1
ATOM 3175 N N . LEU B 1 77 ? -15.508 22.984 5.785 1 94.06 77 LEU B N 1
ATOM 3176 C CA . LEU B 1 77 ? -14.547 24.094 5.734 1 94.06 77 LEU B CA 1
ATOM 3177 C C . LEU B 1 77 ? -13.117 23.562 5.812 1 94.06 77 LEU B C 1
ATOM 3179 O O . LEU B 1 77 ? -12.203 24.172 5.246 1 94.06 77 LEU B O 1
ATOM 3183 N N . ASN B 1 78 ? -12.914 22.422 6.48 1 96.94 78 ASN B N 1
ATOM 3184 C CA . ASN B 1 78 ? -11.57 21.891 6.688 1 96.94 78 ASN B CA 1
ATOM 3185 C C . ASN B 1 78 ? -11.289 20.703 5.758 1 96.94 78 ASN B C 1
ATOM 3187 O O . ASN B 1 78 ? -10.352 19.953 5.988 1 96.94 78 ASN B O 1
ATOM 3191 N N . LEU B 1 79 ? -12.086 20.5 4.723 1 94.75 79 LEU B N 1
ATOM 3192 C CA . LEU B 1 79 ? -11.852 19.516 3.672 1 94.75 79 LEU B CA 1
ATOM 3193 C C . LEU B 1 79 ? -11.641 20.203 2.324 1 94.75 79 LEU B C 1
ATOM 3195 O O . LEU B 1 79 ? -12.344 21.156 1.995 1 94.75 79 LEU B O 1
ATOM 3199 N N . VAL B 1 80 ? -10.633 19.688 1.692 1 93.06 80 VAL B N 1
ATOM 3200 C CA . VAL B 1 80 ? -10.445 20.188 0.339 1 93.06 80 VAL B CA 1
ATOM 3201 C C . VAL B 1 80 ? -11.672 19.875 -0.509 1 93.06 80 VAL B C 1
ATOM 3203 O O . VAL B 1 80 ? -12.133 18.734 -0.537 1 93.06 80 VAL B O 1
ATOM 3206 N N . LYS B 1 81 ? -12.164 20.875 -1.123 1 90.38 81 LYS B N 1
ATOM 3207 C CA . LYS B 1 81 ? -13.367 20.688 -1.927 1 90.38 81 LYS B CA 1
ATOM 3208 C C . LYS B 1 81 ? -13.07 19.875 -3.184 1 90.38 81 LYS B C 1
ATOM 3210 O O . LYS B 1 81 ? -12.062 20.109 -3.855 1 90.38 81 LYS B O 1
ATOM 3215 N N . PHE B 1 82 ? -13.93 18.922 -3.398 1 87 82 PHE B N 1
ATOM 3216 C CA . PHE B 1 82 ? -13.836 18.078 -4.586 1 87 82 PHE B CA 1
ATOM 3217 C C . PHE B 1 82 ? -14.742 18.594 -5.691 1 87 82 PHE B C 1
ATOM 3219 O O . PHE B 1 82 ? -15.953 18.734 -5.492 1 87 82 PHE B O 1
ATOM 3226 N N . TYR B 1 83 ? -14.172 18.875 -6.867 1 85.5 83 TYR B N 1
ATOM 3227 C CA . TYR B 1 83 ? -14.969 19.438 -7.953 1 85.5 83 TYR B CA 1
ATOM 3228 C C . TYR B 1 83 ? -15.344 18.359 -8.969 1 85.5 83 TYR B C 1
ATOM 3230 O O . TYR B 1 83 ? -16.406 18.438 -9.594 1 85.5 83 TYR B O 1
ATOM 3238 N N . GLY B 1 84 ? -14.375 17.375 -9.148 1 80.75 84 GLY B N 1
ATOM 3239 C CA . GLY B 1 84 ? -14.75 16.359 -10.125 1 80.75 84 GLY B CA 1
ATOM 3240 C C . GLY B 1 84 ? -13.625 15.414 -10.469 1 80.75 84 GLY B C 1
ATOM 3241 O O . GLY B 1 84 ? -12.5 15.578 -10.008 1 80.75 84 GLY B O 1
ATOM 3242 N N . TYR B 1 85 ? -14.047 14.375 -11.18 1 81.44 85 TYR B N 1
ATOM 3243 C CA . TYR B 1 85 ? -13.156 13.344 -11.703 1 81.44 85 TYR B CA 1
ATOM 3244 C C . TYR B 1 85 ? -13.438 13.086 -13.18 1 81.44 85 TYR B C 1
ATOM 3246 O O . TYR B 1 85 ? -14.594 13.062 -13.609 1 81.44 85 TYR B O 1
ATOM 3254 N N . LEU B 1 86 ? -12.359 13.039 -13.969 1 80.75 86 LEU B N 1
ATOM 3255 C CA . LEU B 1 86 ? -12.484 12.758 -15.391 1 80.75 86 LEU B CA 1
ATOM 3256 C C . LEU B 1 86 ? -11.484 11.695 -15.828 1 80.75 86 LEU B C 1
ATOM 3258 O O . LEU B 1 86 ? -10.391 11.602 -15.266 1 80.75 86 LEU B O 1
ATOM 3262 N N . GLU B 1 87 ? -11.93 10.891 -16.688 1 78.69 87 GLU B N 1
ATOM 3263 C CA . GLU B 1 87 ? -11.023 9.93 -17.328 1 78.69 87 GLU B CA 1
ATOM 3264 C C . GLU B 1 87 ? -10.633 10.391 -18.734 1 78.69 87 GLU B C 1
ATOM 3266 O O . GLU B 1 87 ? -11.484 10.82 -19.5 1 78.69 87 GLU B O 1
ATOM 3271 N N . HIS B 1 88 ? -9.438 10.469 -18.953 1 76.69 88 HIS B N 1
ATOM 3272 C CA . HIS B 1 88 ? -8.883 10.844 -20.25 1 76.69 88 HIS B CA 1
ATOM 3273 C C . HIS B 1 88 ? -7.809 9.859 -20.688 1 76.69 88 HIS B C 1
ATOM 3275 O O . HIS B 1 88 ? -6.68 9.891 -20.188 1 76.69 88 HIS B O 1
ATOM 3281 N N . GLY B 1 89 ? -8.211 9.047 -21.672 1 73.69 89 GLY B N 1
ATOM 3282 C CA . GLY B 1 89 ? -7.273 8 -22.031 1 73.69 89 GLY B CA 1
ATOM 3283 C C . GLY B 1 89 ? -7.004 7.023 -20.906 1 73.69 89 GLY B C 1
ATOM 3284 O O . GLY B 1 89 ? -7.938 6.441 -20.344 1 73.69 89 GLY B O 1
ATOM 3285 N N . ASP B 1 90 ? -5.676 6.953 -20.484 1 70.94 90 ASP B N 1
ATOM 3286 C CA . ASP B 1 90 ? -5.27 6.043 -19.422 1 70.94 90 ASP B CA 1
ATOM 3287 C C . ASP B 1 90 ? -5.051 6.793 -18.109 1 70.94 90 ASP B C 1
ATOM 3289 O O . ASP B 1 90 ? -4.48 6.246 -17.156 1 70.94 90 ASP B O 1
ATOM 3293 N N . GLU B 1 91 ? -5.598 7.992 -18.188 1 76.38 91 GLU B N 1
ATOM 3294 C CA . GLU B 1 91 ? -5.359 8.781 -16.984 1 76.38 91 GLU B CA 1
ATOM 3295 C C . GLU B 1 91 ? -6.672 9.156 -16.312 1 76.38 91 GLU B C 1
ATOM 3297 O O . GLU B 1 91 ? -7.695 9.344 -16.969 1 76.38 91 GLU B O 1
ATOM 3302 N N . GLY B 1 92 ? -6.598 9.117 -15.062 1 79.69 92 GLY B N 1
ATOM 3303 C CA . GLY B 1 92 ? -7.621 9.719 -14.227 1 79.69 92 GLY B CA 1
ATOM 3304 C C . GLY B 1 92 ? -7.246 11.102 -13.727 1 79.69 92 GLY B C 1
ATOM 3305 O O . GLY B 1 92 ? -6.102 11.328 -13.328 1 79.69 92 GLY B O 1
ATOM 3306 N N . ILE B 1 93 ? -8.18 12 -13.883 1 83.81 93 ILE B N 1
ATOM 3307 C CA . ILE B 1 93 ? -7.926 13.391 -13.516 1 83.81 93 ILE B CA 1
ATOM 3308 C C . ILE B 1 93 ? -8.891 13.812 -12.406 1 83.81 93 ILE B C 1
ATOM 3310 O O . ILE B 1 93 ? -10.109 13.719 -12.562 1 83.81 93 ILE B O 1
ATOM 3314 N N . VAL B 1 94 ? -8.297 14.242 -11.297 1 84.81 94 VAL B N 1
ATOM 3315 C CA . VAL B 1 94 ? -9.078 14.719 -10.164 1 84.81 94 VAL B CA 1
ATOM 3316 C C . VAL B 1 94 ? -8.953 16.234 -10.047 1 84.81 94 VAL B C 1
ATOM 3318 O O . VAL B 1 94 ? -7.844 16.781 -10.07 1 84.81 94 VAL B O 1
ATOM 3321 N N . VAL B 1 95 ? -10.062 16.875 -9.938 1 88.44 95 VAL B N 1
ATOM 3322 C CA . VAL B 1 95 ? -10.078 18.328 -9.797 1 88.44 95 VAL B CA 1
ATOM 3323 C C . VAL B 1 95 ? -10.562 18.703 -8.406 1 88.44 95 VAL B C 1
ATOM 3325 O O . VAL B 1 95 ? -11.672 18.344 -8.008 1 88.44 95 VAL B O 1
ATOM 3328 N N . VAL B 1 96 ? -9.656 19.438 -7.695 1 90.38 96 VAL B N 1
ATOM 3329 C CA . VAL B 1 96 ? -10 19.844 -6.336 1 90.38 96 VAL B CA 1
ATOM 3330 C C . VAL B 1 96 ? -9.672 21.328 -6.145 1 90.38 96 VAL B C 1
ATOM 3332 O O . VAL B 1 96 ? -9.07 21.953 -7.02 1 90.38 96 VAL B O 1
ATOM 3335 N N . GLU B 1 97 ? -10.102 21.812 -5.02 1 92.44 97 GLU B N 1
ATOM 3336 C CA . GLU B 1 97 ? -9.797 23.188 -4.621 1 92.44 97 GLU B CA 1
ATOM 3337 C C . GLU B 1 97 ? -8.297 23.406 -4.48 1 92.44 97 GLU B C 1
ATOM 3339 O O . GLU B 1 97 ? -7.582 22.547 -3.969 1 92.44 97 GLU B O 1
ATOM 3344 N N . TYR B 1 98 ? -7.875 24.516 -5.031 1 94.88 98 TYR B N 1
ATOM 3345 C CA . TYR B 1 98 ? -6.488 24.906 -4.801 1 94.88 98 TYR B CA 1
ATOM 3346 C C . TYR B 1 98 ? -6.34 25.625 -3.471 1 94.88 98 TYR B C 1
ATOM 3348 O O . TYR B 1 98 ? -7.062 26.594 -3.197 1 94.88 98 TYR B O 1
ATOM 3356 N N . VAL B 1 99 ? -5.406 25.203 -2.637 1 94.69 99 VAL B N 1
ATOM 3357 C CA . VAL B 1 99 ? -5.082 25.844 -1.363 1 94.69 99 VAL B CA 1
ATOM 3358 C C . VAL B 1 99 ? -3.686 26.453 -1.429 1 94.69 99 VAL B C 1
ATOM 3360 O O . VAL B 1 99 ? -2.699 25.75 -1.633 1 94.69 99 VAL B O 1
ATOM 3363 N N . PRO B 1 100 ? -3.48 27.719 -1.255 1 90.06 100 PRO B N 1
ATOM 3364 C CA . PRO B 1 100 ? -2.311 28.453 -1.733 1 90.06 100 PRO B CA 1
ATOM 3365 C C . PRO B 1 100 ? -1.107 28.328 -0.802 1 90.06 100 PRO B C 1
ATOM 3367 O O . PRO B 1 100 ? 0.028 28.578 -1.216 1 90.06 100 PRO B O 1
ATOM 3370 N N . ASN B 1 101 ? -1.212 28 0.505 1 93.56 101 ASN B N 1
ATOM 3371 C CA . ASN B 1 101 ? -0.118 28.141 1.461 1 93.56 101 ASN B CA 1
ATOM 3372 C C . ASN B 1 101 ? 0.624 26.812 1.656 1 93.56 101 ASN B C 1
ATOM 3374 O O . ASN B 1 101 ? 1.208 26.578 2.715 1 93.56 101 ASN B O 1
ATOM 3378 N N . GLY B 1 102 ? 0.565 25.875 0.711 1 91.81 102 GLY B N 1
ATOM 3379 C CA . GLY B 1 102 ? 1.334 24.641 0.733 1 91.81 102 GLY B CA 1
ATOM 3380 C C . GLY B 1 102 ? 0.837 23.656 1.767 1 91.81 102 GLY B C 1
ATOM 3381 O O . GLY B 1 102 ? -0.241 23.828 2.338 1 91.81 102 GLY B O 1
ATOM 3382 N N . THR B 1 103 ? 1.645 22.625 1.976 1 94.19 103 THR B N 1
ATOM 3383 C CA . THR B 1 103 ? 1.271 21.562 2.891 1 94.19 103 THR B CA 1
ATOM 3384 C C . THR B 1 103 ? 1.785 21.844 4.297 1 94.19 103 THR B C 1
ATOM 3386 O O . THR B 1 103 ? 2.738 22.609 4.477 1 94.19 103 THR B O 1
ATOM 3389 N N . LEU B 1 104 ? 1.162 21.234 5.258 1 97.5 104 LEU B N 1
ATOM 3390 C CA . LEU B 1 104 ? 1.655 21.281 6.629 1 97.5 104 LEU B CA 1
ATOM 3391 C C . LEU B 1 104 ? 3.09 20.766 6.707 1 97.5 104 LEU B C 1
ATOM 3393 O O . LEU B 1 104 ? 3.906 21.297 7.461 1 97.5 104 LEU B O 1
ATOM 3397 N N . ARG B 1 105 ? 3.449 19.766 5.895 1 95.69 105 ARG B N 1
ATOM 3398 C CA . ARG B 1 105 ? 4.801 19.219 5.879 1 95.69 105 ARG B CA 1
ATOM 3399 C C . ARG B 1 105 ? 5.824 20.297 5.512 1 95.69 105 ARG B C 1
ATOM 3401 O O . ARG B 1 105 ? 6.859 20.422 6.164 1 95.69 105 ARG B O 1
ATOM 3408 N N . GLU B 1 106 ? 5.508 21.062 4.543 1 94.06 106 GLU B N 1
ATOM 3409 C CA . GLU B 1 106 ? 6.402 22.125 4.117 1 94.06 106 GLU B CA 1
ATOM 3410 C C . GLU B 1 106 ? 6.629 23.141 5.238 1 94.06 106 GLU B C 1
ATOM 3412 O O . GLU B 1 106 ? 7.746 23.641 5.418 1 94.06 106 GLU B O 1
ATOM 3417 N N . HIS B 1 107 ? 5.617 23.406 5.945 1 96.38 107 HIS B N 1
ATOM 3418 C CA . HIS B 1 107 ? 5.715 24.375 7.035 1 96.38 107 HIS B CA 1
ATOM 3419 C C . HIS B 1 107 ? 6.477 23.797 8.219 1 96.38 107 HIS B C 1
ATOM 3421 O O . HIS B 1 107 ? 7.262 24.5 8.859 1 96.38 107 HIS B O 1
ATOM 3427 N N . LEU B 1 108 ? 6.246 22.531 8.516 1 97.06 108 LEU B N 1
ATOM 3428 C CA . LEU B 1 108 ? 6.988 21.891 9.594 1 97.06 108 LEU B CA 1
ATOM 3429 C C . LEU B 1 108 ? 8.469 21.797 9.25 1 97.06 108 LEU B C 1
ATOM 3431 O O . LEU B 1 108 ? 9.32 21.828 10.141 1 97.06 108 LEU B O 1
ATOM 3435 N N . ASP B 1 109 ? 8.758 21.703 7.957 1 94.88 109 ASP B N 1
ATOM 3436 C CA . ASP B 1 109 ? 10.141 21.656 7.488 1 94.88 109 ASP B CA 1
ATOM 3437 C C . ASP B 1 109 ? 10.742 23.062 7.395 1 94.88 109 ASP B C 1
ATOM 3439 O O . ASP B 1 109 ? 11.914 23.219 7.059 1 94.88 109 ASP B O 1
ATOM 3443 N N . CYS B 1 110 ? 9.992 24.047 7.637 1 92.44 110 CYS B N 1
ATOM 3444 C CA . CYS B 1 110 ? 10.398 25.438 7.609 1 92.44 110 CYS B CA 1
ATOM 3445 C C . CYS B 1 110 ? 10.93 25.828 6.234 1 92.44 110 CYS B C 1
ATOM 3447 O O . CYS B 1 110 ? 11.922 26.562 6.125 1 92.44 110 CYS B O 1
ATOM 3449 N N . ILE B 1 111 ? 10.297 25.281 5.223 1 86.88 111 ILE B N 1
ATOM 3450 C CA . ILE B 1 111 ? 10.719 25.547 3.854 1 86.88 111 ILE B CA 1
ATOM 3451 C C . ILE B 1 111 ? 10.523 27.031 3.541 1 86.88 111 ILE B C 1
ATOM 3453 O O . ILE B 1 111 ? 11.305 27.625 2.793 1 86.88 111 ILE B O 1
ATOM 3457 N N . HIS B 1 112 ? 9.586 27.688 4.199 1 85.06 112 HIS B N 1
ATOM 3458 C CA . HIS B 1 112 ? 9.273 29.094 3.936 1 85.06 112 HIS B CA 1
ATOM 3459 C C . HIS B 1 112 ? 9.953 30 4.945 1 85.06 112 HIS B C 1
ATOM 3461 O O . HIS B 1 112 ? 9.695 31.219 4.973 1 85.06 112 HIS B O 1
ATOM 3467 N N . GLY B 1 113 ? 10.711 29.469 5.879 1 85.25 113 GLY B N 1
ATOM 3468 C CA . GLY B 1 113 ? 11.508 30.25 6.809 1 85.25 113 GLY B CA 1
ATOM 3469 C C . GLY B 1 113 ? 10.812 30.5 8.133 1 85.25 113 GLY B C 1
ATOM 3470 O O . GLY B 1 113 ? 11.453 30.859 9.125 1 85.25 113 GLY B O 1
ATOM 3471 N N . ASN B 1 114 ? 9.508 30.375 8.148 1 90.06 114 ASN B N 1
ATOM 3472 C CA . ASN B 1 114 ? 8.766 30.609 9.383 1 90.06 114 ASN B CA 1
ATOM 3473 C C . ASN B 1 114 ? 8.469 29.312 10.125 1 90.06 114 ASN B C 1
ATOM 3475 O O . ASN B 1 114 ? 8.172 28.297 9.508 1 90.06 114 ASN B O 1
ATOM 3479 N N . ILE B 1 115 ? 8.672 29.438 11.43 1 93 115 ILE B N 1
ATOM 3480 C CA . ILE B 1 115 ? 8.367 28.297 12.281 1 93 115 ILE B CA 1
ATOM 3481 C C . ILE B 1 115 ? 6.918 28.375 12.75 1 93 115 ILE B C 1
ATOM 34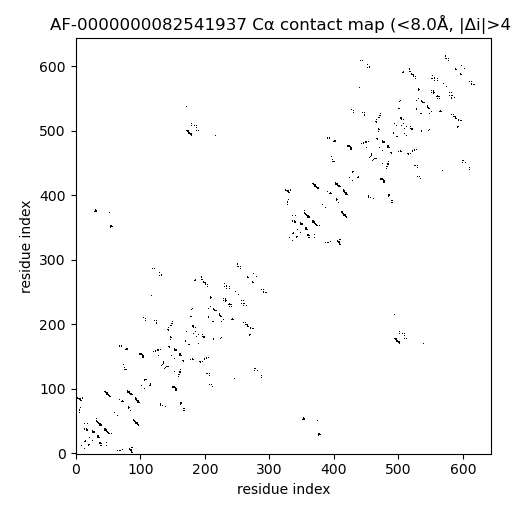83 O O . ILE B 1 115 ? 6.477 29.406 13.266 1 93 115 ILE B O 1
ATOM 3487 N N . LEU B 1 116 ? 6.195 27.375 12.523 1 94.38 116 LEU B N 1
ATOM 3488 C CA . LEU B 1 116 ? 4.852 27.266 13.086 1 94.38 116 LEU B CA 1
ATOM 3489 C C . LEU B 1 116 ? 4.91 27 14.586 1 94.38 116 LEU B C 1
ATOM 3491 O O . LEU B 1 116 ? 5.41 25.953 15.016 1 94.38 116 LEU B O 1
ATOM 3495 N N . ASP B 1 117 ? 4.438 27.922 15.359 1 92.81 117 ASP B N 1
ATOM 3496 C CA . ASP B 1 117 ? 4.527 27.734 16.797 1 92.81 117 ASP B CA 1
ATOM 3497 C C . ASP B 1 117 ? 3.512 26.703 17.281 1 92.81 117 ASP B C 1
ATOM 3499 O O . ASP B 1 117 ? 2.697 26.219 16.5 1 92.81 117 ASP B O 1
ATOM 3503 N N . LEU B 1 118 ? 3.551 26.375 18.5 1 94.12 118 LEU B N 1
ATOM 3504 C CA . LEU B 1 118 ? 2.76 25.266 19.031 1 94.12 118 LEU B CA 1
ATOM 3505 C C . LEU B 1 118 ? 1.274 25.609 19.031 1 94.12 118 LEU B C 1
ATOM 3507 O O . LEU B 1 118 ? 0.431 24.734 18.812 1 94.12 118 LEU B O 1
ATOM 3511 N N . VAL B 1 119 ? 0.939 26.875 19.188 1 93.19 119 VAL B N 1
ATOM 3512 C CA . VAL B 1 119 ? -0.456 27.297 19.188 1 93.19 119 VAL B CA 1
ATOM 3513 C C . VAL B 1 119 ? -1.058 27.062 17.797 1 93.19 119 VAL B C 1
ATOM 3515 O O . VAL B 1 119 ? -2.154 26.516 17.672 1 93.19 119 VAL B O 1
ATOM 3518 N N . ALA B 1 120 ? -0.349 27.516 16.844 1 95.38 120 ALA B N 1
ATOM 3519 C CA . ALA B 1 120 ? -0.797 27.297 15.469 1 95.38 120 ALA B CA 1
ATOM 3520 C C . ALA B 1 120 ? -0.915 25.812 15.156 1 95.38 120 ALA B C 1
ATOM 3522 O O . ALA B 1 120 ? -1.853 25.391 14.477 1 95.38 120 ALA B O 1
ATOM 3523 N N . ARG B 1 121 ? 0.016 25.031 15.617 1 97.44 121 ARG B N 1
ATOM 3524 C CA . ARG B 1 121 ? -0 23.594 15.398 1 97.44 121 ARG B CA 1
ATOM 3525 C C . ARG B 1 121 ? -1.213 22.953 16.062 1 97.44 121 ARG B C 1
ATOM 3527 O O . ARG B 1 121 ? -1.839 22.047 15.5 1 97.44 121 ARG B O 1
ATOM 3534 N N . LEU B 1 122 ? -1.529 23.438 17.266 1 97 122 LEU B N 1
ATOM 3535 C CA . LEU B 1 122 ? -2.701 22.938 17.969 1 97 122 LEU B CA 1
ATOM 3536 C C . LEU B 1 122 ? -3.982 23.297 17.219 1 97 122 LEU B C 1
ATOM 3538 O O . LEU B 1 122 ? -4.895 22.469 17.125 1 97 122 LEU B O 1
ATOM 3542 N N . ASP B 1 123 ? -4.027 24.5 16.719 1 97.69 123 ASP B N 1
ATOM 3543 C CA . ASP B 1 123 ? -5.184 24.906 15.938 1 97.69 123 ASP B CA 1
ATOM 3544 C C . ASP B 1 123 ? -5.352 24.047 14.695 1 97.69 123 ASP B C 1
ATOM 3546 O O . ASP B 1 123 ? -6.469 23.688 14.32 1 97.69 123 ASP B O 1
ATOM 3550 N N . ILE B 1 124 ? -4.289 23.734 14.109 1 98.44 124 ILE B N 1
ATOM 3551 C CA . ILE B 1 124 ? -4.301 22.875 12.93 1 98.44 124 ILE B CA 1
ATOM 3552 C C . ILE B 1 124 ? -4.828 21.5 13.312 1 98.44 124 ILE B C 1
ATOM 3554 O O . ILE B 1 124 ? -5.652 20.922 12.594 1 98.44 124 ILE B O 1
ATOM 3558 N N . ALA B 1 125 ? -4.379 20.953 14.422 1 98.75 125 ALA B N 1
ATOM 3559 C CA . ALA B 1 125 ? -4.867 19.656 14.898 1 98.75 125 ALA B CA 1
ATOM 3560 C C . ALA B 1 125 ? -6.383 19.672 15.062 1 98.75 125 ALA B C 1
ATOM 3562 O O . ALA B 1 125 ? -7.066 18.719 14.68 1 98.75 125 ALA B O 1
ATOM 3563 N N . ILE B 1 126 ? -6.871 20.734 15.609 1 98.5 126 ILE B N 1
ATOM 3564 C CA . ILE B 1 126 ? -8.305 20.891 15.852 1 98.5 126 ILE B CA 1
ATOM 3565 C C . ILE B 1 126 ? -9.047 20.938 14.523 1 98.5 126 ILE B C 1
ATOM 3567 O O . ILE B 1 126 ? -10.078 20.281 14.352 1 98.5 126 ILE B O 1
ATOM 3571 N N . ASP B 1 127 ? -8.547 21.703 13.586 1 98.62 127 ASP B N 1
ATOM 3572 C CA . ASP B 1 127 ? -9.141 21.781 12.258 1 98.62 127 ASP B CA 1
ATOM 3573 C C . ASP B 1 127 ? -9.227 20.406 11.609 1 98.62 127 ASP B C 1
ATOM 3575 O O . ASP B 1 127 ? -10.258 20.031 11.055 1 98.62 127 ASP B O 1
ATOM 3579 N N . VAL B 1 128 ? -8.125 19.641 11.641 1 98.69 128 VAL B N 1
ATOM 3580 C CA . VAL B 1 128 ? -8.07 18.312 11.031 1 98.69 128 VAL B CA 1
ATOM 3581 C C . VAL B 1 128 ? -9.062 17.375 11.711 1 98.69 128 VAL B C 1
ATOM 3583 O O . VAL B 1 128 ? -9.766 16.609 11.047 1 98.69 128 VAL B O 1
ATOM 3586 N N . ASP B 1 129 ? -9.125 17.469 13.023 1 98.56 129 ASP B N 1
ATOM 3587 C CA . ASP B 1 129 ? -10.086 16.656 13.766 1 98.56 129 ASP B CA 1
ATOM 3588 C C . ASP B 1 129 ? -11.508 16.922 13.289 1 98.56 129 ASP B C 1
ATOM 3590 O O . ASP B 1 129 ? -12.273 15.984 13.062 1 98.56 129 ASP B O 1
ATOM 3594 N N . HIS B 1 130 ? -11.828 18.172 13.133 1 97.62 130 HIS B N 1
ATOM 3595 C CA . HIS B 1 130 ? -13.164 18.531 12.672 1 97.62 130 HIS B CA 1
ATOM 3596 C C . HIS B 1 130 ? -13.445 17.938 11.297 1 97.62 130 HIS B C 1
ATOM 3598 O O . HIS B 1 130 ? -14.555 17.453 11.047 1 97.62 130 HIS B O 1
ATOM 3604 N N . ALA B 1 131 ? -12.523 18.016 10.453 1 96.81 131 ALA B N 1
ATOM 3605 C CA . ALA B 1 131 ? -12.672 17.469 9.102 1 96.81 131 ALA B CA 1
ATOM 3606 C C . ALA B 1 131 ? -12.922 15.961 9.148 1 96.81 131 ALA B C 1
ATOM 3608 O O . ALA B 1 131 ? -13.859 15.461 8.523 1 96.81 131 ALA B O 1
ATOM 3609 N N . ILE B 1 132 ? -12.102 15.242 9.883 1 96.5 132 ILE B N 1
ATOM 3610 C CA . ILE B 1 132 ? -12.188 13.789 9.953 1 96.5 132 ILE B CA 1
ATOM 3611 C C . ILE B 1 132 ? -13.5 13.391 10.641 1 96.5 132 ILE B C 1
ATOM 3613 O O . ILE B 1 132 ? -14.141 12.414 10.242 1 96.5 132 ILE B O 1
ATOM 3617 N N . ASN B 1 133 ? -13.852 14.164 11.695 1 95.75 133 ASN B N 1
ATOM 3618 C CA . ASN B 1 133 ? -15.133 13.914 12.352 1 95.75 133 ASN B CA 1
ATOM 3619 C C . ASN B 1 133 ? -16.297 14.039 11.367 1 95.75 133 ASN B C 1
ATOM 3621 O O . ASN B 1 133 ? -17.25 13.25 11.422 1 95.75 133 ASN B O 1
ATOM 3625 N N . ASN B 1 134 ? -16.219 15.031 10.578 1 93.25 134 ASN B N 1
ATOM 3626 C CA . ASN B 1 134 ? -17.25 15.203 9.555 1 93.25 134 ASN B CA 1
ATOM 3627 C C . ASN B 1 134 ? -17.328 13.992 8.625 1 93.25 134 ASN B C 1
ATOM 3629 O O . ASN B 1 134 ? -18.422 13.516 8.312 1 93.25 134 ASN B O 1
ATOM 3633 N N . LEU B 1 135 ? -16.25 13.453 8.156 1 91.44 135 LEU B N 1
ATOM 3634 C CA . LEU B 1 135 ? -16.188 12.297 7.277 1 91.44 135 LEU B CA 1
ATOM 3635 C C . LEU B 1 135 ? -16.781 11.062 7.961 1 91.44 135 LEU B C 1
ATOM 3637 O O . LEU B 1 135 ? -17.438 10.242 7.316 1 91.44 135 LEU B O 1
ATOM 3641 N N . HIS B 1 136 ? -16.547 10.977 9.234 1 92.06 136 HIS B N 1
ATOM 3642 C CA . HIS B 1 136 ? -16.969 9.805 9.984 1 92.06 136 HIS B CA 1
ATOM 3643 C C . HIS B 1 136 ? -18.453 9.852 10.305 1 92.06 136 HIS B C 1
ATOM 3645 O O . HIS B 1 136 ? -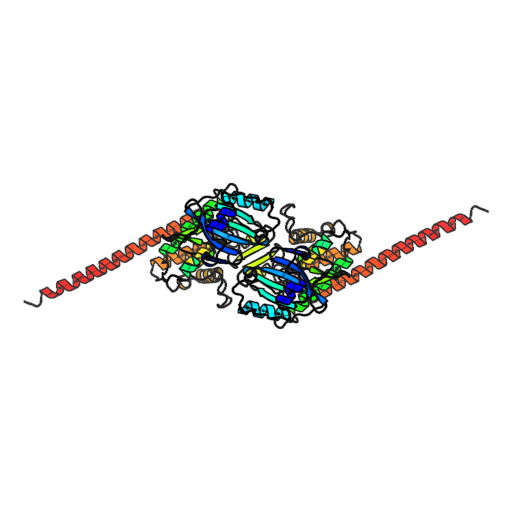19.109 8.805 10.414 1 92.06 136 HIS B O 1
ATOM 3651 N N . THR B 1 137 ? -18.984 10.992 10.531 1 89.69 137 THR B N 1
ATOM 3652 C CA . THR B 1 137 ? -20.266 11.078 11.211 1 89.69 137 THR B CA 1
ATOM 3653 C C . THR B 1 137 ? -21.328 11.695 10.305 1 89.69 137 THR B C 1
ATOM 3655 O O . THR B 1 137 ? -22.516 11.398 10.43 1 89.69 137 THR B O 1
ATOM 3658 N N . TYR B 1 138 ? -20.984 12.484 9.367 1 80.62 138 TYR B N 1
ATOM 3659 C CA . TYR B 1 138 ? -22 13.305 8.711 1 80.62 138 TYR B CA 1
ATOM 3660 C C . TYR B 1 138 ? -22.141 12.922 7.242 1 80.62 138 TYR B C 1
ATOM 3662 O O . TYR B 1 138 ? -22.703 13.672 6.445 1 80.62 138 TYR B O 1
ATOM 3670 N N . THR B 1 139 ? -21.531 11.836 6.848 1 79.06 139 THR B N 1
ATOM 3671 C CA . THR B 1 139 ? -21.734 11.258 5.52 1 79.06 139 THR B CA 1
ATOM 3672 C C . THR B 1 139 ? -22.656 10.039 5.594 1 79.06 139 THR B C 1
ATOM 3674 O O . THR B 1 139 ? -22.828 9.453 6.664 1 79.06 139 THR B O 1
ATOM 3677 N N . ASP B 1 140 ? -23.375 9.719 4.5 1 77.25 140 ASP B N 1
ATOM 3678 C CA . ASP B 1 140 ? -24.281 8.578 4.473 1 77.25 140 ASP B CA 1
ATOM 3679 C C . ASP B 1 140 ? -23.562 7.297 4.906 1 77.25 140 ASP B C 1
ATOM 3681 O O . ASP B 1 140 ? -24.125 6.484 5.641 1 77.25 140 ASP B O 1
ATOM 3685 N N . HIS B 1 141 ? -22.344 7.215 4.441 1 79 141 HIS B N 1
ATOM 3686 C CA . HIS B 1 141 ? -21.453 6.152 4.898 1 79 141 HIS B CA 1
ATOM 3687 C C . HIS B 1 141 ? -20.125 6.715 5.355 1 79 141 HIS B C 1
ATOM 3689 O O . HIS B 1 141 ? -19.531 7.57 4.688 1 79 141 HIS B O 1
ATOM 3695 N N . PRO B 1 142 ? -19.766 6.227 6.527 1 83.94 142 PRO B N 1
ATOM 3696 C CA . PRO B 1 142 ? -18.5 6.754 7.047 1 83.94 142 PRO B CA 1
ATOM 3697 C C . PRO B 1 142 ? -17.344 6.594 6.062 1 83.94 142 PRO B C 1
ATOM 3699 O O . PRO B 1 142 ? -17.234 5.551 5.414 1 83.94 142 PRO B O 1
ATOM 3702 N N . ILE B 1 143 ? -16.625 7.637 5.922 1 86.56 143 ILE B N 1
ATOM 3703 C CA . ILE B 1 143 ? -15.43 7.629 5.086 1 86.56 143 ILE B CA 1
ATOM 3704 C C . ILE B 1 143 ? -14.188 7.645 5.969 1 86.56 143 ILE B C 1
ATOM 3706 O O . ILE B 1 143 ? -14.031 8.531 6.812 1 86.56 143 ILE B O 1
ATOM 3710 N N . VAL B 1 144 ? -13.398 6.656 5.848 1 89.88 144 VAL B N 1
ATOM 3711 C CA . VAL B 1 144 ? -12.125 6.598 6.562 1 89.88 144 VAL B CA 1
ATOM 3712 C C . VAL B 1 144 ? -11.008 7.148 5.68 1 89.88 144 VAL B C 1
ATOM 3714 O O . VAL B 1 144 ? -10.883 6.758 4.52 1 89.88 144 VAL B O 1
ATOM 3717 N N . HIS B 1 145 ? -10.227 8.086 6.137 1 89.62 145 HIS B N 1
ATOM 3718 C CA . HIS B 1 145 ? -9.148 8.695 5.363 1 89.62 145 HIS B CA 1
ATOM 3719 C C . HIS B 1 145 ? -8 7.711 5.148 1 89.62 145 HIS B C 1
ATOM 3721 O O . HIS B 1 145 ? -7.527 7.547 4.02 1 89.62 145 HIS B O 1
ATOM 3727 N N . ARG B 1 146 ? -7.453 7.109 6.262 1 88.94 146 ARG B N 1
ATOM 3728 C CA . ARG B 1 146 ? -6.492 6.012 6.293 1 88.94 146 ARG B CA 1
ATOM 3729 C C . ARG B 1 146 ? -5.062 6.531 6.223 1 88.94 146 ARG B C 1
ATOM 3731 O O . ARG B 1 146 ? -4.113 5.793 6.488 1 88.94 146 ARG B O 1
ATOM 3738 N N . ASP B 1 147 ? -4.887 7.785 5.918 1 89.69 147 ASP B N 1
ATOM 3739 C CA . ASP B 1 147 ? -3.521 8.273 5.762 1 89.69 147 ASP B CA 1
ATOM 3740 C C . ASP B 1 147 ? -3.418 9.75 6.152 1 89.69 147 ASP B C 1
ATOM 3742 O O . ASP B 1 147 ? -2.924 10.57 5.371 1 89.69 147 ASP B O 1
ATOM 3746 N N . ILE B 1 148 ? -3.832 10.07 7.297 1 95.38 148 ILE B N 1
ATOM 3747 C CA . ILE B 1 148 ? -3.75 11.43 7.82 1 95.38 148 ILE B CA 1
ATOM 3748 C C . ILE B 1 148 ? -2.307 11.742 8.203 1 95.38 148 ILE B C 1
ATOM 3750 O O . ILE B 1 148 ? -1.812 11.266 9.227 1 95.38 148 ILE B O 1
ATOM 3754 N N . LYS B 1 149 ? -1.664 12.547 7.379 1 95.75 149 LYS B N 1
ATOM 3755 C CA . LYS B 1 149 ? -0.289 12.969 7.637 1 95.75 149 LYS B CA 1
ATOM 3756 C C . LYS B 1 149 ? -0.049 14.391 7.156 1 95.75 149 LYS B C 1
ATOM 3758 O O . LYS B 1 149 ? -0.876 14.961 6.438 1 95.75 149 LYS B O 1
ATOM 3763 N N . SER B 1 150 ? 1.001 14.953 7.559 1 97.12 150 SER B N 1
ATOM 3764 C CA . SER B 1 150 ? 1.287 16.359 7.34 1 97.12 150 SER B CA 1
ATOM 3765 C C . SER B 1 150 ? 1.331 16.688 5.852 1 97.12 150 SER B C 1
ATOM 3767 O O . SER B 1 150 ? 0.966 17.797 5.441 1 97.12 150 SER B O 1
ATOM 3769 N N . SER B 1 151 ? 1.722 15.75 4.984 1 92.5 151 SER B N 1
ATOM 3770 C CA . SER B 1 151 ? 1.819 16 3.553 1 92.5 151 SER B CA 1
ATOM 3771 C C . SER B 1 151 ? 0.441 16.031 2.898 1 92.5 151 SER B C 1
ATOM 3773 O O . SER B 1 151 ? 0.291 16.5 1.769 1 92.5 151 SER B O 1
ATOM 3775 N N . ASN B 1 152 ? -0.561 15.562 3.615 1 90.62 152 ASN B N 1
ATOM 3776 C CA . ASN B 1 152 ? -1.923 15.531 3.096 1 90.62 152 ASN B CA 1
ATOM 3777 C C . ASN B 1 152 ? -2.787 16.625 3.719 1 90.62 152 ASN B C 1
ATOM 3779 O O . ASN B 1 152 ? -4.008 16.625 3.549 1 90.62 152 ASN B O 1
ATOM 3783 N N . ILE B 1 153 ? -2.17 17.453 4.492 1 97.06 153 ILE B N 1
ATOM 3784 C CA . ILE B 1 153 ? -2.84 18.609 5.086 1 97.06 153 ILE B CA 1
ATOM 3785 C C . ILE B 1 153 ? -2.361 19.891 4.41 1 97.06 153 ILE B C 1
ATOM 3787 O O . ILE B 1 153 ? -1.169 20.203 4.438 1 97.06 153 ILE B O 1
ATOM 3791 N N . LEU B 1 154 ? -3.285 20.594 3.793 1 96.62 154 LEU B N 1
ATOM 3792 C CA . LEU B 1 154 ? -2.982 21.875 3.174 1 96.62 154 LEU B CA 1
ATOM 3793 C C . LEU B 1 154 ? -3.357 23.031 4.102 1 96.62 154 LEU B C 1
ATOM 3795 O O . LEU B 1 154 ? -4.305 22.922 4.883 1 96.62 154 LEU B O 1
ATOM 3799 N N . LEU B 1 155 ? -2.566 24.078 4.047 1 97.12 155 LEU B N 1
ATOM 3800 C CA . LEU B 1 155 ? -2.826 25.219 4.902 1 97.12 155 LEU B CA 1
ATOM 3801 C C . LEU B 1 155 ? -3.283 26.422 4.082 1 97.12 155 LEU B C 1
ATOM 3803 O O . LEU B 1 155 ? -2.736 26.688 3.008 1 97.12 155 LEU B O 1
ATOM 3807 N N . THR B 1 156 ? -4.293 27.094 4.57 1 96.31 156 THR B N 1
ATOM 3808 C CA . THR B 1 156 ? -4.723 28.359 3.986 1 96.31 156 THR B CA 1
ATOM 3809 C C . THR B 1 156 ? -3.752 29.484 4.352 1 96.31 156 THR B C 1
ATOM 3811 O O . THR B 1 156 ? -2.799 29.266 5.102 1 96.31 156 THR B O 1
ATOM 3814 N N . GLU B 1 157 ? -4.094 30.688 3.877 1 93.94 157 GLU B N 1
ATOM 3815 C CA . GLU B 1 157 ? -3.246 31.844 4.148 1 93.94 157 GLU B CA 1
ATOM 3816 C C . GLU B 1 157 ? -3.232 32.188 5.641 1 93.94 157 GLU B C 1
ATOM 3818 O O . GLU B 1 157 ? -2.227 32.656 6.164 1 93.94 157 GLU B O 1
ATOM 3823 N N . ASN B 1 158 ? -4.293 31.844 6.309 1 94.56 158 ASN B N 1
ATOM 3824 C CA . ASN B 1 158 ? -4.395 32.125 7.738 1 94.56 158 ASN B CA 1
ATOM 3825 C C . ASN B 1 158 ? -4.027 30.891 8.562 1 94.56 158 ASN B C 1
ATOM 3827 O O . ASN B 1 158 ? -4.418 30.766 9.727 1 94.56 158 ASN B O 1
ATOM 3831 N N . PHE B 1 159 ? -3.453 29.859 7.953 1 95.62 159 PHE B N 1
ATOM 3832 C CA . PHE B 1 159 ? -2.887 28.656 8.578 1 95.62 159 PHE B CA 1
ATOM 3833 C C . PHE B 1 159 ? -3.984 27.781 9.156 1 95.62 159 PHE B C 1
ATOM 3835 O O . PHE B 1 159 ? -3.797 27.156 10.195 1 95.62 159 PHE B O 1
ATOM 3842 N N . ARG B 1 160 ? -5.109 27.891 8.469 1 96.81 160 ARG B N 1
ATOM 3843 C CA . ARG B 1 160 ? -6.133 26.891 8.758 1 96.81 160 ARG B CA 1
ATOM 3844 C C . ARG B 1 160 ? -5.945 25.656 7.887 1 96.81 160 ARG B C 1
ATOM 3846 O O . ARG B 1 160 ? -5.5 25.75 6.742 1 96.81 160 ARG B O 1
ATOM 3853 N N . ALA B 1 161 ? -6.34 24.562 8.406 1 98.31 161 ALA B N 1
ATOM 3854 C CA . ALA B 1 161 ? -6.016 23.312 7.746 1 98.31 161 ALA B CA 1
ATOM 3855 C C . ALA B 1 161 ? -7.164 22.844 6.855 1 98.31 161 ALA B C 1
ATOM 3857 O O . ALA B 1 161 ? -8.336 22.969 7.223 1 98.31 161 ALA B O 1
ATOM 3858 N N . LYS B 1 162 ? -6.875 22.328 5.723 1 97.62 162 LYS B N 1
ATOM 3859 C CA . LYS B 1 162 ? -7.773 21.578 4.848 1 97.62 162 LYS B CA 1
ATOM 3860 C C . LYS B 1 162 ? -7.207 20.203 4.531 1 97.62 162 LYS B C 1
ATOM 3862 O O . LYS B 1 162 ? -6.09 20.078 4.023 1 97.62 162 LYS B O 1
ATOM 3867 N N . VAL B 1 163 ? -7.957 19.188 4.836 1 95.88 163 VAL B N 1
ATOM 3868 C CA . VAL B 1 163 ? -7.523 17.797 4.645 1 95.88 163 VAL B CA 1
ATOM 3869 C C . VAL B 1 163 ? -7.742 17.391 3.191 1 95.88 163 VAL B C 1
ATOM 3871 O O . VAL B 1 163 ? -8.812 17.625 2.625 1 95.88 163 VAL B O 1
ATOM 3874 N N . ALA B 1 164 ? -6.688 16.875 2.635 1 90.44 164 ALA B N 1
ATOM 3875 C CA . ALA B 1 164 ? -6.746 16.422 1.246 1 90.44 164 ALA B CA 1
ATOM 3876 C C . ALA B 1 164 ? -6.609 14.906 1.153 1 90.44 164 ALA B C 1
ATOM 3878 O O . ALA B 1 164 ? -6.418 14.234 2.166 1 90.44 164 ALA B O 1
ATOM 3879 N N . ASP B 1 165 ? -6.828 14.305 -0.031 1 81.19 165 ASP B N 1
ATOM 3880 C CA . ASP B 1 165 ? -6.566 12.922 -0.396 1 81.19 165 ASP B CA 1
ATOM 3881 C C . ASP B 1 165 ? -7.43 11.961 0.424 1 81.19 165 ASP B C 1
ATOM 3883 O O . ASP B 1 165 ? -6.953 10.922 0.881 1 81.19 165 ASP B O 1
ATOM 3887 N N . PHE B 1 166 ? -8.57 12.367 0.807 1 78.62 166 PHE B N 1
ATOM 3888 C CA . PHE B 1 166 ? -9.484 11.461 1.486 1 78.62 166 PHE B CA 1
ATOM 3889 C C . PHE B 1 166 ? -10.383 10.742 0.483 1 78.62 166 PHE B C 1
ATOM 3891 O O . PHE B 1 166 ? -10.75 11.312 -0.547 1 78.62 166 PHE B O 1
ATOM 3898 N N . GLY B 1 167 ? -10.938 9.531 0.767 1 61.88 167 GLY B N 1
ATOM 3899 C CA . GLY B 1 167 ? -11.977 8.82 0.036 1 61.88 167 GLY B CA 1
ATOM 3900 C C . GLY B 1 167 ? -11.445 8.031 -1.146 1 61.88 167 GLY B C 1
ATOM 3901 O O . GLY B 1 167 ? -12.156 7.199 -1.711 1 61.88 167 GLY B O 1
ATOM 3902 N N . VAL B 1 168 ? -10.508 8.555 -1.728 1 53.94 168 VAL B N 1
ATOM 3903 C CA . VAL B 1 168 ? -10.281 8.031 -3.07 1 53.94 168 VAL B CA 1
ATOM 3904 C C . VAL B 1 168 ? -9.977 6.535 -2.998 1 53.94 168 VAL B C 1
ATOM 3906 O O . VAL B 1 168 ? -10.594 5.738 -3.711 1 53.94 168 VAL B O 1
ATOM 3909 N N . THR B 1 169 ? -8.75 5.879 -3.238 1 51.12 169 THR B N 1
ATOM 3910 C CA . THR B 1 169 ? -8.352 4.707 -4.008 1 51.12 169 THR B CA 1
ATOM 3911 C C . THR B 1 169 ? -7.996 3.547 -3.084 1 51.12 169 THR B C 1
ATOM 3913 O O . THR B 1 169 ? -7.227 2.66 -3.459 1 51.12 169 THR B O 1
ATOM 3916 N N . HIS B 1 170 ? -8.539 3.562 -1.826 1 52.94 170 HIS B N 1
ATOM 3917 C CA . HIS B 1 170 ? -7.941 2.379 -1.22 1 52.94 170 HIS B CA 1
ATOM 3918 C C . HIS B 1 170 ? -8.789 1.138 -1.475 1 52.94 170 HIS B C 1
ATOM 3920 O O . HIS B 1 170 ? -9.938 1.065 -1.032 1 52.94 170 HIS B O 1
ATOM 3926 N N . GLY B 1 171 ? -8.703 0.592 -2.697 1 53.47 171 GLY B N 1
ATOM 3927 C CA . GLY B 1 171 ? -9.391 -0.654 -3.004 1 53.47 171 GLY B CA 1
ATOM 3928 C C . GLY B 1 171 ? -9.242 -1.699 -1.914 1 53.47 171 GLY B C 1
ATOM 3929 O O . GLY B 1 171 ? -8.305 -1.645 -1.116 1 53.47 171 GLY B O 1
ATOM 3930 N N . PHE B 1 172 ? -10.281 -2.551 -1.67 1 54.78 172 PHE B N 1
ATOM 3931 C CA . PHE B 1 172 ? -10.359 -3.594 -0.655 1 54.78 172 PHE B CA 1
ATOM 3932 C C . PHE B 1 172 ? -9.219 -4.594 -0.821 1 54.78 172 PHE B C 1
ATOM 3934 O O . PHE B 1 172 ? -8.844 -5.281 0.132 1 54.78 172 PHE B O 1
ATOM 3941 N N . THR B 1 173 ? -8.586 -4.512 -1.91 1 62.59 173 THR B N 1
ATOM 3942 C CA . THR B 1 173 ? -7.723 -5.648 -2.207 1 62.59 173 THR B CA 1
ATOM 3943 C C . THR B 1 173 ? -6.262 -5.309 -1.924 1 62.59 173 THR B C 1
ATOM 3945 O O . THR B 1 173 ? -5.465 -6.188 -1.588 1 62.59 173 THR B O 1
ATOM 3948 N N . GLU B 1 174 ? -5.988 -4.07 -1.858 1 75 174 GLU B N 1
ATOM 3949 C CA . GLU B 1 174 ? -4.594 -3.67 -1.702 1 75 174 GLU B CA 1
ATOM 3950 C C . GLU B 1 174 ? -4.402 -2.82 -0.45 1 75 174 GLU B C 1
ATOM 3952 O O . GLU B 1 174 ? -5.188 -1.907 -0.185 1 75 174 GLU B O 1
ATOM 3957 N N . VAL B 1 175 ? -3.512 -3.303 0.352 1 78.56 175 VAL B N 1
ATOM 3958 C CA . VAL B 1 175 ? -3.102 -2.531 1.52 1 78.56 175 VAL B CA 1
ATOM 3959 C C . VAL B 1 175 ? -2.084 -1.47 1.106 1 78.56 175 VAL B C 1
ATOM 3961 O O . VAL B 1 175 ? -1.122 -1.769 0.395 1 78.56 175 VAL B O 1
ATOM 3964 N N . LYS B 1 176 ? -2.459 -0.236 1.36 1 78.31 176 LYS B N 1
ATOM 3965 C CA . LYS B 1 176 ? -1.559 0.885 1.105 1 78.31 176 LYS B CA 1
ATOM 3966 C C . LYS B 1 176 ? -1.594 1.89 2.254 1 78.31 176 LYS B C 1
ATOM 3968 O O . LYS B 1 176 ? -2.662 2.184 2.797 1 78.31 176 LYS B O 1
ATOM 3973 N N . GLY B 1 177 ? -0.448 2.387 2.602 1 81.69 177 GLY B N 1
ATOM 3974 C CA . GLY B 1 177 ? -0.394 3.412 3.631 1 81.69 177 GLY B CA 1
ATOM 3975 C C . GLY B 1 177 ? 1.017 3.713 4.102 1 81.69 177 GLY B C 1
ATOM 3976 O O . GLY B 1 177 ? 1.986 3.195 3.541 1 81.69 177 GLY B O 1
ATOM 3977 N N . THR B 1 178 ? 1.08 4.613 5.012 1 86.81 178 THR B N 1
ATOM 3978 C CA . THR B 1 178 ? 2.355 5.039 5.574 1 86.81 178 THR B CA 1
ATOM 3979 C C . THR B 1 178 ? 2.699 4.219 6.816 1 86.81 178 THR B C 1
ATOM 3981 O O . THR B 1 178 ? 1.839 3.979 7.664 1 86.81 178 THR B O 1
ATOM 3984 N N . ALA B 1 179 ? 3.986 3.783 6.906 1 85.88 179 ALA B N 1
ATOM 3985 C CA . ALA B 1 179 ? 4.441 3.023 8.062 1 85.88 179 ALA B CA 1
ATOM 3986 C C . ALA B 1 179 ? 4.184 3.793 9.359 1 85.88 179 ALA B C 1
ATOM 3988 O O . ALA B 1 179 ? 4.531 4.973 9.461 1 85.88 179 ALA B O 1
ATOM 3989 N N . GLY B 1 180 ? 3.523 3.164 10.305 1 87.94 180 GLY B N 1
ATOM 3990 C CA . GLY B 1 180 ? 3.236 3.785 11.586 1 87.94 180 GLY B CA 1
ATOM 3991 C C . GLY B 1 180 ? 1.91 4.52 11.609 1 87.94 180 GLY B C 1
ATOM 3992 O O . GLY B 1 180 ? 1.466 4.977 12.664 1 87.94 180 GLY B O 1
ATOM 3993 N N . TYR B 1 181 ? 1.243 4.566 10.453 1 92.25 181 TYR B N 1
ATOM 3994 C CA . TYR B 1 181 ? 0.009 5.34 10.359 1 92.25 181 TYR B CA 1
ATOM 3995 C C . TYR B 1 181 ? -1.187 4.426 10.109 1 92.25 181 TYR B C 1
ATOM 3997 O O . TYR B 1 181 ? -2.336 4.867 10.172 1 92.25 181 TYR B O 1
ATOM 4005 N N . LEU B 1 182 ? -0.878 3.203 9.898 1 91.12 182 LEU B N 1
ATOM 4006 C CA . LEU B 1 182 ? -1.932 2.252 9.562 1 91.12 182 LEU B CA 1
ATOM 4007 C C . LEU B 1 182 ? -2.568 1.678 10.828 1 91.12 182 LEU B C 1
ATOM 4009 O O . LEU B 1 182 ? -1.873 1.41 11.805 1 91.12 182 LEU B O 1
ATOM 4013 N N . ASP B 1 183 ? -3.854 1.441 10.711 1 92.75 183 ASP B N 1
ATOM 4014 C CA . ASP B 1 183 ? -4.594 0.764 11.766 1 92.75 183 ASP B CA 1
ATOM 4015 C C . ASP B 1 183 ? -4.125 -0.68 11.93 1 92.75 183 ASP B C 1
ATOM 4017 O O . ASP B 1 183 ? -4.328 -1.508 11.039 1 92.75 183 ASP B O 1
ATOM 4021 N N . PRO B 1 184 ? -3.547 -0.975 13.141 1 91.5 184 PRO B N 1
ATOM 4022 C CA . PRO B 1 184 ? -3.07 -2.346 13.344 1 91.5 184 PRO B CA 1
ATOM 4023 C C . PRO B 1 184 ? -4.199 -3.375 13.281 1 91.5 184 PRO B C 1
ATOM 4025 O O . PRO B 1 184 ? -3.982 -4.504 12.836 1 91.5 184 PRO B O 1
ATOM 4028 N N . GLU B 1 185 ? -5.348 -3.033 13.719 1 91.12 185 GLU B N 1
ATOM 4029 C CA . GLU B 1 185 ? -6.477 -3.957 13.648 1 91.12 185 GLU B CA 1
ATOM 4030 C C . GLU B 1 185 ? -6.906 -4.195 12.211 1 91.12 185 GLU B C 1
ATOM 4032 O O . GLU B 1 185 ? -7.238 -5.324 11.828 1 91.12 185 GLU B O 1
ATOM 4037 N N . TYR B 1 186 ? -6.953 -3.209 11.406 1 89.5 186 TYR B N 1
ATOM 4038 C CA . TYR B 1 186 ? -7.238 -3.342 9.984 1 89.5 186 TYR B CA 1
ATOM 4039 C C . TYR B 1 186 ? -6.246 -4.281 9.312 1 89.5 186 TYR B C 1
ATOM 4041 O O . TYR B 1 186 ? -6.621 -5.09 8.461 1 89.5 186 TYR B O 1
ATOM 4049 N N . LEU B 1 187 ? -5.02 -4.168 9.703 1 87.31 187 LEU B N 1
ATOM 4050 C CA . LEU B 1 187 ? -3.961 -4.965 9.086 1 87.31 187 LEU B CA 1
ATOM 4051 C C . LEU B 1 187 ? -4.137 -6.445 9.406 1 87.31 187 LEU B C 1
ATOM 4053 O O . LEU B 1 187 ? -3.541 -7.301 8.75 1 87.31 187 LEU B O 1
ATOM 4057 N N . ARG B 1 188 ? -4.984 -6.711 10.406 1 84.38 188 ARG B N 1
ATOM 4058 C CA . ARG B 1 188 ? -5.238 -8.094 10.789 1 84.38 188 ARG B CA 1
ATOM 4059 C C . ARG B 1 188 ? -6.57 -8.586 10.227 1 84.38 188 ARG B C 1
ATOM 4061 O O . ARG B 1 188 ? -6.695 -9.742 9.82 1 84.38 188 ARG B O 1
ATOM 4068 N N . THR B 1 189 ? -7.469 -7.66 10.172 1 83.38 189 THR B N 1
ATOM 4069 C CA . THR B 1 189 ? -8.828 -8.078 9.867 1 83.38 189 THR B CA 1
ATOM 4070 C C . THR B 1 189 ? -9.219 -7.664 8.453 1 83.38 189 THR B C 1
ATOM 4072 O O . THR B 1 189 ? -10.164 -8.203 7.879 1 83.38 189 THR B O 1
ATOM 4075 N N . TYR B 1 190 ? -8.555 -6.605 8.008 1 82 190 TYR B N 1
ATOM 4076 C CA . TYR B 1 190 ? -8.812 -5.988 6.715 1 82 190 TYR B CA 1
ATOM 4077 C C . TYR B 1 190 ? -10.227 -5.41 6.66 1 82 190 TYR B C 1
ATOM 4079 O O . TYR B 1 190 ? -10.859 -5.406 5.602 1 82 190 TYR B O 1
ATOM 4087 N N . GLN B 1 191 ? -10.727 -5.09 7.812 1 83.38 191 GLN B N 1
ATOM 4088 C CA . GLN B 1 191 ? -12 -4.391 7.953 1 83.38 191 GLN B CA 1
ATOM 4089 C C . GLN B 1 191 ? -11.797 -2.982 8.5 1 83.38 191 GLN B C 1
ATOM 4091 O O . GLN B 1 191 ? -11.164 -2.801 9.547 1 83.38 191 GLN B O 1
ATOM 4096 N N . LEU B 1 192 ? -12.359 -2.061 7.738 1 86.19 192 LEU B N 1
ATOM 4097 C CA . LEU B 1 192 ? -12.227 -0.667 8.148 1 86.19 192 LEU B CA 1
ATOM 4098 C C . LEU B 1 192 ? -13.414 -0.241 9.008 1 86.19 192 LEU B C 1
ATOM 4100 O O . LEU B 1 192 ? -14.547 -0.67 8.766 1 86.19 192 LEU B O 1
ATOM 4104 N N . THR B 1 193 ? -13.172 0.552 10.023 1 89.31 193 THR B N 1
ATOM 4105 C CA . THR B 1 193 ? -14.172 1.228 10.836 1 89.31 193 THR B CA 1
ATOM 4106 C C . THR B 1 193 ? -13.828 2.703 11.016 1 89.31 193 THR B C 1
ATOM 4108 O O . THR B 1 193 ? -12.742 3.143 10.617 1 89.31 193 THR B O 1
ATOM 4111 N N . GLU B 1 194 ? -14.703 3.475 11.609 1 90.5 194 GLU B N 1
ATOM 4112 C CA . GLU B 1 194 ? -14.445 4.891 11.859 1 90.5 194 GLU B CA 1
ATOM 4113 C C . GLU B 1 194 ? -13.25 5.078 12.797 1 90.5 194 GLU B C 1
ATOM 4115 O O . GLU B 1 194 ? -12.648 6.152 12.828 1 90.5 194 GLU B O 1
ATOM 4120 N N . LYS B 1 195 ? -12.875 4.008 13.461 1 94.25 195 LYS B N 1
ATOM 4121 C CA . LYS B 1 195 ? -11.766 4.074 14.406 1 94.25 195 LYS B CA 1
ATOM 4122 C C . LYS B 1 195 ? -10.445 3.707 13.734 1 94.25 195 LYS B C 1
ATOM 4124 O O . LYS B 1 195 ? -9.406 3.637 14.398 1 94.25 195 LYS B O 1
ATOM 4129 N N . SER B 1 196 ? -10.531 3.541 12.422 1 93.38 196 SER B N 1
ATOM 4130 C CA . SER B 1 196 ? -9.352 3.072 11.703 1 93.38 196 SER B CA 1
ATOM 4131 C C . SER B 1 196 ? -8.43 4.234 11.328 1 93.38 196 SER B C 1
ATOM 4133 O O . SER B 1 196 ? -7.32 4.02 10.844 1 93.38 196 SER B O 1
ATOM 4135 N N . ASP B 1 197 ? -8.898 5.48 11.586 1 94.75 197 ASP B N 1
ATOM 4136 C CA . ASP B 1 197 ? -8.039 6.629 11.305 1 94.75 197 ASP B CA 1
ATOM 4137 C C . ASP B 1 197 ? -7.094 6.902 12.477 1 94.75 197 ASP B C 1
ATOM 4139 O O . ASP B 1 197 ? -7.023 8.031 12.969 1 94.75 197 ASP B O 1
ATOM 4143 N N . VAL B 1 198 ? -6.285 5.879 12.781 1 94.19 198 VAL B N 1
ATOM 4144 C CA . VAL B 1 198 ? -5.266 5.965 13.82 1 94.19 198 VAL B CA 1
ATOM 4145 C C . VAL B 1 198 ? -4.211 6.992 13.422 1 94.19 198 VAL B C 1
ATOM 4147 O O . VAL B 1 198 ? -3.52 7.543 14.281 1 94.19 198 VAL B O 1
ATOM 4150 N N . SER B 1 199 ? -4.168 7.273 12.133 1 96.12 199 SER B N 1
ATOM 4151 C CA . SER B 1 199 ? -3.168 8.188 11.594 1 96.12 199 SER B CA 1
ATOM 4152 C C . SER B 1 199 ? -3.33 9.586 12.164 1 96.12 199 SER B C 1
ATOM 4154 O O . SER B 1 199 ? -2.398 10.398 12.125 1 96.12 199 SER B O 1
ATOM 4156 N N . PHE B 1 200 ? -4.492 9.938 12.695 1 98.31 200 PHE B N 1
ATOM 4157 C CA . PHE B 1 200 ? -4.656 11.219 13.375 1 98.31 200 PHE B CA 1
ATOM 4158 C C . PHE B 1 200 ? -3.691 11.336 14.547 1 98.31 200 PHE B C 1
ATOM 4160 O O . PHE B 1 200 ? -3.086 12.383 14.758 1 98.31 200 PHE B O 1
ATOM 4167 N N . GLY B 1 201 ? -3.609 10.266 15.312 1 98.56 201 GLY B N 1
ATOM 4168 C CA . GLY B 1 201 ? -2.633 10.242 16.391 1 98.56 201 GLY B CA 1
ATOM 4169 C C . GLY B 1 201 ? -1.209 10.453 15.914 1 98.56 201 GLY B C 1
ATOM 4170 O O . GLY B 1 201 ? -0.435 11.172 16.547 1 98.56 201 GLY B O 1
ATOM 4171 N N . ALA B 1 202 ? -0.879 9.812 14.82 1 98 202 ALA B N 1
ATOM 4172 C CA . ALA B 1 202 ? 0.449 9.984 14.234 1 98 202 ALA B CA 1
ATOM 4173 C C . ALA B 1 202 ? 0.673 11.422 13.781 1 98 202 ALA B C 1
ATOM 4175 O O . ALA B 1 202 ? 1.782 11.953 13.898 1 98 202 ALA B O 1
ATOM 4176 N N . LEU B 1 203 ? -0.367 12.039 13.273 1 98.69 203 LEU B N 1
ATOM 4177 C CA . LEU B 1 203 ? -0.271 13.445 12.891 1 98.69 203 LEU B CA 1
ATOM 4178 C C . LEU B 1 203 ? 0.038 14.312 14.102 1 98.69 203 LEU B C 1
ATOM 4180 O O . LEU B 1 203 ? 0.833 15.25 14.016 1 98.69 203 LEU B O 1
ATOM 4184 N N . LEU B 1 204 ? -0.645 14.008 15.227 1 98.81 204 LEU B N 1
ATOM 4185 C CA . LEU B 1 204 ? -0.365 14.75 16.453 1 98.81 204 LEU B CA 1
ATOM 4186 C C . LEU B 1 204 ? 1.116 14.672 16.812 1 98.81 204 LEU B C 1
ATOM 4188 O O . LEU B 1 204 ? 1.713 15.664 17.219 1 98.81 204 LEU B O 1
ATOM 4192 N N . VAL B 1 205 ? 1.67 13.539 16.594 1 98.69 205 VAL B N 1
ATOM 4193 C CA . VAL B 1 205 ? 3.088 13.336 16.859 1 98.69 205 VAL B CA 1
ATOM 4194 C C . VAL B 1 205 ? 3.928 14.195 15.922 1 98.69 205 VAL B C 1
ATOM 4196 O O . VAL B 1 205 ? 4.898 14.828 16.344 1 98.69 205 VAL B O 1
ATOM 4199 N N . GLU B 1 206 ? 3.557 14.227 14.672 1 98.56 206 GLU B N 1
ATOM 4200 C CA . GLU B 1 206 ? 4.262 15.086 13.727 1 98.56 206 GLU B CA 1
ATOM 4201 C C . GLU B 1 206 ? 4.219 16.547 14.172 1 98.56 206 GLU B C 1
ATOM 4203 O O . GLU B 1 206 ? 5.215 17.266 14.07 1 98.56 206 GLU B O 1
ATOM 4208 N N . LEU B 1 207 ? 3.1 16.953 14.633 1 98.44 207 LEU B N 1
ATOM 4209 C CA . LEU B 1 207 ? 2.9 18.344 15.031 1 98.44 207 LEU B CA 1
ATOM 4210 C C . LEU B 1 207 ? 3.779 18.703 16.234 1 98.44 207 LEU B C 1
ATOM 4212 O O . LEU B 1 207 ? 4.309 19.812 16.312 1 98.44 207 LEU B O 1
ATOM 4216 N N . VAL B 1 208 ? 3.943 17.781 17.141 1 98.12 208 VAL B N 1
ATOM 4217 C CA . VAL B 1 208 ? 4.738 18.016 18.344 1 98.12 208 VAL B CA 1
ATOM 4218 C C . VAL B 1 208 ? 6.223 17.953 18 1 98.12 208 VAL B C 1
ATOM 4220 O O . VAL B 1 208 ? 7 18.812 18.422 1 98.12 208 VAL B O 1
ATOM 4223 N N . THR B 1 209 ? 6.629 17 17.141 1 98.12 209 THR B N 1
ATOM 4224 C CA . THR B 1 209 ? 8.039 16.672 16.984 1 98.12 209 THR B CA 1
ATOM 4225 C C . THR B 1 209 ? 8.633 17.422 15.789 1 98.12 209 THR B C 1
ATOM 4227 O O . THR B 1 209 ? 9.844 17.625 15.719 1 98.12 209 THR B O 1
ATOM 4230 N N . GLY B 1 210 ? 7.789 17.734 14.836 1 97.62 210 GLY B N 1
ATOM 4231 C CA . GLY B 1 210 ? 8.289 18.312 13.602 1 97.62 210 GLY B CA 1
ATOM 4232 C C . GLY B 1 210 ? 8.93 17.281 12.688 1 97.62 210 GLY B C 1
ATOM 4233 O O . GLY B 1 210 ? 9.367 17.625 11.578 1 97.62 210 GLY B O 1
ATOM 4234 N N . ARG B 1 211 ? 8.977 16.062 13.125 1 97.06 211 ARG B N 1
ATOM 4235 C CA . ARG B 1 211 ? 9.602 14.992 12.344 1 97.06 211 ARG B CA 1
ATOM 4236 C C . ARG B 1 211 ? 8.664 14.469 11.266 1 97.06 211 ARG B C 1
ATOM 4238 O O . ARG B 1 211 ? 7.441 14.609 11.383 1 97.06 211 ARG B O 1
ATOM 4245 N N . ARG B 1 212 ? 9.258 13.953 10.211 1 94.44 212 ARG B N 1
ATOM 4246 C CA . ARG B 1 212 ? 8.484 13.25 9.195 1 94.44 212 ARG B CA 1
ATOM 4247 C C . ARG B 1 212 ? 8.016 11.891 9.703 1 94.44 212 ARG B C 1
ATOM 4249 O O . ARG B 1 212 ? 8.531 11.383 10.703 1 94.44 212 ARG B O 1
ATOM 4256 N N . PRO B 1 213 ? 7.031 11.367 9.023 1 93.31 213 PRO B N 1
ATOM 4257 C CA . PRO B 1 213 ? 6.547 10.055 9.461 1 93.31 213 PRO B CA 1
ATOM 4258 C C . PRO B 1 213 ? 7.664 9.023 9.57 1 93.31 213 PRO B C 1
ATOM 4260 O O . PRO B 1 213 ? 7.691 8.227 10.516 1 93.31 213 PRO B O 1
ATOM 4263 N N . ASN B 1 214 ? 8.523 9.055 8.594 1 89.06 214 ASN B N 1
ATOM 4264 C CA . ASN B 1 214 ? 9.672 8.156 8.539 1 89.06 214 ASN B CA 1
ATOM 4265 C C . ASN B 1 214 ? 10.984 8.922 8.414 1 89.06 214 ASN B C 1
ATOM 4267 O O . ASN B 1 214 ? 11.086 9.852 7.613 1 89.06 214 ASN B O 1
ATOM 4271 N N . GLU B 1 215 ? 11.906 8.516 9.305 1 90.25 215 GLU B N 1
ATOM 4272 C CA . GLU B 1 215 ? 13.25 9.086 9.289 1 90.25 215 GLU B CA 1
ATOM 4273 C C . GLU B 1 215 ? 14.297 8.023 8.961 1 90.25 215 GLU B C 1
ATOM 4275 O O . GLU B 1 215 ? 14.953 7.496 9.867 1 90.25 215 GLU B O 1
ATOM 4280 N N . PRO B 1 216 ? 14.531 7.77 7.66 1 80.31 216 PRO B N 1
ATOM 4281 C CA . PRO B 1 216 ? 15.367 6.637 7.262 1 80.31 216 PRO B CA 1
ATOM 4282 C C . PRO B 1 216 ? 16.828 6.797 7.695 1 80.31 216 PRO B C 1
ATOM 4284 O O . PRO B 1 216 ? 17.531 5.801 7.848 1 80.31 216 PRO B O 1
ATOM 4287 N N . LYS B 1 217 ? 17.25 7.949 7.906 1 85.62 217 LYS B N 1
ATOM 4288 C CA . LYS B 1 217 ? 18.641 8.203 8.242 1 85.62 217 LYS B CA 1
ATOM 4289 C C . LYS B 1 217 ? 18.891 8 9.734 1 85.62 217 LYS B C 1
ATOM 4291 O O . LYS B 1 217 ? 20.047 7.961 10.18 1 85.62 217 LYS B O 1
ATOM 4296 N N . ARG B 1 218 ? 17.828 7.883 10.445 1 89.62 218 ARG B N 1
ATOM 4297 C CA . ARG B 1 218 ? 17.969 7.699 11.883 1 89.62 218 ARG B CA 1
ATOM 4298 C C . ARG B 1 218 ? 18.125 6.223 12.234 1 89.62 218 ARG B C 1
ATOM 4300 O O . ARG B 1 218 ? 17.969 5.355 11.375 1 89.62 218 ARG B O 1
ATOM 4307 N N . GLU B 1 219 ? 18.516 6.012 13.523 1 90.44 219 GLU B N 1
ATOM 4308 C CA . GLU B 1 219 ? 18.609 4.637 14.008 1 90.44 219 GLU B CA 1
ATOM 4309 C C . GLU B 1 219 ? 17.266 3.918 13.898 1 90.44 219 GLU B C 1
ATOM 4311 O O . GLU B 1 219 ? 16.203 4.551 13.953 1 90.44 219 GLU B O 1
ATOM 4316 N N . LEU B 1 220 ? 17.312 2.686 13.805 1 85 220 LEU B N 1
ATOM 4317 C CA . LEU B 1 220 ? 16.141 1.85 13.562 1 85 220 LEU B CA 1
ATOM 4318 C C . LEU B 1 220 ? 15.031 2.174 14.547 1 85 220 LEU B C 1
ATOM 4320 O O . LEU B 1 220 ? 13.883 2.367 14.148 1 85 220 LEU B O 1
ATOM 4324 N N . LYS B 1 221 ? 15.375 2.332 15.75 1 88.81 221 LYS B N 1
ATOM 4325 C CA . LYS B 1 221 ? 14.383 2.543 16.797 1 88.81 221 LYS B CA 1
ATOM 4326 C C . LYS B 1 221 ? 13.75 3.928 16.688 1 88.81 221 LYS B C 1
ATOM 4328 O O . LYS B 1 221 ? 12.742 4.207 17.344 1 88.81 221 LYS B O 1
ATOM 4333 N N . GLU B 1 222 ? 14.312 4.777 15.844 1 93.19 222 GLU B N 1
ATOM 4334 C CA . GLU B 1 222 ? 13.836 6.152 15.75 1 93.19 222 GLU B CA 1
ATOM 4335 C C . GLU B 1 222 ? 13.266 6.441 14.367 1 93.19 222 GLU B C 1
ATOM 4337 O O . GLU B 1 222 ? 12.82 7.559 14.094 1 93.19 222 GLU B O 1
ATOM 4342 N N . ARG B 1 223 ? 13.25 5.461 13.516 1 90.06 223 ARG B N 1
ATOM 4343 C CA . ARG B 1 223 ? 12.914 5.703 12.117 1 90.06 223 ARG B CA 1
ATOM 4344 C C . ARG B 1 223 ? 11.422 5.992 11.961 1 90.06 223 ARG B C 1
ATOM 4346 O O . ARG B 1 223 ? 11.031 6.855 11.172 1 90.06 223 ARG B O 1
ATOM 4353 N N . ILE B 1 224 ? 10.664 5.191 12.711 1 92.44 224 ILE B N 1
ATOM 4354 C CA . ILE B 1 224 ? 9.227 5.449 12.688 1 92.44 224 ILE B CA 1
ATOM 4355 C C . ILE B 1 224 ? 8.875 6.477 13.766 1 92.44 224 ILE B C 1
ATOM 4357 O O . ILE B 1 224 ? 8.852 6.156 14.953 1 92.44 224 ILE B O 1
ATOM 4361 N N . THR B 1 225 ? 8.547 7.637 13.359 1 96.12 225 THR B N 1
ATOM 4362 C CA . THR B 1 225 ? 8.422 8.789 14.25 1 96.12 225 THR B CA 1
ATOM 4363 C C . THR B 1 225 ? 7.371 8.531 15.328 1 96.12 225 THR B C 1
ATOM 4365 O O . THR B 1 225 ? 7.609 8.789 16.5 1 96.12 225 THR B O 1
ATOM 4368 N N . ALA B 1 226 ? 6.227 8.023 14.922 1 95.81 226 ALA B N 1
ATOM 4369 C CA . ALA B 1 226 ? 5.145 7.789 15.875 1 95.81 226 ALA B CA 1
ATOM 4370 C C . ALA B 1 226 ? 5.566 6.793 16.953 1 95.81 226 ALA B C 1
ATOM 4372 O O . ALA B 1 226 ? 5.332 7.016 18.141 1 95.81 226 ALA B O 1
ATOM 4373 N N . LYS B 1 227 ? 6.246 5.75 16.578 1 94.56 227 LYS B N 1
ATOM 4374 C CA . LYS B 1 227 ? 6.699 4.734 17.531 1 94.56 227 LYS B CA 1
ATOM 4375 C C . LYS B 1 227 ? 7.762 5.301 18.469 1 94.56 227 LYS B C 1
ATOM 4377 O O . LYS B 1 227 ? 7.715 5.062 19.672 1 94.56 227 LYS B O 1
ATOM 4382 N N . TRP B 1 228 ? 8.648 5.973 17.859 1 96.88 228 TRP B N 1
ATOM 4383 C CA . TRP B 1 228 ? 9.703 6.605 18.641 1 96.88 228 TRP B CA 1
ATOM 4384 C C . TRP B 1 228 ? 9.117 7.551 19.688 1 96.88 228 TRP B C 1
ATOM 4386 O O . TRP B 1 228 ? 9.469 7.484 20.859 1 96.88 228 TRP B O 1
ATOM 4396 N N . ALA B 1 229 ? 8.219 8.383 19.266 1 98.06 229 ALA B N 1
ATOM 4397 C CA . ALA B 1 229 ? 7.648 9.391 20.156 1 98.06 229 ALA B CA 1
ATOM 4398 C C . ALA B 1 229 ? 6.844 8.734 21.281 1 98.06 229 ALA B C 1
ATOM 4400 O O . ALA B 1 229 ? 6.891 9.18 22.422 1 98.06 229 ALA B O 1
ATOM 4401 N N . MET B 1 230 ? 6.098 7.688 20.969 1 97.31 230 MET B N 1
ATOM 4402 C CA . MET B 1 230 ? 5.32 6.988 21.984 1 97.31 230 MET B CA 1
ATOM 4403 C C . MET B 1 230 ? 6.234 6.34 23.016 1 97.31 230 MET B C 1
ATOM 4405 O O . MET B 1 230 ? 5.945 6.367 24.203 1 97.31 230 MET B O 1
ATOM 4409 N N . LYS B 1 231 ? 7.332 5.777 22.516 1 97.38 231 LYS B N 1
ATOM 4410 C CA . LYS B 1 231 ? 8.305 5.195 23.438 1 97.38 231 LYS B CA 1
ATOM 4411 C C . LYS B 1 231 ? 8.867 6.254 24.375 1 97.38 231 LYS B C 1
ATOM 4413 O O . LYS B 1 231 ? 8.945 6.039 25.594 1 97.38 231 LYS B O 1
ATOM 4418 N N . LYS B 1 232 ? 9.227 7.352 23.844 1 97.81 232 LYS B N 1
ATOM 4419 C CA . LYS B 1 232 ? 9.75 8.445 24.656 1 97.81 232 LYS B CA 1
ATOM 4420 C C . LYS B 1 232 ? 8.719 8.922 25.672 1 97.81 232 LYS B C 1
ATOM 4422 O O . LYS B 1 232 ? 9.055 9.188 26.828 1 97.81 232 LYS B O 1
ATOM 4427 N N . PHE B 1 233 ? 7.527 9.008 25.25 1 97.88 233 PHE B N 1
ATOM 4428 C CA . PHE B 1 233 ? 6.449 9.438 26.125 1 97.88 233 PHE B CA 1
ATOM 4429 C C . PHE B 1 233 ? 6.266 8.453 27.281 1 97.88 233 PHE B C 1
ATOM 4431 O O . PHE B 1 233 ? 6.184 8.867 28.438 1 97.88 233 PHE B O 1
ATOM 4438 N N . ILE B 1 234 ? 6.203 7.172 26.969 1 97.44 234 ILE B N 1
ATOM 4439 C CA . ILE B 1 234 ? 6 6.121 27.969 1 97.44 234 ILE B CA 1
ATOM 4440 C C . ILE B 1 234 ? 7.172 6.102 28.938 1 97.44 234 ILE B C 1
ATOM 4442 O O . ILE B 1 234 ? 6.984 5.855 30.141 1 97.44 234 ILE B O 1
ATOM 4446 N N . ASP B 1 235 ? 8.336 6.453 28.438 1 97.38 235 ASP B N 1
ATOM 4447 C CA . ASP B 1 235 ? 9.539 6.484 29.25 1 97.38 235 ASP B CA 1
ATOM 4448 C C . ASP B 1 235 ? 9.609 7.762 30.094 1 97.38 235 ASP B C 1
ATOM 4450 O O . ASP B 1 235 ? 10.57 7.977 30.828 1 97.38 235 ASP B O 1
ATOM 4454 N N . GLY B 1 236 ? 8.641 8.664 29.984 1 96.25 236 GLY B N 1
ATOM 4455 C CA . GLY B 1 236 ? 8.602 9.898 30.75 1 96.25 236 GLY B CA 1
ATOM 4456 C C . GLY B 1 236 ? 9.469 11 30.172 1 96.25 236 GLY B C 1
ATOM 4457 O O . GLY B 1 236 ? 9.859 11.93 30.875 1 96.25 236 GLY B O 1
ATOM 4458 N N . GLU B 1 237 ? 9.789 10.852 28.859 1 96.94 237 GLU B N 1
ATOM 4459 C CA . GLU B 1 237 ? 10.68 11.805 28.203 1 96.94 237 GLU B CA 1
ATOM 4460 C C . GLU B 1 237 ? 9.961 12.539 27.078 1 96.94 237 GLU B C 1
ATOM 4462 O O . GLU B 1 237 ? 10.539 12.758 26.016 1 96.94 237 GLU B O 1
ATOM 4467 N N . ALA B 1 238 ? 8.734 12.938 27.312 1 96.31 238 ALA B N 1
ATOM 4468 C CA . ALA B 1 238 ? 7.91 13.57 26.297 1 96.31 238 ALA B CA 1
ATOM 4469 C C . ALA B 1 238 ? 8.57 14.844 25.766 1 96.31 238 ALA B C 1
ATOM 4471 O O . ALA B 1 238 ? 8.555 15.102 24.562 1 96.31 238 ALA B O 1
ATOM 4472 N N . ILE B 1 239 ? 9.133 15.609 26.641 1 94.81 239 ILE B N 1
ATOM 4473 C CA . ILE B 1 239 ? 9.656 16.922 26.297 1 94.81 239 ILE B CA 1
ATOM 4474 C C . ILE B 1 239 ? 10.805 16.781 25.297 1 94.81 239 ILE B C 1
ATOM 4476 O O . ILE B 1 239 ? 11.062 17.688 24.5 1 94.81 239 ILE B O 1
ATOM 4480 N N . THR B 1 240 ? 11.516 15.641 25.312 1 95.75 240 THR B N 1
ATOM 4481 C CA . THR B 1 240 ? 12.664 15.422 24.438 1 95.75 240 THR B CA 1
ATOM 4482 C C . THR B 1 240 ? 12.211 15.234 22.984 1 95.75 240 THR B C 1
ATOM 4484 O O . THR B 1 240 ? 13.031 15.297 22.062 1 95.75 240 THR B O 1
ATOM 4487 N N . THR B 1 241 ? 10.898 15.047 22.781 1 97.25 241 THR B N 1
ATOM 4488 C CA . THR B 1 241 ? 10.391 14.82 21.422 1 97.25 241 THR B CA 1
ATOM 4489 C C . THR B 1 241 ? 10.039 16.141 20.75 1 97.25 241 THR B C 1
ATOM 4491 O O . THR B 1 241 ? 9.82 16.188 19.547 1 97.25 241 THR B O 1
ATOM 4494 N N . LEU B 1 242 ? 9.969 17.203 21.531 1 97.38 242 LEU B N 1
ATOM 4495 C CA . LEU B 1 242 ? 9.531 18.484 21 1 97.38 242 LEU B CA 1
ATOM 4496 C C . LEU B 1 242 ? 10.438 18.953 19.875 1 97.38 242 LEU B C 1
ATOM 4498 O O . LEU B 1 242 ? 11.664 18.812 19.953 1 97.38 242 LEU B O 1
ATOM 4502 N N . ASP B 1 243 ? 9.844 19.422 18.812 1 97.19 243 ASP B N 1
ATOM 4503 C CA . ASP B 1 243 ? 10.594 20.078 17.75 1 97.19 243 ASP B CA 1
ATOM 4504 C C . ASP B 1 243 ? 11.641 21.047 18.328 1 97.19 243 ASP B C 1
ATOM 4506 O O . ASP B 1 243 ? 11.297 21.984 19.031 1 97.19 243 ASP B O 1
ATOM 4510 N N . PRO B 1 244 ? 12.875 20.828 18.062 1 94.75 244 PRO B N 1
ATOM 4511 C CA . PRO B 1 244 ? 13.93 21.641 18.656 1 94.75 244 PRO B CA 1
ATOM 4512 C C . PRO B 1 244 ? 13.844 23.109 18.234 1 94.75 244 PRO B C 1
ATOM 4514 O O . PRO B 1 244 ? 14.43 23.984 18.891 1 94.75 244 PRO B O 1
ATOM 4517 N N . ARG B 1 245 ? 13.148 23.5 17.281 1 94.12 245 ARG B N 1
ATOM 4518 C CA . ARG B 1 245 ? 13.031 24.875 16.797 1 94.12 245 ARG B CA 1
ATOM 4519 C C . ARG B 1 245 ? 12.008 25.656 17.625 1 94.12 245 ARG B C 1
ATOM 4521 O O . ARG B 1 245 ? 11.953 26.891 17.531 1 94.12 245 ARG B O 1
ATOM 4528 N N . LEU B 1 246 ? 11.273 24.844 18.359 1 93.69 246 LEU B N 1
ATOM 4529 C CA . LEU B 1 246 ? 10.258 25.5 19.172 1 93.69 246 LEU B CA 1
ATOM 4530 C C . LEU B 1 246 ? 10.812 25.875 20.547 1 93.69 246 LEU B C 1
ATOM 4532 O O . LEU B 1 246 ? 11.633 25.141 21.109 1 93.69 246 LEU B O 1
ATOM 4536 N N . GLU B 1 247 ? 10.367 27.016 21.047 1 86.69 247 GLU B N 1
ATOM 4537 C CA . GLU B 1 247 ? 10.68 27.359 22.438 1 86.69 247 GLU B CA 1
ATOM 4538 C C . GLU B 1 247 ? 9.828 26.562 23.406 1 86.69 247 GLU B C 1
ATOM 4540 O O . GLU B 1 247 ? 8.672 26.234 23.125 1 86.69 247 GLU B O 1
ATOM 4545 N N . CYS B 1 248 ? 10.523 26.156 24.438 1 85.88 248 CYS B N 1
ATOM 4546 C CA . CYS B 1 248 ? 9.797 25.328 25.391 1 85.88 248 CYS B CA 1
ATOM 4547 C C . CYS B 1 248 ? 9.641 26.047 26.719 1 85.88 248 CYS B C 1
ATOM 4549 O O . CYS B 1 248 ? 10.617 26.25 27.453 1 85.88 248 CYS B O 1
ATOM 4551 N N . ASP B 1 249 ? 8.477 26.531 26.922 1 86.38 249 ASP B N 1
ATOM 4552 C CA . ASP B 1 249 ? 8.141 27.062 28.234 1 86.38 249 ASP B CA 1
ATOM 4553 C C . ASP B 1 249 ? 7.223 26.094 29 1 86.38 249 ASP B C 1
ATOM 4555 O O . ASP B 1 249 ? 7.055 24.938 28.594 1 86.38 249 ASP B O 1
ATOM 4559 N N . ALA B 1 250 ? 6.793 26.469 30.156 1 85.56 250 ALA B N 1
ATOM 4560 C CA . ALA B 1 250 ? 5.988 25.594 31 1 85.56 250 ALA B CA 1
ATOM 4561 C C . ALA B 1 250 ? 4.676 25.219 30.312 1 85.56 250 ALA B C 1
ATOM 4563 O O . ALA B 1 250 ? 4.215 24.078 30.422 1 85.56 250 ALA B O 1
ATOM 4564 N N . ALA B 1 251 ? 4.141 26.172 29.625 1 87.19 251 ALA B N 1
ATOM 4565 C CA . ALA B 1 251 ? 2.889 25.938 28.922 1 87.19 251 ALA B CA 1
ATOM 4566 C C . ALA B 1 251 ? 3.076 24.906 27.812 1 87.19 251 ALA B C 1
ATOM 4568 O O . ALA B 1 251 ? 2.238 24.016 27.625 1 87.19 251 ALA B O 1
ATOM 4569 N N . ASP B 1 252 ? 4.168 24.969 27.172 1 89.88 252 ASP B N 1
ATOM 4570 C CA . ASP B 1 252 ? 4.477 24.031 26.094 1 89.88 252 ASP B CA 1
ATOM 4571 C C . ASP B 1 252 ? 4.66 22.609 26.641 1 89.88 252 ASP B C 1
ATOM 4573 O O . ASP B 1 252 ? 4.172 21.641 26.047 1 89.88 252 ASP B O 1
ATOM 4577 N N . ASN B 1 253 ? 5.34 22.594 27.734 1 90.88 253 ASN B N 1
ATOM 4578 C CA . ASN B 1 253 ? 5.598 21.297 28.328 1 90.88 253 ASN B CA 1
ATOM 4579 C C . ASN B 1 253 ? 4.301 20.578 28.688 1 90.88 253 ASN B C 1
ATOM 4581 O O . ASN B 1 253 ? 4.16 19.375 28.406 1 90.88 253 ASN B O 1
ATOM 4585 N N . LEU B 1 254 ? 3.41 21.297 29.281 1 91.94 254 LEU B N 1
ATOM 4586 C CA . LEU B 1 254 ? 2.131 20.703 29.656 1 91.94 254 LEU B CA 1
ATOM 4587 C C . LEU B 1 254 ? 1.334 20.312 28.422 1 91.94 254 LEU B C 1
ATOM 4589 O O . LEU B 1 254 ? 0.729 19.234 28.391 1 91.94 254 LEU B O 1
ATOM 4593 N N . ALA B 1 255 ? 1.334 21.156 27.469 1 94.81 255 ALA B N 1
ATOM 4594 C CA . ALA B 1 255 ? 0.592 20.891 26.234 1 94.81 255 ALA B CA 1
ATOM 4595 C C . ALA B 1 255 ? 1.13 19.656 25.516 1 94.81 255 ALA B C 1
ATOM 4597 O O . ALA B 1 255 ? 0.357 18.812 25.062 1 94.81 255 ALA B O 1
ATOM 4598 N N . ILE B 1 256 ? 2.393 19.516 25.5 1 95.94 256 ILE B N 1
ATOM 4599 C CA . ILE B 1 256 ? 3.037 18.406 24.797 1 95.94 256 ILE B CA 1
ATOM 4600 C C . ILE B 1 256 ? 2.686 17.078 25.469 1 95.94 256 ILE B C 1
ATOM 4602 O O . ILE B 1 256 ? 2.404 16.094 24.812 1 95.94 256 ILE B O 1
ATOM 4606 N N . GLU B 1 257 ? 2.717 17.109 26.734 1 96.75 257 GLU B N 1
ATOM 4607 C CA . GLU B 1 257 ? 2.361 15.906 27.484 1 96.75 257 GLU B CA 1
ATOM 4608 C C . GLU B 1 257 ? 0.933 15.469 27.188 1 96.75 257 GLU B C 1
ATOM 4610 O O . GLU B 1 257 ? 0.679 14.281 26.953 1 96.75 257 GLU B O 1
ATOM 4615 N N . LYS B 1 258 ? 0.106 16.422 27.172 1 97.81 258 LYS B N 1
ATOM 4616 C CA . LYS B 1 258 ? -1.304 16.109 26.953 1 97.81 258 LYS B CA 1
ATOM 4617 C C . LYS B 1 258 ? -1.557 15.695 25.516 1 97.81 258 LYS B C 1
ATOM 4619 O O . LYS B 1 258 ? -2.365 14.805 25.25 1 97.81 258 LYS B O 1
ATOM 4624 N N . ILE B 1 259 ? -0.905 16.344 24.578 1 98.5 259 ILE B N 1
ATOM 4625 C CA . ILE B 1 259 ? -1.059 16 23.172 1 98.5 259 ILE B CA 1
ATOM 4626 C C . ILE B 1 259 ? -0.554 14.578 22.922 1 98.5 259 ILE B C 1
ATOM 4628 O O . ILE B 1 259 ? -1.216 13.789 22.25 1 98.5 259 ILE B O 1
ATOM 4632 N N . LEU B 1 260 ? 0.609 14.234 23.484 1 98.62 260 LEU B N 1
ATOM 4633 C CA . LEU B 1 260 ? 1.177 12.906 23.281 1 98.62 260 LEU B CA 1
ATOM 4634 C C . LEU B 1 260 ? 0.337 11.844 23.984 1 98.62 260 LEU B C 1
ATOM 4636 O O . LEU B 1 260 ? 0.227 10.711 23.5 1 98.62 260 LEU B O 1
ATOM 4640 N N . GLU B 1 261 ? -0.272 12.234 25.078 1 98.62 261 GLU B N 1
ATOM 4641 C CA . GLU B 1 261 ? -1.209 11.32 25.734 1 98.62 261 GLU B CA 1
ATOM 4642 C C . GLU B 1 261 ? -2.387 11 24.812 1 98.62 261 GLU B C 1
ATOM 4644 O O . GLU B 1 261 ? -2.787 9.844 24.688 1 98.62 261 GLU B O 1
ATOM 4649 N N . LEU B 1 262 ? -2.914 12.016 24.266 1 98.75 262 LEU B N 1
ATOM 4650 C CA . LEU B 1 262 ? -3.998 11.812 23.312 1 98.75 262 LEU B CA 1
ATOM 4651 C C . LEU B 1 262 ? -3.531 10.969 22.125 1 98.75 262 LEU B C 1
ATOM 4653 O O . LEU B 1 262 ? -4.25 10.078 21.672 1 98.75 262 LEU B O 1
ATOM 4657 N N . ALA B 1 263 ? -2.336 11.242 21.594 1 98.75 263 ALA B N 1
ATOM 4658 C CA . ALA B 1 263 ? -1.777 10.477 20.484 1 98.75 263 ALA B CA 1
ATOM 4659 C C . ALA B 1 263 ? -1.666 9 20.844 1 98.75 263 ALA B C 1
ATOM 4661 O O . ALA B 1 263 ? -1.998 8.133 20.031 1 98.75 263 ALA B O 1
ATOM 4662 N N . LEU B 1 264 ? -1.237 8.742 22.031 1 98.5 264 LEU B N 1
ATOM 4663 C CA . LEU B 1 264 ? -1.108 7.371 22.516 1 98.5 264 LEU B CA 1
ATOM 4664 C C . LEU B 1 264 ? -2.457 6.66 22.484 1 98.5 264 LEU B C 1
ATOM 4666 O O . LEU B 1 264 ? -2.539 5.488 22.109 1 98.5 264 LEU B O 1
ATOM 4670 N N . GLN B 1 265 ? -3.473 7.383 22.906 1 98.44 265 GLN B N 1
ATOM 4671 C CA . GLN B 1 265 ? -4.816 6.809 22.891 1 98.44 265 GLN B CA 1
ATOM 4672 C C . GLN B 1 265 ? -5.277 6.527 21.469 1 98.44 265 GLN B C 1
ATOM 4674 O O . GLN B 1 265 ? -5.828 5.457 21.188 1 98.44 265 GLN B O 1
ATOM 4679 N N . CYS B 1 266 ? -5.035 7.43 20.547 1 98.5 266 CYS B N 1
ATOM 4680 C CA . CYS B 1 266 ? -5.457 7.297 19.156 1 98.5 266 CYS B CA 1
ATOM 4681 C C . CYS B 1 266 ? -4.734 6.145 18.484 1 98.5 266 CYS B C 1
ATOM 4683 O O . CYS B 1 266 ? -5.281 5.512 17.578 1 98.5 266 CYS B O 1
ATOM 4685 N N . LEU B 1 267 ? -3.527 5.855 18.938 1 97.31 267 LEU B N 1
ATOM 4686 C CA . LEU B 1 267 ? -2.668 4.867 18.297 1 97.31 267 LEU B CA 1
ATOM 4687 C C . LEU B 1 267 ? -2.809 3.506 18.969 1 97.31 267 LEU B C 1
ATOM 4689 O O . LEU B 1 267 ? -2.029 2.59 18.688 1 97.31 267 LEU B O 1
ATOM 4693 N N . ALA B 1 268 ? -3.771 3.396 19.844 1 97.06 268 ALA B N 1
ATOM 4694 C CA . ALA B 1 268 ? -3.963 2.127 20.547 1 97.06 268 ALA B CA 1
ATOM 4695 C C . ALA B 1 268 ? -4.133 0.978 19.547 1 97.06 268 ALA B C 1
ATOM 4697 O O . ALA B 1 268 ? -4.734 1.149 18.484 1 97.06 268 ALA B O 1
ATOM 4698 N N . PRO B 1 269 ? -3.672 -0.228 19.844 1 93.06 269 PRO B N 1
ATOM 4699 C CA . PRO B 1 269 ? -3.721 -1.369 18.922 1 93.06 269 PRO B CA 1
ATOM 4700 C C . PRO B 1 269 ? -5.145 -1.844 18.641 1 93.06 269 PRO B C 1
ATOM 4702 O O . PRO B 1 269 ? -5.426 -2.367 17.562 1 93.06 269 PRO B O 1
ATOM 4705 N N . ARG B 1 270 ? -6.047 -1.64 19.594 1 94.56 270 ARG B N 1
ATOM 4706 C CA . ARG B 1 270 ? -7.426 -2.092 19.438 1 94.56 270 ARG B CA 1
ATOM 4707 C C . ARG B 1 270 ? -8.383 -0.91 19.312 1 94.56 270 ARG B C 1
ATOM 4709 O O . ARG B 1 270 ? -8.242 0.079 20.031 1 94.56 270 ARG B O 1
ATOM 4716 N N . ARG B 1 271 ? -9.32 -1.072 18.5 1 95.75 271 ARG B N 1
ATOM 4717 C CA . ARG B 1 271 ? -10.234 0.028 18.188 1 95.75 271 ARG B CA 1
ATOM 4718 C C . ARG B 1 271 ? -11.031 0.441 19.422 1 95.75 271 ARG B C 1
ATOM 4720 O O . ARG B 1 271 ? -11.367 1.615 19.578 1 95.75 271 ARG B O 1
ATOM 4727 N N . GLN B 1 272 ? -11.305 -0.511 20.344 1 96.44 272 GLN B N 1
ATOM 4728 C CA . GLN B 1 272 ? -12.117 -0.224 21.516 1 96.44 272 GLN B CA 1
ATOM 4729 C C . GLN B 1 272 ? -11.414 0.751 22.453 1 96.44 272 GLN B C 1
ATOM 4731 O O . GLN B 1 272 ? -12.055 1.415 23.266 1 96.44 272 GLN B O 1
ATOM 4736 N N . ASN B 1 273 ? -10.133 0.846 22.344 1 97.25 273 ASN B N 1
ATOM 4737 C CA . ASN B 1 273 ? -9.336 1.695 23.234 1 97.25 273 ASN B CA 1
ATOM 4738 C C . ASN B 1 273 ? -9.031 3.045 22.578 1 97.25 273 ASN B C 1
ATOM 4740 O O . ASN B 1 273 ? -8.312 3.863 23.156 1 97.25 273 ASN B O 1
ATOM 4744 N N . ARG B 1 274 ? -9.547 3.293 21.438 1 98.12 274 ARG B N 1
ATOM 4745 C CA . ARG B 1 274 ? -9.312 4.547 20.719 1 98.12 274 ARG B CA 1
ATOM 4746 C C . ARG B 1 274 ? -10.492 5.5 20.891 1 98.12 274 ARG B C 1
ATOM 4748 O O . ARG B 1 274 ? -11.648 5.078 20.859 1 98.12 274 ARG B O 1
ATOM 4755 N N . PRO B 1 275 ? -10.227 6.758 21.141 1 97.75 275 PRO B N 1
ATOM 4756 C CA . PRO B 1 275 ? -11.32 7.727 21.203 1 97.75 275 PRO B CA 1
ATOM 4757 C C . PRO B 1 275 ? -11.938 8.016 19.844 1 97.75 275 PRO B C 1
ATOM 4759 O O . PRO B 1 275 ? -11.297 7.785 18.812 1 97.75 275 PRO B O 1
ATOM 4762 N N . CYS B 1 276 ? -13.188 8.375 19.797 1 96.81 276 CYS B N 1
ATOM 4763 C CA . CYS B 1 276 ? -13.773 8.922 18.578 1 96.81 276 CYS B CA 1
ATOM 4764 C C . CYS B 1 276 ? -13.289 10.352 18.328 1 96.81 276 CYS B C 1
ATOM 4766 O O . CYS B 1 276 ? -12.703 10.969 19.219 1 96.81 276 CYS B O 1
ATOM 4768 N N . MET B 1 277 ? -13.484 10.859 17.188 1 97.31 277 MET B N 1
ATOM 4769 C CA . MET B 1 277 ? -12.961 12.172 16.812 1 97.31 277 MET B CA 1
ATOM 4770 C C . MET B 1 277 ? -13.609 13.266 17.641 1 97.31 277 MET B C 1
ATOM 4772 O O . MET B 1 277 ? -12.977 14.273 17.969 1 97.31 277 MET B O 1
ATOM 4776 N N . ARG B 1 278 ? -14.883 13.07 18.031 1 96.31 278 ARG B N 1
ATOM 4777 C CA . ARG B 1 278 ? -15.547 14.039 18.891 1 96.31 278 ARG B CA 1
ATOM 4778 C C . ARG B 1 278 ? -14.805 14.195 20.219 1 96.31 278 ARG B C 1
ATOM 4780 O O . ARG B 1 278 ? -14.594 15.312 20.688 1 96.31 278 ARG B O 1
ATOM 4787 N N . ARG B 1 279 ? -14.453 13.094 20.781 1 97.75 279 ARG B N 1
ATOM 4788 C CA . ARG B 1 279 ? -13.703 13.102 22.047 1 97.75 279 ARG B CA 1
ATOM 4789 C C . ARG B 1 279 ? -12.328 13.734 21.859 1 97.75 279 ARG B C 1
ATOM 4791 O O . ARG B 1 279 ? -11.852 14.469 22.719 1 97.75 279 ARG B O 1
ATOM 4798 N N . CYS B 1 280 ? -11.664 13.453 20.766 1 98.44 280 CYS B N 1
ATOM 4799 C CA . CYS B 1 280 ? -10.375 14.07 20.453 1 98.44 280 CYS B CA 1
ATOM 4800 C C . CYS B 1 280 ? -10.492 15.586 20.422 1 98.44 280 CYS B C 1
ATOM 4802 O O . CYS B 1 280 ? -9.641 16.297 20.969 1 98.44 280 CYS B O 1
ATOM 4804 N N . ALA B 1 281 ? -11.57 16.062 19.797 1 97.62 281 ALA B N 1
ATOM 4805 C CA . ALA B 1 281 ? -11.797 17.516 19.703 1 97.62 281 ALA B CA 1
ATOM 4806 C C . ALA B 1 281 ? -11.938 18.125 21.094 1 97.62 281 ALA B C 1
ATOM 4808 O O . ALA B 1 281 ? -11.367 19.188 21.359 1 97.62 281 ALA B O 1
ATOM 4809 N N . GLU B 1 282 ? -12.656 17.453 21.922 1 98.06 282 GLU B N 1
ATOM 4810 C CA . GLU B 1 282 ? -12.852 17.953 23.281 1 98.06 282 GLU B CA 1
ATOM 4811 C C . GLU B 1 282 ? -11.516 18.062 24.016 1 98.06 282 GLU B C 1
ATOM 4813 O O . GLU B 1 282 ? -11.266 19.078 24.688 1 98.06 282 GLU B O 1
ATOM 4818 N N . ILE B 1 283 ? -10.758 17.109 23.875 1 98.38 283 ILE B N 1
ATOM 4819 C CA . ILE B 1 283 ? -9.469 17.078 24.547 1 98.38 283 ILE B CA 1
ATOM 4820 C C . ILE B 1 283 ? -8.562 18.172 23.984 1 98.38 283 ILE B C 1
ATOM 4822 O O . ILE B 1 283 ? -7.922 18.906 24.734 1 98.38 283 ILE B O 1
ATOM 4826 N N . LEU B 1 284 ? -8.547 18.312 22.703 1 98.31 284 LEU B N 1
ATOM 4827 C CA . LEU B 1 284 ? -7.695 19.297 22.047 1 98.31 284 LEU B CA 1
ATOM 4828 C C . LEU B 1 284 ? -8.125 20.719 22.438 1 98.31 284 LEU B C 1
ATOM 4830 O O . LEU B 1 284 ? -7.281 21.578 22.672 1 98.31 284 LEU B O 1
ATOM 4834 N N . TRP B 1 285 ? -9.398 20.891 22.516 1 96.88 285 TRP B N 1
ATOM 4835 C CA . TRP B 1 285 ? -9.914 22.203 22.938 1 96.88 285 TRP B CA 1
ATOM 4836 C C . TRP B 1 285 ? -9.516 22.516 24.375 1 96.88 285 TRP B C 1
ATOM 4838 O O . TRP B 1 285 ? -9.195 23.656 24.703 1 96.88 285 TRP B O 1
ATOM 4848 N N . SER B 1 286 ? -9.562 21.531 25.156 1 97.12 286 SER B N 1
ATOM 4849 C CA . SER B 1 286 ? -9.141 21.703 26.531 1 97.12 286 SER B CA 1
ATOM 4850 C C . SER B 1 286 ? -7.66 22.062 26.625 1 97.12 286 SER B C 1
ATOM 4852 O O . SER B 1 286 ? -7.273 22.922 27.406 1 97.12 286 SER B O 1
ATOM 4854 N N . ILE B 1 287 ? -6.859 21.391 25.875 1 96.94 287 ILE B N 1
ATOM 4855 C CA . ILE B 1 287 ? -5.43 21.688 25.844 1 96.94 287 ILE B CA 1
ATOM 4856 C C . ILE B 1 287 ? -5.203 23.125 25.375 1 96.94 287 ILE B C 1
ATOM 4858 O O . ILE B 1 287 ? -4.395 23.844 25.953 1 96.94 287 ILE B O 1
ATOM 4862 N N . ARG B 1 288 ? -5.938 23.5 24.359 1 95.19 288 ARG B N 1
ATOM 4863 C CA . ARG B 1 288 ? -5.805 24.828 23.781 1 95.19 288 ARG B CA 1
ATOM 4864 C C . ARG B 1 288 ? -6.191 25.906 24.797 1 95.19 288 ARG B C 1
ATOM 4866 O O . ARG B 1 288 ? -5.531 26.938 24.891 1 95.19 288 ARG B O 1
ATOM 4873 N N . ARG B 1 289 ? -7.223 25.641 25.531 1 93.25 289 ARG B N 1
ATOM 4874 C CA . ARG B 1 289 ? -7.688 26.562 26.562 1 93.25 289 ARG B CA 1
ATOM 4875 C C . ARG B 1 289 ? -6.656 26.688 27.688 1 93.25 289 ARG B C 1
ATOM 4877 O O . ARG B 1 289 ? -6.328 27.812 28.109 1 93.25 289 ARG B O 1
ATOM 4884 N N . ASP B 1 290 ? -6.18 25.594 28.109 1 91.38 290 ASP B N 1
ATOM 4885 C CA . ASP B 1 290 ? -5.172 25.578 29.172 1 91.38 290 ASP B CA 1
ATOM 4886 C C . ASP B 1 290 ? -3.906 26.312 28.719 1 91.38 290 ASP B C 1
ATOM 4888 O O . ASP B 1 290 ? -3.27 27 29.516 1 91.38 290 ASP B O 1
ATOM 4892 N N . TYR B 1 291 ? -3.592 26.141 27.547 1 89.81 291 TYR B N 1
ATOM 4893 C CA . TYR B 1 291 ? -2.404 26.766 26.984 1 89.81 291 TYR B CA 1
ATOM 4894 C C . TYR B 1 291 ? -2.518 28.281 27.031 1 89.81 291 TYR B C 1
ATOM 4896 O O . TYR B 1 291 ? -1.562 28.969 27.406 1 89.81 291 TYR B O 1
ATOM 4904 N N . ARG B 1 292 ? -3.58 28.812 26.688 1 85.94 292 ARG B N 1
ATOM 4905 C CA . ARG B 1 292 ? -3.826 30.25 26.703 1 85.94 292 ARG B CA 1
ATOM 4906 C C . ARG B 1 292 ? -3.787 30.797 28.125 1 85.94 292 ARG B C 1
ATOM 4908 O O . ARG B 1 292 ? -3.279 31.891 28.359 1 85.94 292 ARG B O 1
ATOM 4915 N N . GLU B 1 293 ? -4.25 30.047 29.047 1 84.12 293 GLU B N 1
ATOM 4916 C CA . GLU B 1 293 ? -4.32 30.484 30.438 1 84.12 293 GLU B CA 1
ATOM 4917 C C . GLU B 1 293 ? -2.93 30.547 31.062 1 84.12 293 GLU B C 1
ATOM 4919 O O . GLU B 1 293 ? -2.605 31.5 31.766 1 84.12 293 GLU B O 1
ATOM 4924 N N . VAL B 1 294 ? -2.139 29.594 30.75 1 81.69 294 VAL B N 1
ATOM 4925 C CA . VAL B 1 294 ? -0.8 29.531 31.328 1 81.69 294 VAL B CA 1
ATOM 4926 C C . VAL B 1 294 ? 0.082 30.594 30.672 1 81.69 294 VAL B C 1
ATOM 4928 O O . VAL B 1 294 ? 0.883 31.25 31.359 1 81.69 294 VAL B O 1
ATOM 4931 N N . SER B 1 295 ? -0.036 30.828 29.391 1 74.62 295 SER B N 1
ATOM 4932 C CA . SER B 1 295 ? 0.76 31.812 28.688 1 74.62 295 SER B CA 1
ATOM 4933 C C . SER B 1 295 ? 0.403 33.25 29.125 1 74.62 295 SER B C 1
ATOM 4935 O O . SER B 1 295 ? 1.273 34.094 29.188 1 74.62 295 SER B O 1
ATOM 4937 N N . ALA B 1 296 ? -0.808 33.5 29.469 1 72.19 296 ALA B N 1
ATOM 4938 C CA . ALA B 1 296 ? -1.264 34.781 29.938 1 72.19 296 ALA B CA 1
ATOM 4939 C C . ALA B 1 296 ? -0.763 35.062 31.359 1 72.19 296 ALA B C 1
ATOM 4941 O O . ALA B 1 296 ? -0.399 36.219 31.672 1 72.19 296 ALA B O 1
ATOM 4942 N N . SER B 1 297 ? -0.761 34.031 32.094 1 67.56 297 SER B N 1
ATOM 4943 C CA . SER B 1 297 ? -0.309 34.219 33.469 1 67.56 297 SER B CA 1
ATOM 4944 C C . SER B 1 297 ? 1.191 34.469 33.531 1 67.56 297 SER B C 1
ATOM 4946 O O . SER B 1 297 ? 1.658 35.25 34.375 1 67.56 297 SER B O 1
ATOM 4948 N N . ALA B 1 298 ? 1.955 33.906 32.719 1 62.5 298 ALA B N 1
ATOM 4949 C CA . ALA B 1 298 ? 3.398 34.125 32.688 1 62.5 298 ALA B CA 1
ATOM 4950 C C . ALA B 1 298 ? 3.734 35.562 32.219 1 62.5 298 ALA B C 1
ATOM 4952 O O . ALA B 1 298 ? 4.688 36.156 32.719 1 62.5 298 ALA B O 1
ATOM 4953 N N . LYS B 1 299 ? 2.973 36.125 31.359 1 58.84 299 LYS B N 1
ATOM 4954 C CA . LYS B 1 299 ? 3.191 37.5 30.891 1 58.84 299 LYS B CA 1
ATOM 4955 C C . LYS B 1 299 ? 2.873 38.5 32 1 58.84 299 LYS B C 1
ATOM 4957 O O . LYS B 1 299 ? 3.535 39.531 32.094 1 58.84 299 LYS B O 1
ATOM 4962 N N . VAL B 1 300 ? 1.936 38.125 32.812 1 55.66 300 VAL B N 1
ATOM 4963 C CA . VAL B 1 300 ? 1.553 39.031 33.906 1 55.66 300 VAL B CA 1
ATOM 4964 C C . VAL B 1 300 ? 2.629 39 34.969 1 55.66 300 VAL B C 1
ATOM 4966 O O . VAL B 1 300 ? 2.975 40.062 35.531 1 55.66 300 VAL B O 1
ATOM 4969 N N . THR B 1 301 ? 3.166 37.844 35.156 1 53 301 THR B N 1
ATOM 4970 C CA . THR B 1 301 ? 4.18 37.75 36.219 1 53 301 THR B CA 1
ATOM 4971 C C . THR B 1 301 ? 5.465 38.438 35.781 1 53 301 THR B C 1
ATOM 4973 O O . THR B 1 301 ? 6.129 39.094 36.625 1 53 301 THR B O 1
ATOM 4976 N N . THR B 1 302 ? 5.793 38.281 34.562 1 54.06 302 THR B N 1
ATOM 4977 C CA . THR B 1 302 ? 6.984 38.969 34.094 1 54.06 302 THR B CA 1
ATOM 4978 C C . THR B 1 302 ? 6.77 40.5 34.094 1 54.06 302 THR B C 1
ATOM 4980 O O . THR B 1 302 ? 7.676 41.25 34.469 1 54.06 302 THR B O 1
ATOM 4983 N N . LYS B 1 303 ? 5.602 41.031 33.906 1 53.94 303 LYS B N 1
ATOM 4984 C CA . LYS B 1 303 ? 5.309 42.469 33.969 1 53.94 303 LYS B CA 1
ATOM 4985 C C . LYS B 1 303 ? 5.328 42.938 35.438 1 53.94 303 LYS B C 1
ATOM 4987 O O . LYS B 1 303 ? 5.812 44.031 35.719 1 53.94 303 LYS B O 1
ATOM 4992 N N . ARG B 1 304 ? 4.961 42.156 36.25 1 53.56 304 ARG B N 1
ATOM 4993 C CA . ARG B 1 304 ? 4.973 42.531 37.656 1 53.56 304 ARG B CA 1
ATOM 4994 C C . ARG B 1 304 ? 6.398 42.625 38.188 1 53.56 304 ARG B C 1
ATOM 4996 O O . ARG B 1 304 ? 6.727 43.5 38.969 1 53.56 304 ARG B O 1
ATOM 5003 N N . GLU B 1 305 ? 7.113 41.656 37.656 1 53.97 305 GLU B N 1
ATOM 5004 C CA . GLU B 1 305 ? 8.5 41.688 38.125 1 53.97 305 GLU B CA 1
ATOM 5005 C C . GLU B 1 305 ? 9.234 42.906 37.562 1 53.97 305 GLU B C 1
ATOM 5007 O O . GLU B 1 305 ? 10.055 43.5 38.25 1 53.97 305 GLU B O 1
ATOM 5012 N N . THR B 1 306 ? 8.906 43.25 36.406 1 57.12 306 THR B N 1
ATOM 5013 C CA . THR B 1 306 ? 9.508 44.438 35.812 1 57.12 306 THR B CA 1
ATOM 5014 C C . THR B 1 306 ? 9.023 45.688 36.531 1 57.12 306 THR B C 1
ATOM 5016 O O . THR B 1 306 ? 9.805 46.625 36.781 1 57.12 306 THR B O 1
ATOM 5019 N N . LEU B 1 307 ? 7.828 45.719 36.969 1 55.28 307 LEU B N 1
ATOM 5020 C CA . LEU B 1 307 ? 7.262 46.875 37.688 1 55.28 307 LEU B CA 1
ATOM 5021 C C . LEU B 1 307 ? 7.801 46.938 39.094 1 55.28 307 LEU B C 1
ATOM 5023 O O . LEU B 1 307 ? 8.078 48.031 39.625 1 55.28 307 LEU B O 1
ATOM 5027 N N . GLU B 1 308 ? 7.953 45.844 39.656 1 55.81 308 GLU B N 1
ATOM 5028 C CA . GLU B 1 308 ? 8.516 45.812 41 1 55.81 308 GLU B CA 1
ATOM 5029 C C . GLU B 1 308 ? 10 46.156 41 1 55.81 308 GLU B C 1
ATOM 5031 O O . GLU B 1 308 ? 10.508 46.781 41.906 1 55.81 308 GLU B O 1
ATOM 5036 N N . GLY B 1 309 ? 10.609 45.719 39.875 1 54.75 309 GLY B N 1
ATOM 5037 C CA . GLY B 1 309 ? 12 46.094 39.719 1 54.75 309 GLY B CA 1
ATOM 5038 C C . GLY B 1 309 ? 12.195 47.594 39.5 1 54.75 309 GLY B C 1
ATOM 5039 O O . GLY B 1 309 ? 13.203 48.156 39.938 1 54.75 309 GLY B O 1
ATOM 5040 N N . LEU B 1 310 ? 11.25 48.219 38.938 1 55 310 LEU B N 1
ATOM 5041 C CA . LEU B 1 310 ? 11.297 49.656 38.688 1 55 310 LEU B CA 1
ATOM 5042 C C . LEU B 1 310 ? 11.023 50.406 40 1 55 310 LEU B C 1
ATOM 5044 O O . LEU B 1 310 ? 11.586 51.469 40.219 1 55 310 LEU B O 1
ATOM 5048 N N . ASN B 1 311 ? 10.25 49.875 40.781 1 52.34 311 ASN B N 1
ATOM 5049 C CA . ASN B 1 311 ? 9.906 50.562 42.031 1 52.34 311 ASN B CA 1
ATOM 5050 C C . ASN B 1 311 ? 11.062 50.531 43 1 52.34 311 ASN B C 1
ATOM 5052 O O . ASN B 1 311 ? 11.18 51.406 43.875 1 52.34 311 ASN B O 1
ATOM 5056 N N . TYR B 1 312 ? 11.891 49.5 42.938 1 49.47 312 TYR B N 1
ATOM 5057 C CA . TYR B 1 312 ? 12.977 49.406 43.906 1 49.47 312 TYR B CA 1
ATOM 5058 C C . TYR B 1 312 ? 14.078 50.406 43.562 1 49.47 312 TYR B C 1
ATOM 5060 O O . TYR B 1 312 ? 14.883 50.781 44.438 1 49.47 312 TYR B O 1
ATOM 5068 N N . THR B 1 313 ? 14.234 50.781 42.281 1 46.38 313 THR B N 1
ATOM 5069 C CA . THR B 1 313 ? 15.344 51.656 41.938 1 46.38 313 THR B CA 1
ATOM 5070 C C . THR B 1 313 ? 15.023 53.094 42.344 1 46.38 313 THR B C 1
ATOM 5072 O O . THR B 1 313 ? 15.93 53.906 42.531 1 46.38 313 THR B O 1
ATOM 5075 N N . SER B 1 314 ? 13.719 53.406 42.438 1 43.44 314 SER B N 1
ATOM 5076 C CA . SER B 1 314 ? 13.398 54.812 42.625 1 43.44 314 SER B CA 1
ATOM 5077 C C . SER B 1 314 ? 13.547 55.219 44.094 1 43.44 314 SER B C 1
ATOM 5079 O O . SER B 1 314 ? 13.609 56.406 44.438 1 43.44 314 SER B O 1
ATOM 5081 N N . SER B 1 315 ? 13.438 54.25 45 1 42.78 315 SER B N 1
ATOM 5082 C CA . SER B 1 315 ? 13.391 54.656 46.406 1 42.78 315 SER B CA 1
ATOM 5083 C C . SER B 1 315 ? 14.773 55.031 46.906 1 42.78 315 SER B C 1
ATOM 5085 O O . SER B 1 315 ? 14.914 55.625 48 1 42.78 315 SER B O 1
ATOM 5087 N N . GLY B 1 316 ? 15.844 54.531 46.219 1 38.22 316 GLY B N 1
ATOM 5088 C CA . GLY B 1 316 ? 17.156 54.719 46.844 1 38.22 316 GLY B CA 1
ATOM 5089 C C . GLY B 1 316 ? 17.688 56.125 46.656 1 38.22 316 GLY B C 1
ATOM 5090 O O . GLY B 1 316 ? 18.766 56.438 47.156 1 38.22 316 GLY B O 1
ATOM 5091 N N . LEU B 1 317 ? 17.141 56.875 45.688 1 38 317 LEU B N 1
ATOM 5092 C CA . LEU B 1 317 ? 17.875 58.094 45.344 1 38 317 LEU B CA 1
ATOM 5093 C C . LEU B 1 317 ? 17.562 59.219 46.312 1 38 317 LEU B C 1
ATOM 5095 O O . LEU B 1 317 ? 18.109 60.312 46.188 1 38 317 LEU B O 1
ATOM 5099 N N . HIS B 1 318 ? 16.516 59 47.188 1 35.81 318 HIS B N 1
ATOM 5100 C CA . HIS B 1 318 ? 16.141 60.219 47.844 1 35.81 318 HIS B CA 1
ATOM 5101 C C . HIS B 1 318 ? 17.156 60.594 48.938 1 35.81 318 HIS B C 1
ATOM 5103 O O . HIS B 1 318 ? 17.172 61.719 49.438 1 35.81 318 HIS B O 1
ATOM 5109 N N . ASP B 1 319 ? 17.812 59.562 49.562 1 33.59 319 ASP B N 1
ATOM 5110 C CA . ASP B 1 319 ? 18.312 59.938 50.875 1 33.59 319 ASP B CA 1
ATOM 5111 C C . ASP B 1 319 ? 19.609 60.75 50.75 1 33.59 319 ASP B C 1
ATOM 5113 O O . ASP B 1 319 ? 20.062 61.344 51.75 1 33.59 319 ASP B O 1
ATOM 5117 N N . GLU B 1 320 ? 20.391 60.562 49.688 1 31.83 320 GLU B N 1
ATOM 5118 C CA . GLU B 1 320 ? 21.75 61 49.969 1 31.83 320 GLU B CA 1
ATOM 5119 C C . GLU B 1 320 ? 21.859 62.5 49.906 1 31.83 320 GLU B C 1
ATOM 5121 O O . GLU B 1 320 ? 22.922 63.062 50.188 1 31.83 320 GLU B O 1
ATOM 5126 N N . PHE B 1 321 ? 20.906 63.219 49.219 1 29.55 321 PHE B N 1
ATOM 5127 C CA . PHE B 1 321 ? 21.266 64.625 49 1 29.55 321 PHE B CA 1
ATOM 5128 C C . PHE B 1 321 ? 20.891 65.438 50.219 1 29.55 321 PHE B C 1
ATOM 5130 O O . PHE B 1 321 ? 21.078 66.688 50.188 1 29.55 321 PHE B O 1
ATOM 5137 N N . LEU B 1 322 ? 20.391 64.812 51.312 1 23.44 322 LEU B N 1
ATOM 5138 C CA . LEU B 1 322 ? 20.453 65.812 52.406 1 23.44 322 LEU B CA 1
ATOM 5139 C C . LEU B 1 322 ? 21.859 65.875 53 1 23.44 322 LEU B C 1
ATOM 5141 O O . LEU B 1 322 ? 22.516 64.875 53.156 1 23.44 322 LEU B O 1
#